Protein AF-A0A3M1HYW2-F1 (afdb_monomer)

Sequence (418 aa):
MKSMTKSKPRLSEIEGKAEDLLSQGKARQAVTYLLSYIAYFVDEPRFFGLFIRPLVQMGYQKESRLFLKLLENFDSPQAILDLAIYFSDQRLFFLSLPLLQRAYKLDPKREGVVYQLAIALSYEGFHDKALAVLEGFSKGEGSFWYHYERGWNRIFCGKIEKAIQDMFWLEEQVDPLDEESKEAFAYHRLKDTILRYQQAKRPGRNIKKWHFIQYGAALFENVFQNALPSLQEKQILSIGSMEKALVSACRWVEAYGNIQKILWVGDENAEILAFFFSLLLDLPVEPLTKVEDSHYALIVSSKAEYFPQALLKIHPGQVLFVPYLILQNPQGVCPDLTSFLVREPFIYPWVYQGMGKERVISLWEKEKEKLLKYKKEVVLPSFYERAKELWMAGGDKKYPMGRYSYSGELPFPMVKIL

Foldseek 3Di:
DPPPPDDLDDLVVLLVVLVVCVVVVNLVVSLVSLLVNCLSCVVPLVSLVSNQVSCVSVVNNVLSVLSVLCSVPVLDLVSLLVNLVVCVVVVVLVSSQSSLVSSCVSPLADQSSLLSNLVSCQLLQVLVVSLVSLVPHDPPPHDLSSLLSNLVSCVLVVVLVVSVVSLVVLPVVDDCQPLVDPSNVSSLQSVQLSVLSVLLDCCDLPVQSVCCSRFVAGEADECLPPFDPDPPRAGEDAPVLLLLLLLLVLLLCVVQFQAQAEEEFDDLVQVLSSLLSCLQVVHYYDYCPDPVVQARYEYTYQDQQRDDQVVLFPHARGFYEYAEDALQDQHHWDGNYYHYYHPDDHDYNCVVVVHDSVRSSVVCNVCSVVSNVSSVVDDDDPSSVSCSCLCRVDDRDSDDSTGDGNNSRDRNSVSVVD

Nearest PDB structures (foldseek):
  2pl2-assembly1_B  TM=5.779E-01  e=1.326E-03  Thermus thermophilus HB27
  4xpd-assembly1_A  TM=4.756E-01  e=1.619E-02  Saccharomyces cerevisiae
  8r08-assembly1_N  TM=4.820E-01  e=3.740E-01  Homo sapiens
  6ait-assembly1_D  TM=3.448E-01  e=3.573E-01  Escherichia coli K-12
  6ait-assembly1_B  TM=3.451E-01  e=3.914E-01  Escherichia coli K-12

Mean predicted aligned error: 5.96 Å

Secondary structure (DSSP, 8-state):
-----PPPPPHHHHHHHHHHHHHTT-HHHHHHHHHTTGGGSTT-HHHHHTTHHHHHHTT-HHHHHHHHHHHHTTT-HHHHHHHHHHHHHTT-HHHHHHHHHHHHHH-TT-HHHHHHHHHHHHHTT-HHHHHHHHHTSPTT---HHHHHHHHHHHHHTT-HHHHHHHHHHHHTTS-TT-TTSHHHHHHHHHHHHHHHHHHH-S-TT-HHHHHHHHHS-EE---GGGT----TTS-EE--HHHHHHHHHHHHHHHHHH---SEEEEESSHHHHHHHHHHHHHHT--EEE---GGGGTTEEEEESSGGGS-GGGGSPPTT-EEEEEEEETT---SBPPSEEEEEESSPEEPHHHHTT--HHHHHHHHHHHHHHHHHHHHHPPPPHHHHHHHHHHH---S-SSSS---B---PPPHHHHTT-

pLDDT: mean 88.56, std 14.17, range [33.25, 98.62]

Structure (mmCIF, N/CA/C/O backbone):
data_AF-A0A3M1HYW2-F1
#
_entry.id   AF-A0A3M1HYW2-F1
#
loop_
_atom_site.group_PDB
_atom_site.id
_atom_site.type_symbol
_atom_site.label_atom_id
_atom_site.label_alt_id
_atom_site.label_comp_id
_atom_site.label_asym_id
_atom_site.label_entity_id
_atom_site.label_seq_id
_atom_site.pdbx_PDB_ins_code
_atom_site.Cartn_x
_atom_site.Cartn_y
_atom_site.Cartn_z
_atom_site.occupancy
_atom_site.B_iso_or_equiv
_atom_site.auth_seq_id
_atom_site.auth_comp_id
_atom_site.auth_asym_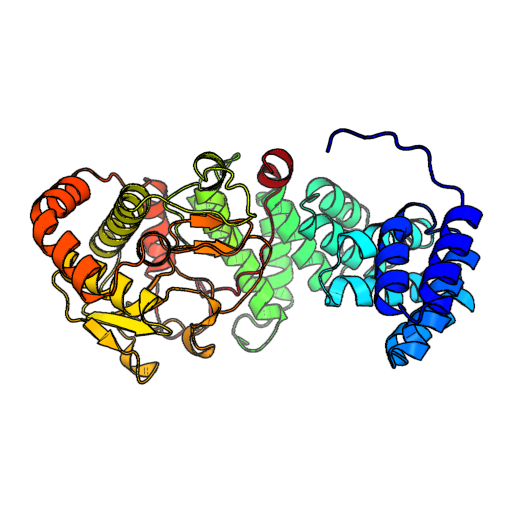id
_atom_site.auth_atom_id
_atom_site.pdbx_PDB_model_num
ATOM 1 N N . MET A 1 1 ? -10.818 1.057 -17.912 1.00 38.47 1 MET A N 1
ATOM 2 C CA . MET A 1 1 ? -10.179 1.817 -19.012 1.00 38.47 1 MET A CA 1
ATOM 3 C C . MET A 1 1 ? -10.987 1.673 -20.298 1.00 38.47 1 MET A C 1
ATOM 5 O O . MET A 1 1 ? -10.892 0.644 -20.958 1.00 38.47 1 MET A O 1
ATOM 9 N N . LYS A 1 2 ? -11.810 2.669 -20.658 1.00 33.25 2 LYS A N 1
ATOM 10 C CA . LYS A 1 2 ? -12.278 2.786 -22.047 1.00 33.25 2 LYS A CA 1
ATOM 11 C C . LYS A 1 2 ? -11.030 3.011 -22.896 1.00 33.25 2 LYS A C 1
ATOM 13 O O . LYS A 1 2 ? -10.295 3.958 -22.634 1.00 33.25 2 LYS A O 1
ATOM 18 N N . SER A 1 3 ? -10.777 2.112 -23.841 1.00 37.31 3 SER A N 1
ATOM 19 C CA . SER A 1 3 ? -9.768 2.288 -24.880 1.00 37.31 3 SER A CA 1
ATOM 20 C C . SER A 1 3 ? -10.119 3.560 -25.649 1.00 37.31 3 SER A C 1
ATOM 22 O O . SER A 1 3 ? -10.937 3.540 -26.565 1.00 37.31 3 SER A O 1
ATOM 24 N N . MET A 1 4 ? -9.577 4.704 -25.224 1.00 37.53 4 MET A N 1
ATOM 25 C CA . MET A 1 4 ? -9.403 5.810 -26.146 1.00 37.53 4 MET A CA 1
ATOM 26 C C . MET A 1 4 ? -8.364 5.302 -27.133 1.00 37.53 4 MET A C 1
ATOM 28 O O . MET A 1 4 ? -7.171 5.317 -26.839 1.00 37.53 4 MET A O 1
ATOM 32 N N . THR A 1 5 ? -8.825 4.801 -28.274 1.00 50.75 5 THR A N 1
ATOM 33 C CA . THR A 1 5 ? -7.999 4.500 -29.441 1.00 50.75 5 THR A CA 1
ATOM 34 C C . THR A 1 5 ? -7.461 5.815 -30.000 1.00 50.75 5 THR A C 1
ATOM 36 O O . THR A 1 5 ? -7.833 6.247 -31.088 1.00 50.75 5 THR A O 1
ATOM 39 N N . LYS A 1 6 ? -6.630 6.515 -29.223 1.00 73.75 6 LYS A N 1
ATOM 40 C CA . LYS A 1 6 ? -5.788 7.572 -29.761 1.00 73.75 6 LYS A CA 1
ATOM 41 C C . LYS A 1 6 ? -4.807 6.872 -30.690 1.00 73.75 6 LYS A C 1
ATOM 43 O O . LYS A 1 6 ? -4.163 5.901 -30.294 1.00 73.75 6 LYS A O 1
ATOM 48 N N . SER A 1 7 ? -4.756 7.322 -31.937 1.00 87.25 7 SER A N 1
ATOM 49 C CA . SER A 1 7 ? -3.752 6.872 -32.896 1.00 87.25 7 SER A CA 1
ATOM 50 C C . SER A 1 7 ? -2.364 6.979 -32.263 1.00 87.25 7 SER A C 1
ATOM 52 O O . SER A 1 7 ? -2.073 7.992 -31.620 1.00 87.25 7 SER A O 1
ATOM 54 N N . LYS A 1 8 ? -1.519 5.952 -32.442 1.00 92.19 8 LYS A N 1
ATOM 55 C CA . LYS A 1 8 ? -0.116 5.992 -32.005 1.00 92.19 8 LYS A CA 1
ATOM 56 C C . LYS A 1 8 ? 0.516 7.284 -32.557 1.00 92.19 8 LYS A C 1
ATOM 58 O O . LYS A 1 8 ? 0.450 7.490 -33.771 1.00 92.19 8 LYS A O 1
ATOM 63 N N . PRO A 1 9 ? 1.065 8.166 -31.704 1.00 94.19 9 PRO A N 1
ATOM 64 C CA . PRO A 1 9 ? 1.671 9.414 -32.158 1.00 94.19 9 PRO A CA 1
ATOM 65 C C . PRO A 1 9 ? 2.888 9.127 -33.040 1.00 94.19 9 PRO A C 1
ATOM 67 O O . PRO A 1 9 ? 3.485 8.049 -32.959 1.00 94.19 9 PRO A O 1
ATOM 70 N N . ARG A 1 10 ? 3.279 10.085 -33.885 1.00 97.00 10 ARG A N 1
ATOM 71 C CA . ARG A 1 10 ? 4.501 9.948 -34.688 1.00 97.00 10 ARG A CA 1
ATOM 72 C C . ARG A 1 10 ? 5.713 10.264 -33.821 1.00 97.00 10 ARG A C 1
ATOM 74 O O . ARG A 1 10 ? 5.721 11.281 -33.136 1.00 97.00 10 ARG A O 1
ATOM 81 N N . LEU A 1 11 ? 6.759 9.438 -33.890 1.00 96.94 11 LEU A N 1
ATOM 82 C CA . LEU A 1 11 ? 7.987 9.660 -33.115 1.00 96.94 11 LEU A CA 1
ATOM 83 C C . LEU A 1 11 ? 8.577 11.060 -33.365 1.00 96.94 11 LEU A C 1
ATOM 85 O O . LEU A 1 11 ? 8.961 11.731 -32.416 1.00 96.94 11 LEU A O 1
ATOM 89 N N . SER A 1 12 ? 8.539 11.546 -34.609 1.00 97.19 12 SER A N 1
ATOM 90 C CA . SER A 1 12 ? 9.019 12.885 -34.983 1.00 97.19 12 SER A CA 1
ATOM 91 C C . SER A 1 12 ? 8.294 14.035 -34.270 1.00 97.19 12 SER A C 1
ATOM 93 O O . SER A 1 12 ? 8.897 15.068 -34.002 1.00 97.19 12 SER A O 1
ATOM 95 N N . GLU A 1 13 ? 7.003 13.880 -33.955 1.00 96.75 13 GLU A N 1
ATOM 96 C CA . GLU A 1 13 ? 6.239 14.889 -33.203 1.00 96.75 13 GLU A CA 1
ATOM 97 C C . GLU A 1 13 ? 6.692 14.930 -31.740 1.00 96.75 13 GLU A C 1
ATOM 99 O O . GLU A 1 13 ? 6.832 16.004 -31.154 1.00 96.75 13 GLU A O 1
ATOM 104 N N . ILE A 1 14 ? 6.961 13.752 -31.168 1.00 98.06 14 ILE A N 1
ATOM 105 C CA . ILE A 1 14 ? 7.463 13.615 -29.801 1.00 98.06 14 ILE A CA 1
ATOM 106 C C . ILE A 1 14 ? 8.879 14.186 -29.691 1.00 98.06 14 ILE A C 1
ATOM 108 O O . ILE A 1 14 ? 9.156 14.952 -28.770 1.00 98.06 14 ILE A O 1
ATOM 112 N N . GLU A 1 15 ? 9.748 13.863 -30.653 1.00 97.81 15 GLU A N 1
ATOM 113 C CA . GLU A 1 15 ? 11.099 14.418 -30.777 1.00 97.81 15 GLU A CA 1
ATOM 114 C C . GLU A 1 15 ? 11.057 15.948 -30.848 1.00 97.81 15 GLU A C 1
ATOM 116 O O . GLU A 1 15 ? 11.651 16.616 -30.004 1.00 97.81 15 GLU A O 1
ATOM 121 N N . GLY A 1 16 ? 10.288 16.512 -31.788 1.00 97.88 16 GLY A N 1
ATOM 122 C CA . GLY A 1 16 ? 10.183 17.962 -31.966 1.00 97.88 16 GLY A CA 1
ATOM 123 C C . GLY A 1 16 ? 9.702 18.690 -30.708 1.00 97.88 16 GLY A C 1
ATOM 124 O O . GLY A 1 16 ? 10.268 19.714 -30.331 1.00 97.88 16 GLY A O 1
ATOM 125 N N . LYS A 1 17 ? 8.703 18.140 -30.004 1.00 97.88 17 LYS A N 1
ATOM 126 C CA . LYS A 1 17 ? 8.203 18.737 -28.758 1.00 97.88 17 LYS A CA 1
ATOM 127 C C . LYS A 1 17 ? 9.180 18.592 -27.585 1.00 97.88 17 LYS A C 1
ATOM 129 O O . LYS A 1 17 ? 9.278 19.507 -26.768 1.00 97.88 17 LYS A O 1
ATOM 134 N N . ALA A 1 18 ? 9.898 17.476 -27.474 1.00 97.88 18 ALA A N 1
ATOM 135 C CA . ALA A 1 18 ? 10.930 17.317 -26.449 1.00 97.88 18 ALA A CA 1
ATOM 136 C C . ALA A 1 18 ? 12.102 18.290 -26.677 1.00 97.88 18 ALA A C 1
ATOM 138 O O . ALA A 1 18 ? 12.582 18.902 -25.722 1.00 97.88 18 ALA A O 1
ATOM 139 N N . GLU A 1 19 ? 12.514 18.484 -27.933 1.00 98.12 19 GLU A N 1
ATOM 140 C CA . GLU A 1 19 ? 13.542 19.455 -28.321 1.00 98.12 19 GLU A CA 1
ATOM 141 C C . GLU A 1 19 ? 13.116 20.902 -28.037 1.00 98.12 19 GLU A C 1
ATOM 143 O O . GLU A 1 19 ? 13.900 21.661 -27.468 1.00 98.12 19 GLU A O 1
ATOM 148 N N . ASP A 1 20 ? 11.867 21.273 -28.339 1.00 98.12 20 ASP A N 1
ATOM 149 C CA . ASP A 1 20 ? 11.313 22.594 -28.007 1.00 98.12 20 ASP A CA 1
ATOM 150 C C . ASP A 1 20 ? 11.308 22.865 -26.490 1.00 98.12 20 ASP A C 1
ATOM 152 O O . ASP A 1 20 ? 11.747 23.917 -26.028 1.00 98.12 20 ASP A O 1
ATOM 156 N N . LEU A 1 21 ? 10.902 21.887 -25.672 1.00 98.12 21 LEU A N 1
ATOM 157 C CA . LEU A 1 21 ? 10.971 22.025 -24.212 1.00 98.12 21 LEU A CA 1
ATOM 158 C C . LEU A 1 21 ? 12.417 22.199 -23.724 1.00 98.12 21 LEU A C 1
ATOM 160 O O . LEU A 1 21 ? 12.671 22.966 -22.793 1.00 98.12 21 LEU A O 1
ATOM 164 N N . LEU A 1 22 ? 13.371 21.506 -24.344 1.00 97.62 22 LEU A N 1
ATOM 165 C CA . LEU A 1 22 ? 14.784 21.592 -23.980 1.00 97.62 22 LEU A CA 1
ATOM 166 C C . LEU A 1 22 ? 15.424 22.920 -24.387 1.00 97.62 22 LEU A C 1
ATOM 168 O O . LEU A 1 22 ? 16.195 23.467 -23.600 1.00 97.62 22 LEU A O 1
ATOM 172 N N . SER A 1 23 ? 15.087 23.464 -25.559 1.00 97.62 23 SER A N 1
ATOM 173 C CA . SER A 1 23 ? 15.577 24.779 -26.002 1.00 97.62 23 SER A CA 1
ATOM 174 C C . SER A 1 23 ? 15.099 25.910 -25.081 1.00 97.62 23 SER A C 1
ATOM 176 O O . SER A 1 23 ? 15.813 26.886 -24.868 1.00 97.62 23 SER A O 1
ATOM 178 N N . GLN A 1 24 ? 13.937 25.729 -24.445 1.00 97.88 24 GLN A N 1
ATOM 179 C CA . GLN A 1 24 ? 13.382 26.626 -23.428 1.00 97.88 24 GLN A CA 1
ATOM 180 C C . GLN A 1 24 ? 13.953 26.391 -22.014 1.00 97.88 24 GLN A C 1
ATOM 182 O O . GLN A 1 24 ? 13.460 26.976 -21.049 1.00 97.88 24 GLN A O 1
ATOM 187 N N . GLY A 1 25 ? 14.936 25.498 -21.848 1.00 96.81 25 GLY A N 1
ATOM 188 C CA . GLY A 1 25 ? 15.511 25.142 -20.544 1.00 96.81 25 GLY A CA 1
ATOM 189 C C . GLY A 1 25 ? 14.582 24.317 -19.640 1.00 96.81 25 GLY A C 1
ATOM 190 O O . GLY A 1 25 ? 14.843 24.167 -18.447 1.00 96.81 25 GLY A O 1
ATOM 191 N N . LYS A 1 26 ? 13.490 23.752 -20.171 1.00 97.75 26 LYS A N 1
ATOM 192 C CA . LYS A 1 26 ? 12.465 23.017 -19.406 1.00 97.75 26 LYS A CA 1
ATOM 193 C C . LYS A 1 26 ? 12.750 21.513 -19.361 1.00 97.75 26 LYS A C 1
ATOM 195 O O . LYS A 1 26 ? 11.877 20.693 -19.652 1.00 97.75 26 LYS A O 1
ATOM 200 N N . ALA A 1 27 ? 13.956 21.128 -18.939 1.00 97.81 27 ALA A N 1
ATOM 201 C CA . ALA A 1 27 ? 14.408 19.733 -18.969 1.00 97.81 27 ALA A CA 1
ATOM 202 C C . ALA A 1 27 ? 13.481 18.756 -18.219 1.00 97.81 27 ALA A C 1
ATOM 204 O O . ALA A 1 27 ? 13.115 17.711 -18.756 1.00 97.81 27 ALA A O 1
ATOM 205 N N . ARG A 1 28 ? 12.994 19.134 -17.029 1.00 97.19 28 ARG A N 1
ATOM 206 C CA . ARG A 1 28 ? 12.040 18.320 -16.250 1.00 97.19 28 ARG A CA 1
ATOM 207 C C . ARG A 1 28 ? 10.736 18.048 -17.002 1.00 97.19 28 ARG A C 1
ATOM 209 O O . ARG A 1 28 ? 10.192 16.944 -16.928 1.00 97.19 28 ARG A O 1
ATOM 216 N N . GLN A 1 29 ? 10.225 19.053 -17.714 1.00 96.56 29 GLN A N 1
ATOM 217 C CA . GLN A 1 29 ? 8.998 18.914 -18.498 1.00 96.56 29 GLN A CA 1
ATOM 218 C C . GLN A 1 29 ? 9.233 18.020 -19.714 1.00 96.56 29 GLN A C 1
ATOM 220 O O . GLN A 1 29 ? 8.368 17.208 -20.022 1.00 96.56 29 GLN A O 1
ATOM 225 N N . ALA A 1 30 ? 10.408 18.107 -20.348 1.00 97.69 30 ALA A N 1
ATOM 226 C CA . ALA A 1 30 ? 10.789 17.211 -21.436 1.00 97.69 30 ALA A CA 1
ATOM 227 C C . ALA A 1 30 ? 10.821 15.743 -20.979 1.00 97.69 30 ALA A C 1
ATOM 229 O O . ALA A 1 30 ? 10.187 14.907 -21.616 1.00 97.69 30 ALA A O 1
ATOM 230 N N . VAL A 1 31 ? 11.455 15.428 -19.837 1.00 97.00 31 VAL A N 1
ATOM 231 C CA . VAL A 1 31 ? 11.437 14.059 -19.274 1.00 97.00 31 VAL A CA 1
ATOM 232 C C . VAL A 1 31 ? 10.007 13.605 -18.994 1.00 97.00 31 VAL A C 1
ATOM 234 O O . VAL A 1 31 ? 9.604 12.543 -19.453 1.00 97.00 31 VAL A O 1
ATOM 237 N N . THR A 1 32 ? 9.220 14.421 -18.287 1.00 95.00 32 THR A N 1
ATOM 238 C CA . THR A 1 32 ? 7.823 14.088 -17.946 1.00 95.00 32 THR A CA 1
ATOM 239 C C . THR A 1 32 ? 6.991 13.819 -19.202 1.00 95.00 32 THR A C 1
ATOM 241 O O . THR A 1 32 ? 6.220 12.861 -19.254 1.00 95.00 32 THR A O 1
ATOM 244 N N . TYR A 1 33 ? 7.179 14.639 -20.239 1.00 96.12 33 TYR A N 1
ATOM 245 C CA . TYR A 1 33 ? 6.538 14.466 -21.534 1.00 96.12 33 TYR A CA 1
ATOM 246 C C . TYR A 1 33 ? 6.949 13.144 -22.189 1.00 96.12 33 TYR A C 1
ATOM 248 O O . TYR A 1 33 ? 6.072 12.371 -22.568 1.00 96.12 33 TYR A O 1
ATOM 256 N N . LEU A 1 34 ? 8.246 12.837 -22.258 1.00 97.38 34 LEU A N 1
ATOM 257 C CA . LEU A 1 34 ? 8.749 11.593 -22.841 1.00 97.38 34 LEU A CA 1
ATOM 258 C C . LEU A 1 34 ? 8.251 10.352 -22.080 1.00 97.38 34 LEU A C 1
ATOM 260 O O . LEU A 1 34 ? 7.803 9.399 -22.713 1.00 97.38 34 LEU A O 1
ATOM 264 N N . LEU A 1 35 ? 8.233 10.364 -20.741 1.00 95.50 35 LEU A N 1
ATOM 265 C CA . LEU A 1 35 ? 7.736 9.240 -19.928 1.00 95.50 35 LEU A CA 1
ATOM 266 C C . LEU A 1 35 ? 6.308 8.824 -20.315 1.00 95.50 35 LEU A C 1
ATOM 268 O O . LEU A 1 35 ? 6.004 7.633 -20.353 1.00 95.50 35 LEU A O 1
ATOM 272 N N . SER A 1 36 ? 5.451 9.779 -20.694 1.00 93.44 36 SER A N 1
ATOM 273 C CA . SER A 1 36 ? 4.072 9.491 -21.119 1.00 93.44 36 SER A CA 1
ATOM 274 C C . SER A 1 36 ? 3.955 8.675 -22.421 1.00 93.44 36 SER A C 1
ATOM 276 O O . SER A 1 36 ? 2.865 8.192 -22.734 1.00 93.44 36 SER A O 1
ATOM 278 N N . TYR A 1 37 ? 5.061 8.476 -23.155 1.00 96.31 37 TYR A N 1
ATOM 279 C CA . TYR A 1 37 ? 5.089 7.746 -24.425 1.00 96.31 37 TYR A CA 1
ATOM 280 C C . TYR A 1 37 ? 5.899 6.443 -24.420 1.00 96.31 37 TYR A C 1
ATOM 282 O O . TYR A 1 37 ? 5.912 5.768 -25.451 1.00 96.31 37 TYR A O 1
ATOM 290 N N . ILE A 1 38 ? 6.511 6.033 -23.296 1.00 95.94 38 ILE A N 1
ATOM 291 C CA . ILE A 1 38 ? 7.328 4.799 -23.231 1.00 95.94 38 ILE A CA 1
ATOM 292 C C . ILE A 1 38 ? 6.572 3.587 -23.789 1.00 95.94 38 ILE A C 1
ATOM 294 O O . ILE A 1 38 ? 7.103 2.861 -24.624 1.00 95.94 38 ILE A O 1
ATOM 298 N N . ALA A 1 39 ? 5.307 3.403 -23.405 1.00 94.69 39 ALA A N 1
ATOM 299 C CA . ALA A 1 39 ? 4.506 2.263 -23.848 1.00 94.69 39 ALA A CA 1
ATOM 300 C C . ALA A 1 39 ? 4.294 2.195 -25.377 1.00 94.69 39 ALA A C 1
ATOM 302 O O . ALA A 1 39 ? 4.102 1.108 -25.914 1.00 94.69 39 ALA A O 1
ATOM 303 N N . TYR A 1 40 ? 4.337 3.327 -26.093 1.00 95.62 40 TYR A N 1
ATOM 304 C CA . TYR A 1 40 ? 4.148 3.361 -27.551 1.00 95.62 40 TYR A CA 1
ATOM 305 C C . TYR A 1 40 ? 5.428 3.054 -28.333 1.00 95.62 40 TYR A C 1
ATOM 307 O O . TYR A 1 40 ? 5.349 2.601 -29.478 1.00 95.62 40 TYR A O 1
ATOM 315 N N . PHE A 1 41 ? 6.589 3.326 -27.736 1.00 97.38 41 PHE A N 1
ATOM 316 C CA . PHE A 1 41 ? 7.893 3.311 -28.403 1.00 97.38 41 PHE A CA 1
ATOM 317 C C . PHE A 1 41 ? 8.917 2.427 -27.677 1.00 97.38 41 PHE A C 1
ATOM 319 O O . PHE A 1 41 ? 10.118 2.624 -27.816 1.00 97.38 41 PHE A O 1
ATOM 326 N N . VAL A 1 42 ? 8.453 1.433 -26.912 1.00 97.19 42 VAL A N 1
ATOM 327 C CA . VAL A 1 42 ? 9.320 0.524 -26.139 1.00 97.19 42 VAL A CA 1
ATOM 328 C C . VAL A 1 42 ? 10.292 -0.288 -27.012 1.00 97.19 42 VAL A C 1
ATOM 330 O O . VAL A 1 42 ? 11.361 -0.690 -26.549 1.00 97.19 42 VAL A O 1
ATOM 333 N N . ASP A 1 43 ? 9.939 -0.478 -28.284 1.00 97.38 43 ASP A N 1
ATOM 334 C CA . ASP A 1 43 ? 10.733 -1.181 -29.296 1.00 97.38 43 ASP A CA 1
ATOM 335 C C . ASP A 1 43 ? 11.545 -0.221 -30.199 1.00 97.38 43 ASP A C 1
ATOM 337 O O . ASP A 1 43 ? 12.159 -0.668 -31.160 1.00 97.38 43 ASP A O 1
ATOM 341 N N . GLU A 1 44 ? 11.570 1.092 -29.918 1.00 97.69 44 GLU A N 1
ATOM 342 C CA . GLU A 1 44 ? 12.257 2.099 -30.747 1.00 97.69 44 GLU A CA 1
ATOM 343 C C . GLU A 1 44 ? 13.507 2.664 -30.044 1.00 97.69 44 GLU A C 1
ATOM 345 O O . GLU A 1 44 ? 13.377 3.536 -29.178 1.00 97.69 44 GLU A O 1
ATOM 350 N N . PRO A 1 45 ? 14.737 2.266 -30.423 1.00 97.50 45 PRO A N 1
ATOM 351 C CA . PRO A 1 45 ? 15.952 2.715 -29.737 1.00 97.50 45 PRO A CA 1
ATOM 352 C C . PRO A 1 45 ? 16.093 4.239 -29.736 1.00 97.50 45 PRO A C 1
ATOM 354 O O . PRO A 1 45 ? 16.404 4.848 -28.715 1.00 97.50 45 PRO A O 1
ATOM 357 N N . ARG A 1 46 ? 15.776 4.883 -30.867 1.00 97.56 46 ARG A N 1
ATOM 358 C CA . ARG A 1 46 ? 15.839 6.346 -31.016 1.00 97.56 46 ARG A CA 1
ATOM 359 C C . ARG A 1 46 ? 15.073 7.093 -29.929 1.00 97.56 46 ARG A C 1
ATOM 361 O O . ARG A 1 46 ? 15.550 8.114 -29.446 1.00 97.56 46 ARG A O 1
ATOM 368 N N . PHE A 1 47 ? 13.918 6.572 -29.525 1.00 98.19 47 PHE A N 1
ATOM 369 C CA . PHE A 1 47 ? 13.081 7.198 -28.511 1.00 98.19 47 PHE A CA 1
ATOM 370 C C . PHE A 1 47 ? 13.770 7.244 -27.137 1.00 98.19 47 PHE A C 1
ATOM 372 O O . PHE A 1 47 ? 13.720 8.268 -26.457 1.00 98.19 47 PHE A O 1
ATOM 379 N N . PHE A 1 48 ? 14.486 6.185 -26.747 1.00 98.12 48 PHE A N 1
ATOM 380 C CA . PHE A 1 48 ? 15.229 6.153 -25.481 1.00 98.12 48 PHE A CA 1
ATOM 381 C C . PHE A 1 48 ? 16.420 7.122 -25.469 1.00 98.12 48 PHE A C 1
ATOM 383 O O . PHE A 1 48 ? 16.753 7.670 -24.418 1.00 98.12 48 PHE A O 1
ATOM 390 N N . GLY A 1 49 ? 17.004 7.418 -26.636 1.00 97.88 49 GLY A N 1
ATOM 391 C CA . GLY A 1 49 ? 18.041 8.444 -26.787 1.00 97.88 49 GLY A CA 1
ATOM 392 C C . GLY A 1 49 ? 17.601 9.843 -26.350 1.00 97.88 49 GLY A C 1
ATOM 393 O O . GLY A 1 49 ? 18.410 10.610 -25.826 1.00 97.88 49 GLY A O 1
ATOM 394 N N . LEU A 1 50 ? 16.306 10.151 -26.470 1.00 98.12 50 LEU A N 1
ATOM 395 C CA . LEU A 1 50 ? 15.745 11.465 -26.135 1.00 98.12 50 LEU A CA 1
ATOM 396 C C . LEU A 1 50 ? 15.798 11.783 -24.634 1.00 98.12 50 LEU A C 1
ATOM 398 O O . LEU A 1 50 ? 15.731 12.950 -24.255 1.00 98.12 50 LEU A O 1
ATOM 402 N N . PHE A 1 51 ? 15.954 10.775 -23.770 1.00 98.25 51 PHE A N 1
ATOM 403 C CA . PHE A 1 51 ? 16.039 10.970 -22.320 1.00 98.25 51 PHE A CA 1
ATOM 404 C C . PHE A 1 51 ? 17.421 11.432 -21.847 1.00 98.25 51 PHE A C 1
ATOM 406 O O . PHE A 1 51 ? 17.531 12.046 -20.788 1.00 98.25 51 PHE A O 1
ATOM 413 N N . ILE A 1 52 ? 18.488 11.172 -22.606 1.00 98.44 52 ILE A N 1
ATOM 414 C CA . ILE A 1 52 ? 19.861 11.345 -22.108 1.00 98.44 52 ILE A CA 1
ATOM 415 C C . ILE A 1 52 ? 20.176 12.819 -21.840 1.00 98.44 52 ILE A C 1
ATOM 417 O O . ILE A 1 52 ? 20.569 13.177 -20.729 1.00 98.44 52 ILE A O 1
ATOM 421 N N . ARG A 1 53 ? 19.978 13.688 -22.839 1.00 98.19 53 ARG A N 1
ATOM 422 C CA . ARG A 1 53 ? 20.271 15.125 -22.729 1.00 98.19 53 ARG A CA 1
ATOM 423 C C . ARG A 1 53 ? 19.491 15.814 -21.596 1.00 98.19 53 ARG A C 1
ATOM 425 O O . ARG A 1 53 ? 20.143 16.471 -20.783 1.00 98.19 53 ARG A O 1
ATOM 432 N N . PRO A 1 54 ? 18.151 15.680 -21.485 1.00 98.06 54 PRO A N 1
ATOM 433 C CA . PRO A 1 54 ? 17.414 16.298 -20.385 1.00 98.06 54 PRO A CA 1
ATOM 434 C C . PRO A 1 54 ? 17.840 15.773 -19.009 1.00 98.06 54 PRO A C 1
ATOM 436 O O . PRO A 1 54 ? 17.988 16.572 -18.089 1.00 98.06 54 PRO A O 1
ATOM 439 N N . LEU A 1 55 ? 18.092 14.465 -18.856 1.00 97.88 55 LEU A N 1
ATOM 440 C CA . LEU A 1 55 ? 18.554 13.901 -17.581 1.00 97.88 55 LEU A CA 1
ATOM 441 C C . LEU A 1 55 ? 19.928 14.455 -17.178 1.00 97.88 55 LEU A C 1
ATOM 443 O O . LEU A 1 55 ? 20.125 14.827 -16.023 1.00 97.88 55 LEU A O 1
ATOM 447 N N . VAL A 1 56 ? 20.861 14.587 -18.126 1.00 98.12 56 VAL A N 1
ATOM 448 C CA . VAL A 1 56 ? 22.179 15.194 -17.871 1.00 98.12 56 VAL A CA 1
ATOM 449 C C . VAL A 1 56 ? 22.051 16.665 -17.467 1.00 98.12 56 VAL A C 1
ATOM 451 O O . VAL A 1 56 ? 22.687 17.070 -16.497 1.00 98.12 56 VAL A O 1
ATOM 454 N N . GLN A 1 57 ? 21.202 17.451 -18.141 1.00 97.69 57 GLN A N 1
ATOM 455 C CA . GLN A 1 57 ? 20.953 18.856 -17.777 1.00 97.69 57 GLN A CA 1
ATOM 456 C C . GLN A 1 57 ? 20.365 19.012 -16.365 1.00 97.69 57 GLN A C 1
ATOM 458 O O . GLN A 1 57 ? 20.622 20.014 -15.705 1.00 97.69 57 GLN A O 1
ATOM 463 N N . MET A 1 58 ? 19.602 18.024 -15.889 1.00 97.69 58 MET A N 1
ATOM 464 C CA . MET A 1 58 ? 19.053 17.989 -14.529 1.00 97.69 58 MET A CA 1
ATOM 465 C C . MET A 1 58 ? 20.040 17.462 -13.474 1.00 97.69 58 MET A C 1
ATOM 467 O O . MET A 1 58 ? 19.711 17.459 -12.291 1.00 97.69 58 MET A O 1
ATOM 471 N N . GLY A 1 59 ? 21.230 17.002 -13.880 1.00 97.50 59 GLY A N 1
ATOM 472 C CA . GLY A 1 59 ? 22.207 16.394 -12.976 1.00 97.50 59 GLY A CA 1
ATOM 473 C C . GLY A 1 59 ? 21.893 14.944 -12.585 1.00 97.50 59 GLY A C 1
ATOM 474 O O . GLY A 1 59 ? 22.391 14.472 -11.571 1.00 97.50 59 GLY A O 1
ATOM 475 N N . TYR A 1 60 ? 21.088 14.223 -13.370 1.00 97.06 60 TYR A N 1
ATOM 476 C CA . TYR A 1 60 ? 20.717 12.821 -13.135 1.00 97.06 60 TYR A CA 1
ATOM 477 C C . TYR A 1 60 ? 21.618 11.863 -13.929 1.00 97.06 60 TYR A C 1
ATOM 479 O O . TYR A 1 60 ? 21.192 11.203 -14.882 1.00 97.06 60 TYR A O 1
ATOM 487 N N . GLN A 1 61 ? 22.915 11.819 -13.585 1.00 97.38 61 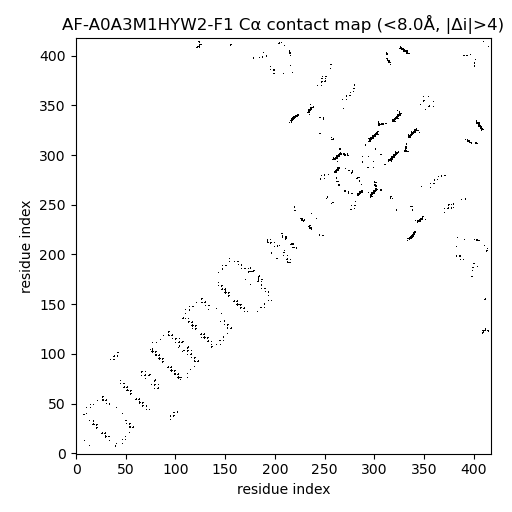GLN A N 1
ATOM 488 C CA . GLN A 1 61 ? 23.894 11.031 -14.353 1.00 97.38 61 GLN A CA 1
ATOM 489 C C . GLN A 1 61 ? 23.743 9.516 -14.165 1.00 97.38 61 GLN A C 1
ATOM 491 O O . GLN A 1 61 ? 24.160 8.750 -15.033 1.00 97.38 61 GLN A O 1
ATOM 496 N N . LYS A 1 62 ? 23.192 9.051 -13.037 1.00 96.44 62 LYS A N 1
ATOM 497 C CA . LYS A 1 62 ? 22.965 7.613 -12.811 1.00 96.44 62 LYS A CA 1
ATOM 498 C C . LYS A 1 62 ? 21.840 7.106 -13.708 1.00 96.44 62 LYS A C 1
ATOM 500 O O . LYS A 1 62 ? 21.987 6.075 -14.355 1.00 96.44 62 LYS A O 1
ATOM 505 N N . GLU A 1 63 ? 20.766 7.875 -13.794 1.00 96.56 63 GLU A N 1
ATOM 506 C CA . GLU A 1 63 ? 19.592 7.617 -14.612 1.00 96.56 63 GLU A CA 1
ATOM 507 C C . GLU A 1 63 ? 19.952 7.644 -16.093 1.00 96.56 63 GLU A C 1
ATOM 509 O O . GLU A 1 63 ? 19.648 6.697 -16.813 1.00 96.56 63 GLU A O 1
ATOM 514 N N . SER A 1 64 ? 20.675 8.671 -16.557 1.00 97.75 64 SER A N 1
ATOM 515 C CA . SER A 1 64 ? 21.077 8.756 -17.967 1.00 97.75 64 SER A CA 1
ATOM 516 C C . SER A 1 64 ? 21.954 7.576 -18.404 1.00 97.75 64 SER A C 1
ATOM 518 O O . SER A 1 64 ? 21.825 7.104 -19.535 1.00 97.75 64 SER A O 1
ATOM 520 N N . ARG A 1 65 ? 22.785 7.030 -17.502 1.00 98.00 65 ARG A N 1
ATOM 521 C CA . ARG A 1 65 ? 23.570 5.811 -17.755 1.00 98.00 65 ARG A CA 1
ATOM 522 C C . ARG A 1 65 ? 22.705 4.568 -17.958 1.00 98.00 65 ARG A C 1
ATOM 524 O O . ARG A 1 65 ? 23.116 3.703 -18.722 1.00 98.00 65 ARG A O 1
ATOM 531 N N . LEU A 1 66 ? 21.536 4.462 -17.322 1.00 97.69 66 LEU A N 1
ATOM 532 C CA . LEU A 1 66 ? 20.613 3.345 -17.569 1.00 97.69 66 LEU A CA 1
ATOM 533 C C . LEU A 1 66 ? 20.081 3.385 -19.006 1.00 97.69 66 LEU A C 1
ATOM 535 O O . LEU A 1 66 ? 20.093 2.367 -19.694 1.00 97.69 66 LEU A O 1
ATOM 539 N N . PHE A 1 67 ? 19.700 4.572 -19.491 1.00 98.12 67 PHE A N 1
ATOM 540 C CA . PHE A 1 67 ? 19.275 4.756 -20.883 1.00 98.12 67 PHE A CA 1
ATOM 541 C C . PHE A 1 67 ? 20.416 4.489 -21.871 1.00 98.12 67 PHE A C 1
ATOM 543 O O . PHE A 1 67 ? 20.198 3.817 -22.873 1.00 98.12 67 PHE A O 1
ATOM 550 N N . LEU A 1 68 ? 21.639 4.948 -21.579 1.00 98.06 68 LEU A N 1
ATOM 551 C CA . LEU A 1 68 ? 22.816 4.657 -22.408 1.00 98.06 68 LEU A CA 1
ATOM 552 C C . LEU A 1 68 ? 23.107 3.154 -22.498 1.00 98.06 68 LEU A C 1
ATOM 554 O O . LEU A 1 68 ? 23.226 2.635 -23.603 1.00 98.06 68 LEU A O 1
ATOM 558 N N . LYS A 1 69 ? 23.138 2.441 -21.364 1.00 97.62 69 LYS A N 1
ATOM 559 C CA . LYS A 1 69 ? 23.332 0.980 -21.332 1.00 97.62 69 LYS A CA 1
ATOM 560 C C . LYS A 1 69 ? 22.281 0.235 -22.152 1.00 97.62 69 LYS A C 1
ATOM 562 O O . LYS A 1 69 ? 22.610 -0.736 -22.832 1.00 97.62 69 LYS A O 1
ATOM 567 N N . LEU A 1 70 ? 21.026 0.688 -22.087 1.00 97.69 70 LEU A N 1
ATOM 568 C CA . LEU A 1 70 ? 19.960 0.150 -22.924 1.00 97.69 70 LEU A CA 1
ATOM 569 C C . LEU A 1 70 ? 20.242 0.400 -24.410 1.00 97.69 70 LEU A C 1
ATOM 571 O O . LEU A 1 70 ? 20.082 -0.517 -25.196 1.00 97.69 70 LEU A O 1
ATOM 575 N N . LEU A 1 71 ? 20.690 1.589 -24.817 1.00 97.88 71 LEU A N 1
ATOM 576 C CA . LEU A 1 71 ? 21.008 1.862 -26.228 1.00 97.88 71 LEU A CA 1
ATOM 577 C C . LEU A 1 71 ? 22.206 1.062 -26.744 1.00 97.88 71 LEU A C 1
ATOM 579 O O . LEU A 1 71 ? 22.182 0.616 -27.887 1.00 97.88 71 LEU A O 1
ATOM 583 N N . GLU A 1 72 ? 23.230 0.869 -25.913 1.00 98.00 72 GLU A N 1
ATOM 584 C CA . GLU A 1 72 ? 24.407 0.058 -26.247 1.00 98.00 72 GLU A CA 1
ATOM 585 C C . GLU A 1 72 ? 24.032 -1.406 -26.513 1.00 98.00 72 GLU A C 1
ATOM 587 O O . GLU A 1 72 ? 24.657 -2.061 -27.342 1.00 98.00 72 GLU A O 1
ATOM 592 N N . ASN A 1 73 ? 22.998 -1.915 -25.832 1.00 96.56 73 ASN A N 1
ATOM 593 C CA . ASN A 1 73 ? 22.561 -3.307 -25.910 1.00 96.56 73 ASN A CA 1
ATOM 594 C C . ASN A 1 73 ? 21.030 -3.408 -25.988 1.00 96.56 73 ASN A C 1
ATOM 596 O O . ASN A 1 73 ? 20.393 -4.005 -25.116 1.00 96.56 73 ASN A O 1
ATOM 600 N N . PHE A 1 74 ? 20.431 -2.822 -27.027 1.00 96.81 74 PHE A N 1
ATOM 601 C CA . PHE A 1 74 ? 18.979 -2.601 -27.078 1.00 96.81 74 PHE A CA 1
ATOM 602 C C . PHE A 1 74 ? 18.131 -3.871 -27.032 1.00 96.81 74 PHE A C 1
ATOM 604 O O . PHE A 1 74 ? 17.019 -3.825 -26.510 1.00 96.81 74 PHE A O 1
ATOM 611 N N . ASP A 1 75 ? 18.653 -4.994 -27.522 1.00 96.75 75 ASP A N 1
ATOM 612 C CA . ASP A 1 75 ? 17.974 -6.296 -27.494 1.00 96.75 75 ASP A CA 1
ATOM 613 C C . ASP A 1 75 ? 18.435 -7.197 -26.340 1.00 96.75 75 ASP A C 1
ATOM 615 O O . ASP A 1 75 ? 18.050 -8.361 -26.267 1.00 96.75 75 ASP A O 1
ATOM 619 N N . SER A 1 76 ? 19.243 -6.678 -25.408 1.00 97.50 76 SER A N 1
ATOM 620 C CA . SER A 1 76 ? 19.620 -7.410 -24.199 1.00 97.50 76 SER A CA 1
ATOM 621 C C . SER A 1 76 ? 18.467 -7.404 -23.190 1.00 97.50 76 SER A C 1
ATOM 623 O O . SER A 1 76 ? 18.121 -6.337 -22.667 1.00 97.50 76 SER A O 1
ATOM 625 N N . PRO A 1 77 ? 17.918 -8.578 -22.807 1.00 96.62 77 PRO A N 1
ATOM 626 C CA . PRO A 1 77 ? 16.898 -8.655 -21.763 1.00 96.62 77 PRO A CA 1
ATOM 627 C C . PRO A 1 77 ? 17.375 -8.054 -20.439 1.00 96.62 77 PRO A C 1
ATOM 629 O O . PRO A 1 77 ? 16.569 -7.497 -19.702 1.00 96.62 77 PRO A O 1
ATOM 632 N N . GLN A 1 78 ? 18.683 -8.126 -20.148 1.00 97.38 78 GLN A N 1
ATOM 633 C CA . GLN A 1 78 ? 19.246 -7.564 -18.921 1.00 97.38 78 GLN A CA 1
ATOM 634 C C . GLN A 1 78 ? 19.204 -6.036 -18.920 1.00 97.38 78 GLN A C 1
ATOM 636 O O . GLN A 1 78 ? 18.802 -5.446 -17.927 1.00 97.38 78 GLN A O 1
ATOM 641 N N . ALA A 1 79 ? 19.579 -5.389 -20.027 1.00 97.69 79 ALA A N 1
ATOM 642 C CA . ALA A 1 79 ? 19.594 -3.929 -20.093 1.00 97.69 79 ALA A CA 1
ATOM 643 C C . ALA A 1 79 ? 18.173 -3.344 -19.993 1.00 97.69 79 ALA A C 1
ATOM 645 O O . ALA A 1 79 ? 17.958 -2.322 -19.340 1.00 97.69 79 ALA A O 1
ATOM 646 N N . ILE A 1 80 ? 17.190 -4.029 -20.590 1.00 98.25 80 ILE A N 1
ATOM 647 C CA . ILE A 1 80 ? 15.768 -3.687 -20.456 1.00 98.25 80 ILE A CA 1
ATOM 648 C C . ILE A 1 80 ? 15.301 -3.897 -19.009 1.00 98.25 80 ILE A C 1
ATOM 650 O O . ILE A 1 80 ? 14.624 -3.028 -18.454 1.00 98.25 80 ILE A O 1
ATOM 654 N N . LEU A 1 81 ? 15.672 -5.027 -18.393 1.00 98.06 81 LEU A N 1
ATOM 655 C CA . LEU A 1 81 ? 15.324 -5.352 -17.010 1.00 98.06 81 LEU A CA 1
ATOM 656 C C . LEU A 1 81 ? 15.882 -4.319 -16.023 1.00 98.06 81 LEU A C 1
ATOM 658 O O . LEU A 1 81 ? 15.140 -3.874 -15.157 1.00 98.06 81 LEU A O 1
ATOM 662 N N . ASP A 1 82 ? 17.138 -3.894 -16.171 1.00 98.00 82 ASP A N 1
ATOM 663 C CA . ASP A 1 82 ? 17.773 -2.909 -15.286 1.00 98.00 82 ASP A CA 1
ATOM 664 C C . ASP A 1 82 ? 17.016 -1.566 -15.289 1.00 98.00 82 ASP A C 1
ATOM 666 O O . ASP A 1 82 ? 16.747 -0.992 -14.231 1.00 98.00 82 ASP A O 1
ATOM 670 N N . LEU A 1 83 ? 16.621 -1.072 -16.472 1.00 97.88 83 LEU A N 1
ATOM 671 C CA . LEU A 1 83 ? 15.819 0.152 -16.585 1.00 97.88 83 LEU A CA 1
ATOM 672 C C . LEU A 1 83 ? 14.408 -0.039 -16.008 1.00 97.88 83 LEU A C 1
ATOM 674 O O . LEU A 1 83 ? 13.862 0.866 -15.377 1.00 97.88 83 LEU A O 1
ATOM 678 N N . ALA A 1 84 ? 13.811 -1.211 -16.210 1.00 98.00 84 ALA A N 1
ATOM 679 C CA . ALA A 1 84 ? 12.496 -1.509 -15.667 1.00 98.00 84 ALA A CA 1
ATOM 680 C C . ALA A 1 84 ? 12.503 -1.603 -14.132 1.00 98.00 84 ALA A C 1
ATOM 682 O O . ALA A 1 84 ? 11.625 -1.033 -13.488 1.00 98.00 84 ALA A O 1
ATOM 683 N N . ILE A 1 85 ? 13.515 -2.248 -13.541 1.00 97.19 85 ILE A N 1
ATOM 684 C CA . ILE A 1 85 ? 13.714 -2.304 -12.086 1.00 97.19 85 ILE A CA 1
ATOM 685 C C . ILE A 1 85 ? 13.854 -0.893 -11.523 1.00 97.19 85 ILE A C 1
ATOM 687 O O . ILE A 1 85 ? 13.181 -0.580 -10.548 1.00 97.19 85 ILE A O 1
ATOM 691 N N . TYR A 1 86 ? 14.618 -0.010 -12.177 1.00 96.69 86 TYR A N 1
ATOM 692 C CA . TYR A 1 86 ? 14.696 1.392 -11.762 1.00 96.69 86 TYR A CA 1
ATOM 693 C C . TYR A 1 86 ? 13.305 2.040 -11.666 1.00 96.69 86 TYR A C 1
ATOM 695 O O . TYR A 1 86 ? 12.987 2.666 -10.656 1.00 96.69 86 TYR A O 1
ATOM 703 N N . PHE A 1 87 ? 12.440 1.857 -12.670 1.00 95.38 87 PHE A N 1
ATOM 704 C CA . PHE A 1 87 ? 11.070 2.371 -12.596 1.00 95.38 87 PHE A CA 1
ATOM 705 C C . PHE A 1 87 ? 10.239 1.692 -11.500 1.00 95.38 87 PHE A C 1
ATOM 707 O O . PHE A 1 87 ? 9.506 2.383 -10.792 1.00 95.38 87 PHE A O 1
ATOM 714 N N . SER A 1 88 ? 10.361 0.374 -11.323 1.00 93.88 88 SER A N 1
ATOM 715 C CA . SER A 1 88 ? 9.681 -0.368 -10.252 1.00 93.88 88 SER A CA 1
ATOM 716 C C . SER A 1 88 ? 10.092 0.115 -8.856 1.00 93.88 88 SER A C 1
ATOM 718 O O . SER A 1 88 ? 9.225 0.307 -8.007 1.00 93.88 88 SER A O 1
ATOM 720 N N . ASP A 1 89 ? 11.379 0.386 -8.627 1.00 91.12 89 ASP A N 1
ATOM 721 C CA . ASP A 1 89 ? 11.909 0.893 -7.354 1.00 91.12 89 ASP A CA 1
ATOM 722 C C . ASP A 1 89 ? 11.363 2.290 -7.025 1.00 91.12 89 ASP A C 1
ATOM 724 O O . ASP A 1 89 ? 11.120 2.620 -5.864 1.00 91.12 89 ASP A O 1
ATOM 728 N N . GLN A 1 90 ? 11.092 3.100 -8.055 1.00 88.38 90 GLN A N 1
ATOM 729 C CA . GLN A 1 90 ? 10.388 4.382 -7.928 1.00 88.38 90 GLN A CA 1
ATOM 730 C C . GLN A 1 90 ? 8.856 4.229 -7.856 1.00 88.38 90 GLN A C 1
ATOM 732 O O . GLN A 1 90 ? 8.135 5.226 -7.885 1.00 88.38 90 GLN A O 1
ATOM 737 N N . ARG A 1 91 ? 8.341 2.993 -7.779 1.00 87.19 91 ARG A N 1
ATOM 738 C CA . ARG A 1 91 ? 6.910 2.635 -7.812 1.00 87.19 91 ARG A CA 1
ATOM 739 C C . ARG A 1 91 ? 6.176 3.100 -9.075 1.00 87.19 91 ARG A C 1
ATOM 741 O O . ARG A 1 91 ? 4.956 3.243 -9.081 1.00 87.19 91 ARG A O 1
ATOM 748 N N . LEU A 1 92 ? 6.901 3.296 -10.173 1.00 88.88 92 LEU A N 1
ATOM 749 C CA . LEU A 1 92 ? 6.362 3.650 -11.486 1.00 88.88 92 LEU A CA 1
ATOM 750 C C . LEU A 1 92 ? 6.093 2.379 -12.306 1.00 88.88 92 LEU A C 1
ATOM 752 O O . LEU A 1 92 ? 6.601 2.210 -13.417 1.00 88.88 92 LEU A O 1
ATOM 756 N N . PHE A 1 93 ? 5.295 1.462 -11.751 1.00 90.81 93 PHE A N 1
ATOM 757 C CA . PHE A 1 93 ? 5.032 0.150 -12.354 1.00 90.81 93 PHE A CA 1
ATOM 758 C C . PHE A 1 93 ? 4.417 0.259 -13.754 1.00 90.81 93 PHE A C 1
ATOM 760 O O . PHE A 1 93 ? 4.823 -0.477 -14.651 1.00 90.81 93 PHE A O 1
ATOM 767 N N . PHE A 1 94 ? 3.547 1.244 -13.993 1.00 88.94 94 PHE A N 1
ATOM 768 C CA . PHE A 1 94 ? 3.007 1.534 -15.324 1.00 88.94 94 PHE A CA 1
ATOM 769 C C . PHE A 1 94 ? 4.077 1.830 -16.397 1.00 88.94 94 PHE A C 1
ATOM 771 O O . PHE A 1 94 ? 3.850 1.535 -17.571 1.00 88.94 94 PHE A O 1
ATOM 778 N N . LEU A 1 95 ? 5.241 2.386 -16.025 1.00 91.75 95 LEU A N 1
ATOM 779 C CA . LEU A 1 95 ? 6.379 2.596 -16.936 1.00 91.75 95 LEU A CA 1
ATOM 780 C C . LEU A 1 95 ? 7.255 1.349 -17.066 1.00 91.75 95 LEU A C 1
ATOM 782 O O . LEU A 1 95 ? 7.793 1.079 -18.139 1.00 91.75 95 LEU A O 1
ATOM 786 N N . SER A 1 96 ? 7.377 0.586 -15.982 1.00 96.81 96 SER A N 1
ATOM 787 C CA . SER A 1 96 ? 8.132 -0.667 -15.932 1.00 96.81 96 SER A CA 1
ATOM 788 C C . SER A 1 96 ? 7.475 -1.770 -16.773 1.00 96.81 96 SER A C 1
ATOM 790 O O . SER A 1 96 ? 8.147 -2.488 -17.511 1.00 96.81 96 SER A O 1
ATOM 792 N N . LEU A 1 97 ? 6.142 -1.862 -16.746 1.00 96.69 97 LEU A N 1
ATOM 793 C CA . LEU A 1 97 ? 5.359 -2.884 -17.443 1.00 96.69 97 LEU A CA 1
ATOM 794 C C . LEU A 1 97 ? 5.694 -3.074 -18.934 1.00 96.69 97 LEU A C 1
ATOM 796 O O . LEU A 1 97 ? 5.964 -4.215 -19.313 1.00 96.69 97 LEU A O 1
ATOM 800 N N . PRO A 1 98 ? 5.672 -2.044 -19.809 1.00 97.31 98 PRO A N 1
ATOM 801 C CA . PRO A 1 98 ? 5.982 -2.239 -21.226 1.00 97.31 98 PRO A CA 1
ATOM 802 C C . PRO A 1 98 ? 7.412 -2.762 -21.432 1.00 97.31 98 PRO A C 1
ATOM 804 O O . PRO A 1 98 ? 7.624 -3.627 -22.282 1.00 97.31 98 PRO A O 1
ATOM 807 N N . LEU A 1 99 ? 8.381 -2.299 -20.631 1.00 98.19 99 LEU A N 1
ATOM 808 C CA . LEU A 1 99 ? 9.767 -2.773 -20.679 1.00 98.19 99 LEU A CA 1
ATOM 809 C C . LEU A 1 99 ? 9.856 -4.244 -20.255 1.00 98.19 99 LEU A C 1
ATOM 811 O O . LEU A 1 99 ? 10.426 -5.058 -20.976 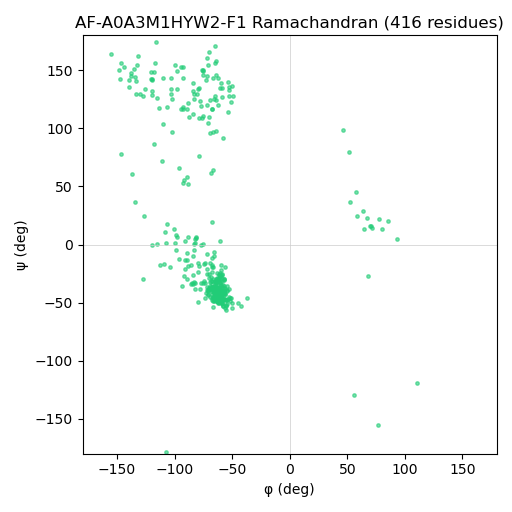1.00 98.19 99 LEU A O 1
ATOM 815 N N . LEU A 1 100 ? 9.224 -4.619 -19.140 1.00 98.50 100 LEU A N 1
ATOM 816 C CA . LEU A 1 100 ? 9.211 -5.999 -18.645 1.00 98.50 100 LEU A CA 1
ATOM 817 C C . LEU A 1 100 ? 8.502 -6.956 -19.602 1.00 98.50 100 LEU A C 1
ATOM 819 O O . LEU A 1 100 ? 8.956 -8.079 -19.799 1.00 98.50 100 LEU A O 1
ATOM 823 N N . GLN A 1 101 ? 7.424 -6.514 -20.252 1.00 98.25 101 GLN A N 1
ATOM 824 C CA . GLN A 1 101 ? 6.760 -7.290 -21.300 1.00 98.25 101 GLN A CA 1
ATOM 825 C C . GLN A 1 101 ? 7.681 -7.523 -22.499 1.00 98.25 101 GLN A C 1
ATOM 827 O O . GLN A 1 101 ? 7.683 -8.620 -23.058 1.00 98.25 101 GLN A O 1
ATOM 832 N N . ARG A 1 102 ? 8.473 -6.519 -22.894 1.00 97.62 102 ARG A N 1
ATOM 833 C CA . ARG A 1 102 ? 9.481 -6.673 -23.949 1.00 97.62 102 ARG A CA 1
ATOM 834 C C . ARG A 1 102 ? 10.592 -7.632 -23.519 1.00 97.62 102 ARG A C 1
ATOM 836 O O . ARG A 1 102 ? 10.876 -8.574 -24.252 1.00 97.62 102 ARG A O 1
ATOM 843 N N . ALA A 1 103 ? 11.152 -7.462 -22.322 1.00 98.25 103 ALA A N 1
ATOM 844 C CA . ALA A 1 103 ? 12.158 -8.373 -21.775 1.00 98.25 103 ALA A CA 1
ATOM 845 C C . ALA A 1 103 ? 11.644 -9.823 -21.706 1.00 98.25 103 ALA A C 1
ATOM 847 O O . ALA A 1 103 ? 12.358 -10.745 -22.088 1.00 98.25 103 ALA A O 1
ATOM 848 N N . TYR A 1 104 ? 10.385 -10.02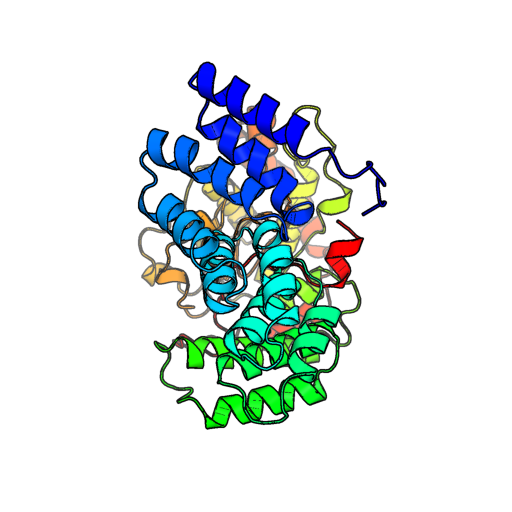6 -21.298 1.00 97.88 104 TYR A N 1
ATOM 849 C CA . TYR A 1 104 ? 9.757 -11.348 -21.216 1.00 97.88 104 TYR A CA 1
ATOM 850 C C . TYR A 1 104 ? 9.569 -12.002 -22.587 1.00 97.88 104 TYR A C 1
ATOM 852 O O . TYR A 1 104 ? 9.735 -13.211 -22.710 1.00 97.88 104 TYR A O 1
ATOM 860 N N . LYS A 1 105 ? 9.273 -11.227 -23.639 1.00 97.38 105 LYS A N 1
ATOM 861 C CA . LYS A 1 105 ? 9.232 -11.758 -25.014 1.00 97.38 105 LYS A CA 1
ATOM 862 C C . LYS A 1 105 ? 10.601 -12.248 -25.486 1.00 97.38 105 LYS A C 1
ATOM 864 O O . LYS A 1 105 ? 10.657 -13.221 -26.230 1.00 97.38 105 LYS A O 1
ATOM 869 N N . LEU A 1 106 ? 11.672 -11.563 -25.085 1.00 97.38 106 LEU A N 1
ATOM 870 C CA . LEU A 1 106 ? 13.038 -11.904 -25.484 1.00 97.38 106 LEU A CA 1
ATOM 871 C C . LEU A 1 106 ? 13.588 -13.103 -24.700 1.00 97.38 106 LEU A C 1
ATOM 873 O O . LEU A 1 106 ? 14.284 -13.934 -25.276 1.00 97.38 106 LEU A O 1
ATOM 877 N N . ASP A 1 107 ? 13.275 -13.209 -23.407 1.00 97.06 107 ASP A N 1
ATOM 878 C CA . ASP A 1 107 ? 13.772 -14.280 -22.537 1.00 97.06 107 ASP A CA 1
ATOM 879 C C . ASP A 1 107 ? 12.729 -14.682 -21.470 1.00 97.06 107 ASP A C 1
ATOM 881 O O . ASP A 1 107 ? 12.830 -14.291 -20.301 1.00 97.06 107 ASP A O 1
ATOM 885 N N . PRO A 1 108 ? 11.702 -15.476 -21.839 1.00 95.62 108 PRO A N 1
ATOM 886 C CA . PRO A 1 108 ? 10.617 -15.858 -20.930 1.00 95.62 108 PRO A CA 1
ATOM 887 C C . PRO A 1 108 ? 11.044 -16.866 -19.852 1.00 95.62 108 PRO A C 1
ATOM 889 O O . PRO A 1 108 ? 10.258 -17.179 -18.959 1.00 95.62 108 PRO A O 1
ATOM 892 N N . LYS A 1 109 ? 12.269 -17.402 -19.945 1.00 93.56 109 LYS A N 1
ATOM 893 C CA . LYS A 1 109 ? 12.841 -18.374 -19.004 1.00 93.56 109 LYS A CA 1
ATOM 894 C C . LYS A 1 109 ? 13.792 -17.733 -17.996 1.00 93.56 109 LYS A C 1
ATOM 896 O O . LYS A 1 109 ? 14.352 -18.437 -17.163 1.00 93.56 109 LYS A O 1
ATOM 901 N N . ARG A 1 110 ? 13.988 -16.414 -18.042 1.00 95.00 110 ARG A N 1
ATOM 902 C CA . ARG A 1 110 ? 14.773 -15.704 -17.034 1.00 95.00 110 ARG A CA 1
ATOM 903 C C . ARG A 1 110 ? 13.909 -15.373 -15.831 1.00 95.00 110 ARG A C 1
ATOM 905 O O . ARG A 1 110 ? 13.048 -14.499 -15.913 1.00 95.00 110 ARG A O 1
ATOM 912 N N . GLU A 1 111 ? 14.195 -16.007 -14.698 1.00 95.00 111 GLU A N 1
ATOM 913 C CA . GLU A 1 111 ? 13.431 -15.812 -13.460 1.00 95.00 111 GLU A CA 1
ATOM 914 C C . GLU A 1 111 ? 13.292 -14.332 -13.083 1.00 95.00 111 GLU A C 1
ATOM 916 O O . GLU A 1 111 ? 12.185 -13.871 -12.826 1.00 95.00 111 GLU A O 1
ATOM 921 N N . GLY A 1 112 ? 14.384 -13.559 -13.133 1.00 95.38 112 GLY A N 1
ATOM 922 C CA . GLY A 1 112 ? 14.353 -12.133 -12.797 1.00 95.38 112 GLY A CA 1
ATOM 923 C C . GLY A 1 112 ? 13.360 -11.324 -13.641 1.00 95.38 112 GLY A C 1
ATOM 924 O O . GLY A 1 112 ? 12.697 -10.435 -13.117 1.00 95.38 112 GLY A O 1
ATOM 925 N N . VAL A 1 113 ? 13.189 -11.665 -14.923 1.00 97.12 113 VAL A N 1
ATOM 926 C CA . VAL A 1 113 ? 12.206 -11.014 -15.807 1.00 97.12 113 VAL A CA 1
ATOM 927 C C . VAL A 1 113 ? 10.788 -11.449 -15.455 1.00 97.12 113 VAL A C 1
ATOM 929 O O . VAL A 1 113 ? 9.903 -10.604 -15.339 1.00 97.12 113 VAL A O 1
ATOM 932 N N . VAL A 1 114 ? 10.574 -12.751 -15.253 1.00 97.19 114 VAL A N 1
ATOM 933 C CA . VAL A 1 114 ? 9.274 -13.321 -14.863 1.00 97.19 114 VAL A CA 1
ATOM 934 C C . VAL A 1 114 ? 8.789 -12.719 -13.548 1.00 97.19 114 VAL A C 1
ATOM 936 O O . VAL A 1 114 ? 7.658 -12.242 -13.465 1.00 97.19 114 VAL A O 1
ATOM 939 N N . TYR A 1 115 ? 9.654 -12.712 -12.537 1.00 96.44 115 TYR A N 1
ATOM 940 C CA . TYR A 1 115 ? 9.365 -12.203 -11.205 1.00 96.44 115 TYR A CA 1
ATOM 941 C C . TYR A 1 115 ? 9.043 -10.705 -11.229 1.00 96.44 115 TYR A C 1
ATOM 943 O O . TYR A 1 115 ? 7.995 -10.295 -10.735 1.00 96.44 115 TYR A O 1
ATOM 951 N N . GLN A 1 116 ? 9.884 -9.887 -11.871 1.00 97.44 116 GLN A N 1
ATOM 952 C CA . GLN A 1 116 ? 9.652 -8.442 -11.951 1.00 97.44 116 GLN A CA 1
ATOM 953 C C . GLN A 1 116 ? 8.395 -8.102 -12.763 1.00 97.44 116 GLN A C 1
ATOM 955 O O . GLN A 1 116 ? 7.629 -7.223 -12.365 1.00 97.44 116 GLN A O 1
ATOM 960 N N . LEU A 1 117 ? 8.126 -8.821 -13.863 1.00 98.00 117 LEU A N 1
ATOM 961 C CA . LEU A 1 117 ? 6.882 -8.668 -14.624 1.00 98.00 117 LEU A CA 1
ATOM 962 C C . LEU A 1 117 ? 5.659 -9.010 -13.771 1.00 98.00 117 LEU A C 1
ATOM 964 O O . LEU A 1 117 ? 4.668 -8.282 -13.815 1.00 98.00 117 LEU A O 1
ATOM 968 N N . ALA A 1 118 ? 5.725 -10.086 -12.986 1.00 97.06 118 ALA A N 1
ATOM 969 C CA . ALA A 1 118 ? 4.645 -10.461 -12.089 1.00 97.06 118 ALA A CA 1
ATOM 970 C C . ALA A 1 118 ? 4.387 -9.386 -11.026 1.00 97.06 118 ALA A C 1
ATOM 972 O O . ALA A 1 118 ? 3.243 -8.968 -10.895 1.00 97.06 118 ALA A O 1
ATOM 973 N N . ILE A 1 119 ? 5.429 -8.859 -10.369 1.00 94.88 119 ILE A N 1
ATOM 974 C CA . ILE A 1 119 ? 5.304 -7.741 -9.417 1.00 94.88 119 ILE A CA 1
ATOM 975 C C . ILE A 1 119 ? 4.616 -6.545 -10.069 1.00 94.88 119 ILE A C 1
ATOM 977 O O . ILE A 1 119 ? 3.625 -6.035 -9.548 1.00 94.88 119 ILE A O 1
ATOM 981 N N . ALA A 1 120 ? 5.122 -6.090 -11.218 1.00 94.56 120 ALA A N 1
ATOM 982 C CA . ALA A 1 120 ? 4.570 -4.918 -11.885 1.00 94.56 120 ALA A CA 1
ATOM 983 C C . ALA A 1 120 ? 3.100 -5.138 -12.289 1.00 94.56 120 ALA A C 1
ATOM 985 O O . ALA A 1 120 ? 2.278 -4.233 -12.157 1.00 94.56 120 ALA A O 1
ATOM 986 N N . LEU A 1 121 ? 2.737 -6.353 -12.720 1.00 95.31 121 LEU A N 1
ATOM 987 C CA . LEU A 1 121 ? 1.347 -6.723 -12.990 1.00 95.31 121 LEU A CA 1
ATOM 988 C C . LEU A 1 121 ? 0.495 -6.733 -11.711 1.00 95.31 121 LEU A C 1
ATOM 990 O O . LEU A 1 121 ? -0.624 -6.227 -11.748 1.00 95.31 121 LEU A O 1
ATOM 994 N N . SER A 1 122 ? 1.003 -7.265 -10.596 1.00 93.25 122 SER A N 1
ATOM 995 C CA . SER A 1 122 ? 0.319 -7.303 -9.296 1.00 93.25 122 SER A CA 1
ATOM 996 C C . SER A 1 122 ? 0.025 -5.909 -8.749 1.00 93.25 122 SER A C 1
ATOM 998 O O . SER A 1 122 ? -1.091 -5.658 -8.305 1.00 93.25 122 SER A O 1
ATOM 1000 N N . TYR A 1 123 ? 0.990 -4.986 -8.807 1.00 87.88 123 TYR A N 1
ATOM 1001 C CA . TYR A 1 123 ? 0.813 -3.611 -8.319 1.00 87.88 123 TYR A CA 1
ATOM 1002 C C . TYR A 1 123 ? -0.189 -2.807 -9.152 1.00 87.88 123 TYR A C 1
ATOM 1004 O O . TYR A 1 123 ? -0.932 -1.990 -8.612 1.00 87.88 123 TYR A O 1
ATOM 1012 N N . GLU A 1 124 ? -0.277 -3.095 -10.449 1.00 86.75 124 GLU A N 1
ATOM 1013 C CA . GLU A 1 124 ? -1.315 -2.561 -11.340 1.00 86.75 124 GLU A CA 1
ATOM 1014 C C . GLU A 1 124 ? -2.641 -3.354 -11.228 1.00 86.75 124 GLU A C 1
ATOM 1016 O O . GLU A 1 124 ? -3.602 -3.121 -11.964 1.00 86.75 124 GLU A O 1
ATOM 1021 N N . GLY A 1 125 ? -2.696 -4.309 -10.290 1.00 87.38 125 GLY A N 1
ATOM 1022 C CA . GLY A 1 125 ? -3.835 -5.148 -9.929 1.00 87.38 125 GLY A CA 1
ATOM 1023 C C . GLY A 1 125 ? -4.282 -6.136 -11.009 1.00 87.38 125 GLY A C 1
ATOM 1024 O O . GLY A 1 125 ? -5.418 -6.610 -10.978 1.00 87.38 125 GLY A O 1
ATOM 1025 N N . PHE A 1 126 ? -3.395 -6.501 -11.939 1.00 92.50 126 PHE A N 1
ATOM 1026 C CA . PHE A 1 126 ? -3.561 -7.576 -12.925 1.00 92.50 126 PHE A CA 1
ATOM 1027 C C . PHE A 1 126 ? -3.088 -8.938 -12.383 1.00 92.50 126 PHE A C 1
ATOM 1029 O O . PHE A 1 126 ? -2.286 -9.631 -13.012 1.00 92.50 126 PHE A O 1
ATOM 1036 N N . HIS A 1 127 ? -3.586 -9.332 -11.209 1.00 93.69 127 HIS A N 1
ATOM 1037 C CA . HIS A 1 127 ? -3.153 -10.549 -10.506 1.00 93.69 127 HIS A CA 1
ATOM 1038 C C . HIS A 1 127 ? -3.344 -11.850 -11.305 1.00 93.69 127 HIS A C 1
ATOM 1040 O O . HIS A 1 127 ? -2.565 -12.790 -11.168 1.00 93.69 127 HIS A O 1
ATOM 1046 N N . ASP A 1 128 ? -4.362 -11.915 -12.165 1.00 95.81 128 ASP A N 1
ATOM 1047 C CA . ASP A 1 128 ? -4.601 -13.050 -13.060 1.00 95.81 128 ASP A CA 1
ATOM 1048 C C . ASP A 1 128 ? -3.479 -13.207 -14.095 1.00 95.81 128 ASP A C 1
ATOM 1050 O O . ASP A 1 128 ? -2.985 -14.314 -14.319 1.00 95.81 128 ASP A O 1
ATOM 1054 N N . LYS A 1 129 ? -3.033 -12.093 -14.685 1.00 96.69 129 LYS A N 1
ATOM 1055 C CA . LYS A 1 129 ? -1.904 -12.062 -15.621 1.00 96.69 129 LYS A CA 1
ATOM 1056 C C . LYS A 1 129 ? -0.577 -12.308 -14.914 1.00 96.69 129 LYS A C 1
ATOM 1058 O O . LYS A 1 129 ? 0.233 -13.065 -15.439 1.00 96.69 129 LYS A O 1
ATOM 1063 N N . ALA A 1 130 ? -0.368 -11.707 -13.740 1.00 96.88 130 ALA A N 1
ATOM 1064 C CA . ALA A 1 130 ? 0.817 -11.949 -12.917 1.00 96.88 130 ALA A CA 1
ATOM 1065 C C . ALA A 1 130 ? 0.957 -13.446 -12.616 1.00 96.88 130 ALA A C 1
ATOM 1067 O O . ALA A 1 130 ? 1.998 -14.051 -12.871 1.00 96.88 130 ALA A O 1
ATOM 1068 N N . LEU A 1 131 ? -0.139 -14.076 -12.183 1.00 97.00 131 LEU A N 1
ATOM 1069 C CA . LEU A 1 131 ? -0.165 -15.505 -11.915 1.00 97.00 131 LEU A CA 1
ATOM 1070 C C . LEU A 1 131 ? 0.079 -16.349 -13.170 1.00 97.00 131 LEU A C 1
ATOM 1072 O O . LEU A 1 131 ? 0.782 -17.350 -13.083 1.00 97.00 131 LEU A O 1
ATOM 1076 N N . ALA A 1 132 ? -0.469 -15.966 -14.326 1.00 96.69 132 ALA A N 1
ATOM 1077 C CA . ALA A 1 132 ? -0.226 -16.677 -15.580 1.00 96.69 132 ALA A CA 1
ATOM 1078 C C . ALA A 1 132 ? 1.255 -16.638 -15.995 1.00 96.69 132 ALA A C 1
ATOM 1080 O O . ALA A 1 132 ? 1.795 -17.661 -16.411 1.00 96.69 132 ALA A O 1
ATOM 1081 N N . VAL A 1 133 ? 1.919 -15.486 -15.835 1.00 96.69 133 VAL A N 1
ATOM 1082 C CA . VAL A 1 133 ? 3.363 -15.333 -16.080 1.00 96.69 133 VAL A CA 1
ATOM 1083 C C . VAL A 1 133 ? 4.165 -16.239 -15.143 1.00 96.69 133 VAL A C 1
ATOM 1085 O O . VAL A 1 133 ? 5.025 -16.986 -15.607 1.00 96.69 133 VAL A O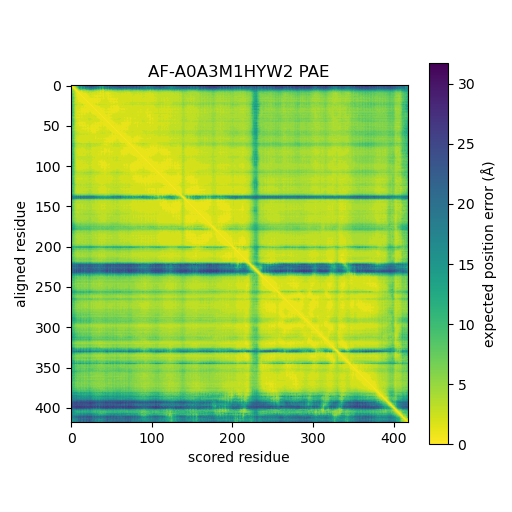 1
ATOM 1088 N N . LEU A 1 134 ? 3.838 -16.243 -13.847 1.00 96.38 134 LEU A N 1
ATOM 1089 C CA . LEU A 1 134 ? 4.510 -17.089 -12.858 1.00 96.38 134 LEU A CA 1
ATOM 1090 C C . LEU A 1 134 ? 4.286 -18.580 -13.134 1.00 96.38 134 LEU A C 1
ATOM 1092 O O . LEU A 1 134 ? 5.244 -19.343 -13.142 1.00 96.38 134 LEU A O 1
ATOM 1096 N N . GLU A 1 135 ? 3.051 -19.021 -13.386 1.00 94.69 135 GLU A N 1
ATOM 1097 C CA . GLU A 1 135 ? 2.730 -20.437 -13.643 1.00 94.69 135 GLU A CA 1
ATOM 1098 C C . GLU A 1 135 ? 3.280 -20.950 -14.990 1.00 94.69 135 GLU A C 1
ATOM 1100 O O . GLU A 1 135 ? 3.363 -22.164 -15.177 1.00 94.69 135 GLU A O 1
ATOM 1105 N N . GLY A 1 136 ? 3.668 -20.051 -15.904 1.00 92.69 136 GLY A N 1
ATOM 1106 C CA . GLY A 1 136 ? 4.365 -20.384 -17.150 1.00 92.69 136 GLY A CA 1
ATOM 1107 C C . GLY A 1 136 ? 5.870 -20.640 -16.990 1.00 92.69 136 GLY A C 1
ATOM 1108 O O . GLY A 1 136 ? 6.481 -21.218 -17.889 1.00 92.69 136 GLY A O 1
ATOM 1109 N N . PHE A 1 137 ? 6.465 -20.239 -15.864 1.00 92.38 137 PHE A N 1
ATOM 1110 C CA . PHE A 1 137 ? 7.849 -20.560 -15.510 1.00 92.38 137 PHE A CA 1
ATOM 1111 C C . PHE A 1 137 ? 7.968 -22.022 -15.046 1.00 92.38 137 PHE A C 1
ATOM 1113 O O . PHE A 1 137 ? 7.001 -22.590 -14.530 1.00 92.38 137 PHE A O 1
ATOM 1120 N N . SER A 1 138 ? 9.125 -22.659 -15.258 1.00 81.69 138 SER A N 1
ATOM 1121 C CA . SER A 1 138 ? 9.331 -24.087 -14.976 1.00 81.69 138 SER A CA 1
ATOM 1122 C C . SER A 1 138 ? 8.923 -24.457 -13.543 1.00 81.69 138 SER A C 1
ATOM 1124 O O . SER A 1 138 ? 9.192 -23.753 -12.567 1.00 81.69 138 SER A O 1
ATOM 1126 N N . LYS A 1 139 ? 8.201 -25.577 -13.406 1.00 70.56 139 LYS A N 1
ATOM 1127 C CA . LYS A 1 139 ? 7.660 -26.009 -12.113 1.00 70.56 139 LYS A CA 1
ATOM 1128 C C . LYS A 1 139 ? 8.798 -26.409 -11.170 1.00 70.56 139 LYS A C 1
ATOM 1130 O O . LYS A 1 139 ? 9.440 -27.422 -11.406 1.00 70.56 139 LYS A O 1
ATOM 1135 N N . GLY A 1 140 ? 8.946 -25.675 -10.068 1.00 66.31 140 GLY A N 1
ATOM 1136 C CA . GLY A 1 140 ? 9.821 -26.045 -8.949 1.00 66.31 140 GLY A CA 1
ATOM 1137 C C . GLY A 1 140 ? 11.241 -25.473 -9.000 1.00 66.31 140 GLY A C 1
ATOM 1138 O O . GLY A 1 140 ? 12.030 -25.801 -8.127 1.00 66.31 140 GLY A O 1
ATOM 1139 N N . GLU A 1 141 ? 11.558 -24.617 -9.975 1.00 77.38 141 GLU A N 1
ATOM 1140 C CA . GLU A 1 141 ? 12.901 -24.032 -10.165 1.00 77.38 141 GLU A CA 1
ATOM 1141 C C . GLU A 1 141 ? 12.985 -22.546 -9.762 1.00 77.38 141 GLU A C 1
ATOM 1143 O O . GLU A 1 141 ? 13.889 -21.840 -10.194 1.00 77.38 141 GLU A O 1
ATOM 1148 N N . GLY A 1 142 ? 12.032 -22.033 -8.978 1.00 87.31 142 GLY A N 1
ATOM 1149 C CA . GLY A 1 142 ? 12.011 -20.620 -8.592 1.00 87.31 142 GLY A CA 1
ATOM 1150 C C . GLY A 1 142 ? 12.689 -20.350 -7.251 1.00 87.31 142 GLY A C 1
ATOM 1151 O O . GLY A 1 142 ? 12.682 -21.194 -6.358 1.00 87.31 142 GLY A O 1
ATOM 1152 N N . SER A 1 143 ? 13.208 -19.137 -7.078 1.00 95.19 143 SER A N 1
ATOM 1153 C CA . SER A 1 143 ? 13.664 -18.640 -5.780 1.00 95.19 143 SER A CA 1
ATOM 1154 C C . SER A 1 143 ? 12.518 -18.495 -4.770 1.00 95.19 143 SER A C 1
ATOM 1156 O O . SER A 1 143 ? 11.329 -18.529 -5.113 1.00 95.19 143 SER A O 1
ATOM 1158 N N . PHE A 1 144 ? 12.889 -18.233 -3.513 1.00 95.75 144 PHE A N 1
ATOM 1159 C CA . PHE A 1 144 ? 11.967 -17.831 -2.449 1.00 95.75 144 PHE A CA 1
ATOM 1160 C C . PHE A 1 144 ? 10.972 -16.756 -2.910 1.00 95.75 144 PHE A C 1
ATOM 1162 O O . PHE A 1 144 ? 9.756 -16.910 -2.782 1.00 95.75 144 PHE A O 1
ATOM 1169 N N . TRP A 1 145 ? 11.484 -15.687 -3.518 1.00 95.81 145 TRP A N 1
ATOM 1170 C CA . TRP A 1 145 ? 10.689 -14.534 -3.925 1.00 95.81 145 TRP A CA 1
ATOM 1171 C C . TRP A 1 145 ? 9.691 -14.861 -5.039 1.00 95.81 145 TRP A C 1
ATOM 1173 O O . TRP A 1 145 ? 8.553 -14.391 -5.004 1.00 95.81 145 TRP A O 1
ATOM 1183 N N . TYR A 1 146 ? 10.066 -15.735 -5.976 1.00 96.06 146 TYR A N 1
ATOM 1184 C CA . TYR A 1 146 ? 9.147 -16.239 -6.994 1.00 96.06 146 TYR A CA 1
ATOM 1185 C C . TYR A 1 146 ? 7.979 -17.023 -6.366 1.00 96.06 146 TYR A C 1
ATOM 1187 O O . TYR A 1 146 ? 6.817 -16.795 -6.718 1.00 96.06 146 TYR A O 1
ATOM 1195 N N . HIS A 1 147 ? 8.260 -17.921 -5.415 1.00 96.75 147 HIS A N 1
ATOM 1196 C CA . HIS A 1 147 ? 7.224 -18.708 -4.737 1.00 96.75 147 HIS A CA 1
ATOM 1197 C C . HIS A 1 147 ? 6.313 -17.830 -3.867 1.00 96.75 147 HIS A C 1
ATOM 1199 O O . HIS A 1 147 ? 5.092 -18.009 -3.894 1.00 96.75 147 HIS A O 1
ATOM 1205 N N . TYR A 1 148 ? 6.878 -16.839 -3.172 1.00 96.94 148 TYR A N 1
ATOM 1206 C CA . TYR A 1 148 ? 6.117 -15.835 -2.427 1.00 96.94 148 TYR A CA 1
ATOM 1207 C C . TYR A 1 148 ? 5.153 -15.063 -3.335 1.00 96.94 148 TYR A C 1
ATOM 1209 O O . TYR A 1 148 ? 3.949 -15.045 -3.071 1.00 96.94 148 TYR A O 1
ATOM 1217 N N . GLU A 1 149 ? 5.639 -14.491 -4.440 1.00 96.69 149 GLU A N 1
ATOM 1218 C CA . GLU A 1 149 ? 4.804 -13.699 -5.352 1.00 96.69 149 GLU A CA 1
ATOM 1219 C C . GLU A 1 149 ? 3.715 -14.559 -6.017 1.00 96.69 149 GLU A C 1
ATOM 1221 O O . GLU A 1 149 ? 2.585 -14.111 -6.237 1.00 96.69 149 GLU A O 1
ATOM 1226 N N . ARG A 1 150 ? 4.005 -15.840 -6.279 1.00 97.25 150 ARG A N 1
ATOM 1227 C CA . ARG A 1 150 ? 3.013 -16.801 -6.783 1.00 97.25 150 ARG A CA 1
ATOM 1228 C C . ARG A 1 150 ? 1.933 -17.104 -5.752 1.00 97.25 150 ARG A C 1
ATOM 1230 O O . ARG A 1 150 ? 0.748 -17.065 -6.101 1.00 97.25 150 ARG A O 1
ATOM 1237 N N . GLY A 1 151 ? 2.321 -17.361 -4.505 1.00 96.94 151 GLY A N 1
ATOM 1238 C CA . GLY A 1 151 ? 1.396 -17.558 -3.392 1.00 96.94 151 GLY A CA 1
ATOM 1239 C C . GLY A 1 151 ? 0.509 -16.332 -3.182 1.00 96.94 151 GLY A C 1
ATOM 1240 O O . GLY A 1 151 ? -0.715 -16.461 -3.110 1.00 96.94 151 GLY A O 1
ATOM 1241 N N . TRP A 1 152 ? 1.109 -15.139 -3.197 1.00 96.31 152 TRP A N 1
ATOM 1242 C CA . TRP A 1 152 ? 0.412 -13.859 -3.084 1.00 96.31 152 TRP A CA 1
ATOM 1243 C C . TRP A 1 152 ? -0.672 -13.730 -4.158 1.00 96.31 152 TRP A C 1
ATOM 1245 O O . TRP A 1 152 ? -1.860 -13.640 -3.845 1.00 96.31 152 TRP A O 1
ATOM 1255 N N . ASN A 1 153 ? -0.313 -13.863 -5.438 1.00 96.62 153 ASN A N 1
ATOM 1256 C CA . ASN A 1 153 ? -1.273 -13.763 -6.541 1.00 96.62 153 ASN A CA 1
ATOM 1257 C C . ASN A 1 153 ? -2.339 -14.867 -6.545 1.00 96.62 153 ASN A C 1
ATOM 1259 O O . ASN A 1 153 ? -3.474 -14.633 -6.974 1.00 96.62 153 ASN A O 1
ATOM 1263 N N . ARG A 1 154 ? -2.028 -16.065 -6.036 1.00 97.25 154 ARG A N 1
ATOM 1264 C CA . ARG A 1 154 ? -3.017 -17.138 -5.856 1.00 97.25 154 ARG A CA 1
ATOM 1265 C C . ARG A 1 154 ? -4.111 -16.742 -4.872 1.00 97.25 154 ARG A C 1
ATOM 1267 O O . ARG A 1 154 ? -5.273 -17.032 -5.158 1.00 97.25 154 ARG A O 1
ATOM 1274 N N . ILE A 1 155 ? -3.789 -16.026 -3.792 1.00 95.94 155 ILE A N 1
ATOM 1275 C CA . ILE A 1 155 ? -4.793 -15.500 -2.851 1.00 95.94 155 ILE A CA 1
ATOM 1276 C C . ILE A 1 155 ? -5.751 -14.547 -3.571 1.00 95.94 155 ILE A C 1
ATOM 1278 O O . ILE A 1 155 ? -6.972 -14.716 -3.492 1.00 95.94 155 ILE A O 1
ATOM 1282 N N . PHE A 1 156 ? -5.217 -13.598 -4.343 1.00 93.06 156 PHE A N 1
ATOM 1283 C CA . PHE A 1 156 ? -6.016 -12.635 -5.112 1.00 93.06 156 PHE A CA 1
ATOM 1284 C C . PHE A 1 156 ? -6.877 -13.276 -6.197 1.00 93.06 156 PHE A C 1
ATOM 1286 O O . PHE A 1 156 ? -7.995 -12.826 -6.452 1.00 93.06 156 PHE A O 1
ATOM 1293 N N . CYS A 1 157 ? -6.392 -14.364 -6.790 1.00 93.75 157 CYS A N 1
ATOM 1294 C CA . CYS A 1 157 ? -7.144 -15.168 -7.747 1.00 93.75 157 CYS A CA 1
ATOM 1295 C C . CYS A 1 157 ? -8.100 -16.176 -7.081 1.00 93.75 157 CYS A C 1
ATOM 1297 O O . CYS A 1 157 ? -8.749 -16.948 -7.784 1.00 93.75 157 CYS A O 1
ATOM 1299 N N . GLY A 1 158 ? -8.179 -16.214 -5.744 1.00 93.81 158 GLY A N 1
ATOM 1300 C CA . GLY A 1 158 ? -9.022 -17.148 -4.994 1.00 93.81 158 GLY A CA 1
ATOM 1301 C C . GLY A 1 158 ? -8.571 -18.613 -5.044 1.00 93.81 158 GLY A C 1
ATOM 1302 O O . GLY A 1 158 ? -9.354 -19.492 -4.699 1.00 93.81 158 GLY A O 1
ATOM 1303 N N . LYS A 1 159 ? -7.330 -18.894 -5.459 1.00 96.06 159 LYS A N 1
ATOM 1304 C CA . LYS A 1 159 ? -6.722 -20.235 -5.506 1.00 96.06 159 LYS A CA 1
ATOM 1305 C C . LYS A 1 159 ? -6.026 -20.569 -4.172 1.00 96.06 159 LYS A C 1
ATOM 1307 O O . LYS A 1 159 ? -4.816 -20.799 -4.144 1.00 96.06 159 LYS A O 1
ATOM 1312 N N . ILE A 1 160 ? -6.766 -20.554 -3.063 1.00 96.38 160 ILE A N 1
ATOM 1313 C CA . ILE A 1 160 ? -6.198 -20.607 -1.700 1.00 96.38 160 ILE A CA 1
ATOM 1314 C C . ILE A 1 160 ? -5.463 -21.906 -1.402 1.00 96.38 160 ILE A C 1
ATOM 1316 O O . ILE A 1 160 ? -4.386 -21.874 -0.819 1.00 96.38 160 ILE A O 1
ATOM 1320 N N . GLU A 1 161 ? -5.983 -23.038 -1.858 1.00 96.94 161 GLU A N 1
ATOM 1321 C CA . GLU A 1 161 ? -5.369 -24.347 -1.637 1.00 96.94 161 GLU A CA 1
ATOM 1322 C C . GLU A 1 161 ? -3.966 -24.406 -2.256 1.00 96.94 161 GLU A C 1
ATOM 1324 O O . GLU A 1 161 ? -3.047 -24.979 -1.680 1.00 96.94 161 GLU A O 1
ATOM 1329 N N . LYS A 1 162 ? -3.771 -23.742 -3.403 1.00 97.00 162 LYS A N 1
ATOM 1330 C CA . LYS A 1 162 ? -2.456 -23.621 -4.045 1.00 97.00 162 LYS A CA 1
ATOM 1331 C C . LYS A 1 162 ? -1.555 -22.591 -3.363 1.00 97.00 162 LYS A C 1
ATOM 1333 O O . LYS A 1 162 ? -0.346 -22.779 -3.349 1.00 97.00 162 LYS A O 1
ATOM 1338 N N . ALA A 1 163 ? -2.118 -21.514 -2.813 1.00 97.19 163 ALA A N 1
ATOM 1339 C CA . ALA A 1 163 ? -1.343 -20.549 -2.030 1.00 97.19 163 ALA A CA 1
ATOM 1340 C C . ALA A 1 163 ? -0.777 -21.195 -0.753 1.00 97.19 163 ALA A C 1
ATOM 1342 O O . ALA A 1 163 ? 0.365 -20.939 -0.395 1.00 97.19 163 ALA A O 1
ATOM 1343 N N . ILE A 1 164 ? -1.545 -22.086 -0.115 1.00 97.75 164 ILE A N 1
ATOM 1344 C CA . ILE A 1 164 ? -1.099 -22.879 1.041 1.00 97.75 164 ILE A CA 1
ATOM 1345 C C . ILE A 1 164 ? 0.086 -23.782 0.672 1.00 97.75 164 ILE A C 1
ATOM 1347 O O . ILE A 1 164 ? 1.025 -23.899 1.450 1.00 97.75 164 ILE A O 1
ATOM 1351 N N . GLN A 1 165 ? 0.081 -24.381 -0.522 1.00 96.75 165 GLN A N 1
ATOM 1352 C CA . GLN A 1 165 ? 1.220 -25.175 -1.000 1.00 96.75 165 GLN A CA 1
ATOM 1353 C C . GLN A 1 165 ? 2.490 -24.327 -1.158 1.00 96.75 165 GLN A C 1
ATOM 1355 O O . GLN A 1 165 ? 3.560 -24.773 -0.759 1.00 96.75 165 GLN A O 1
ATOM 1360 N N . ASP A 1 166 ? 2.383 -23.109 -1.707 1.00 96.75 166 ASP A N 1
ATOM 1361 C CA . ASP A 1 166 ? 3.534 -22.196 -1.772 1.00 96.75 166 ASP A CA 1
ATOM 1362 C C . ASP A 1 166 ? 4.005 -21.800 -0.371 1.00 96.75 166 ASP A C 1
ATOM 1364 O O . ASP A 1 166 ? 5.201 -21.799 -0.115 1.00 96.75 166 ASP A O 1
ATOM 1368 N N . MET A 1 167 ? 3.077 -21.508 0.543 1.00 97.00 167 MET A N 1
ATOM 1369 C CA . MET A 1 167 ? 3.397 -21.152 1.926 1.00 97.00 167 MET A CA 1
ATOM 1370 C C . MET A 1 167 ? 4.168 -22.268 2.646 1.00 97.00 167 MET A C 1
ATOM 1372 O O . MET A 1 167 ? 5.171 -21.967 3.282 1.00 97.00 167 MET A O 1
ATOM 1376 N N . PHE A 1 168 ? 3.743 -23.532 2.529 1.00 96.50 168 PHE A N 1
ATOM 1377 C CA . PHE A 1 168 ? 4.478 -24.658 3.122 1.00 96.50 168 PHE A CA 1
ATOM 1378 C C . PHE A 1 168 ? 5.864 -24.833 2.508 1.00 96.50 168 PHE A C 1
ATOM 1380 O O . PHE A 1 168 ? 6.821 -25.071 3.230 1.00 96.50 168 PHE A O 1
ATOM 1387 N N . TRP A 1 169 ? 5.996 -24.652 1.192 1.00 95.75 169 TRP A N 1
ATOM 1388 C CA . TRP A 1 169 ? 7.313 -24.680 0.563 1.00 95.75 169 TRP A CA 1
ATOM 1389 C C . TRP A 1 169 ? 8.218 -23.566 1.111 1.00 95.75 169 TRP A C 1
ATOM 1391 O O . TRP A 1 169 ? 9.369 -23.827 1.429 1.00 95.75 169 TRP A O 1
ATOM 1401 N N . LEU A 1 170 ? 7.702 -22.339 1.274 1.00 95.75 170 LEU A N 1
ATOM 1402 C CA . LEU A 1 170 ? 8.467 -21.217 1.837 1.00 95.75 170 LEU A CA 1
ATOM 1403 C C . LEU A 1 170 ? 8.876 -21.460 3.294 1.00 95.75 170 LEU A C 1
ATOM 1405 O O . LEU A 1 170 ? 9.970 -21.057 3.671 1.00 95.75 170 LEU A O 1
ATOM 1409 N N . GLU A 1 171 ? 8.024 -22.114 4.089 1.00 95.69 171 GLU A N 1
ATOM 1410 C CA . GLU A 1 171 ? 8.317 -22.488 5.481 1.00 95.69 171 GLU A CA 1
ATOM 1411 C C . GLU A 1 171 ? 9.568 -23.367 5.591 1.00 95.69 171 GLU A C 1
ATOM 1413 O O .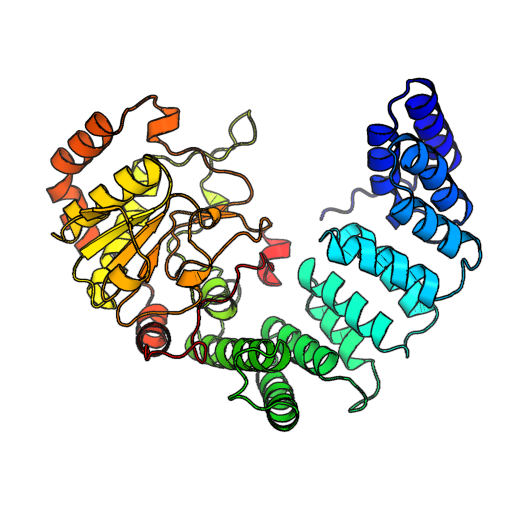 GLU A 1 171 ? 10.340 -23.215 6.529 1.00 95.69 171 GLU A O 1
ATOM 1418 N N . GLU A 1 172 ? 9.810 -24.242 4.612 1.00 95.50 172 GLU A N 1
ATOM 1419 C CA . GLU A 1 172 ? 11.008 -25.089 4.558 1.00 95.50 172 GLU A CA 1
ATOM 1420 C C . GLU A 1 172 ? 12.279 -24.315 4.157 1.00 95.50 172 GLU A C 1
ATOM 1422 O O . GLU A 1 172 ? 13.386 -24.819 4.343 1.00 95.50 172 GLU A O 1
ATOM 1427 N N . GLN A 1 173 ? 12.142 -23.111 3.587 1.00 94.75 173 GLN A N 1
ATOM 1428 C CA . GLN A 1 173 ? 13.258 -22.307 3.069 1.00 94.75 173 GLN A CA 1
ATOM 1429 C C . GLN A 1 173 ? 13.730 -21.206 4.025 1.00 94.75 173 GLN A C 1
ATOM 1431 O O . GLN A 1 173 ? 14.689 -20.501 3.711 1.00 94.75 173 GLN A O 1
ATOM 1436 N N . VAL A 1 174 ? 13.051 -21.005 5.154 1.00 94.38 174 VAL A N 1
ATOM 1437 C CA . VAL A 1 174 ? 13.306 -19.874 6.049 1.00 94.38 174 VAL A CA 1
ATOM 1438 C C . VAL A 1 174 ? 13.285 -20.315 7.504 1.00 94.38 174 VAL A C 1
ATOM 1440 O O . VAL A 1 174 ? 12.519 -21.199 7.870 1.00 94.38 174 VAL A O 1
ATOM 1443 N N . ASP A 1 175 ? 14.096 -19.678 8.349 1.00 92.25 175 ASP A N 1
ATOM 1444 C CA . ASP A 1 175 ? 13.897 -19.760 9.794 1.00 92.25 175 ASP A CA 1
ATOM 1445 C C . ASP A 1 175 ? 12.758 -18.801 10.187 1.00 92.25 175 ASP A C 1
ATOM 1447 O O . ASP A 1 175 ? 12.940 -17.581 10.135 1.00 92.25 175 ASP A O 1
ATOM 1451 N N . PRO A 1 176 ? 11.569 -19.299 10.575 1.00 84.94 176 PRO A N 1
ATOM 1452 C CA . PRO A 1 176 ? 10.450 -18.435 10.930 1.00 84.94 176 PRO A CA 1
ATOM 1453 C C . PRO A 1 176 ? 10.697 -17.630 12.215 1.00 84.94 176 PRO A C 1
ATOM 1455 O O . PRO A 1 176 ? 9.899 -16.737 12.510 1.00 84.94 176 PRO A O 1
ATOM 1458 N N . LEU A 1 177 ? 11.745 -17.943 12.987 1.00 86.19 177 LEU A N 1
ATOM 1459 C CA . LEU A 1 177 ? 12.132 -17.216 14.197 1.00 86.19 177 LEU A CA 1
ATOM 1460 C C . LEU A 1 177 ? 13.097 -16.055 13.919 1.00 86.19 177 LEU A C 1
ATOM 1462 O O . LEU A 1 177 ? 13.269 -15.203 14.791 1.00 86.19 177 LEU A O 1
ATOM 1466 N N . ASP A 1 178 ? 13.692 -15.979 12.724 1.00 88.38 178 ASP A N 1
ATOM 1467 C CA . ASP A 1 178 ? 14.520 -14.842 12.317 1.00 88.38 178 ASP A CA 1
ATOM 1468 C C . ASP A 1 178 ? 13.640 -13.660 11.886 1.00 88.38 178 ASP A C 1
ATOM 1470 O O . ASP A 1 178 ? 13.470 -13.364 10.700 1.00 88.38 178 ASP A O 1
ATOM 1474 N N . GLU A 1 179 ? 13.061 -12.969 12.871 1.00 79.12 179 GLU A N 1
ATOM 1475 C CA . GLU A 1 179 ? 12.151 -11.844 12.644 1.00 79.12 179 GLU A CA 1
ATOM 1476 C C . GLU A 1 179 ? 12.828 -10.614 11.989 1.00 79.12 179 GLU A C 1
ATOM 1478 O O . GLU A 1 179 ? 12.142 -9.638 11.659 1.00 79.12 179 GLU A O 1
ATOM 1483 N N . GLU A 1 180 ? 14.155 -10.611 11.816 1.00 83.62 180 GLU A N 1
ATOM 1484 C CA . GLU A 1 180 ? 14.900 -9.554 11.120 1.00 83.62 180 GLU A CA 1
ATOM 1485 C C . GLU A 1 180 ? 15.063 -9.827 9.616 1.00 83.62 180 GLU A C 1
ATOM 1487 O O . GLU A 1 180 ? 15.257 -8.883 8.841 1.00 83.62 180 GLU A O 1
ATOM 1492 N N . SER A 1 181 ? 14.932 -11.082 9.171 1.00 90.38 181 SER A N 1
ATOM 1493 C CA . SER A 1 181 ? 15.032 -11.417 7.747 1.00 90.38 181 SER A CA 1
ATOM 1494 C C . SER A 1 181 ? 13.817 -10.945 6.939 1.00 90.38 181 SER A C 1
ATOM 1496 O O . SER A 1 181 ? 12.659 -10.969 7.377 1.00 90.38 181 SER A O 1
ATOM 1498 N N . LYS A 1 182 ? 14.070 -10.532 5.690 1.00 90.12 182 LYS A N 1
ATOM 1499 C CA . LYS A 1 182 ? 13.007 -10.133 4.752 1.00 90.12 182 LYS A CA 1
ATOM 1500 C C . LYS A 1 182 ? 12.168 -11.337 4.326 1.00 90.12 182 LYS A C 1
ATOM 1502 O O . LYS A 1 182 ? 10.972 -11.198 4.073 1.00 90.12 182 LYS A O 1
ATOM 1507 N N . GLU A 1 183 ? 12.796 -12.499 4.248 1.00 92.88 183 GLU A N 1
ATOM 1508 C CA . GLU A 1 183 ? 12.197 -13.777 3.909 1.00 92.88 183 GLU A CA 1
ATOM 1509 C C . GLU A 1 183 ? 11.219 -14.222 5.001 1.00 92.88 183 GLU A C 1
ATOM 1511 O O . GLU A 1 183 ? 10.065 -14.515 4.683 1.00 92.88 183 GLU A O 1
ATOM 1516 N N . ALA A 1 184 ? 11.599 -14.181 6.287 1.00 91.06 184 ALA A N 1
ATOM 1517 C CA . ALA A 1 184 ? 10.680 -14.552 7.366 1.00 91.06 184 ALA A CA 1
ATOM 1518 C C . ALA A 1 184 ? 9.494 -13.586 7.422 1.00 91.06 184 ALA A C 1
ATOM 1520 O O . ALA A 1 184 ? 8.347 -14.019 7.545 1.00 91.06 184 ALA A O 1
ATOM 1521 N N . PHE A 1 185 ? 9.747 -12.284 7.237 1.00 87.75 185 PHE A N 1
ATOM 1522 C CA . PHE A 1 185 ? 8.687 -11.286 7.101 1.00 87.75 185 PHE A CA 1
ATOM 1523 C C . PHE A 1 185 ? 7.698 -11.638 5.981 1.00 87.75 185 PHE A C 1
ATOM 1525 O O . PHE A 1 185 ? 6.484 -11.639 6.196 1.00 87.75 185 PHE A O 1
ATOM 1532 N N . ALA A 1 186 ? 8.200 -11.938 4.782 1.00 91.88 186 ALA A N 1
ATOM 1533 C CA . ALA A 1 186 ? 7.375 -12.277 3.628 1.00 91.88 186 ALA A CA 1
ATOM 1534 C C . ALA A 1 186 ? 6.584 -13.577 3.852 1.00 91.88 186 ALA A C 1
ATOM 1536 O O . ALA A 1 186 ? 5.384 -13.624 3.570 1.00 91.88 186 ALA A O 1
ATOM 1537 N N . TYR A 1 187 ? 7.214 -14.605 4.423 1.00 93.75 187 TYR A N 1
ATOM 1538 C CA . TYR A 1 187 ? 6.550 -15.851 4.800 1.00 93.75 187 TYR A CA 1
ATOM 1539 C C . TYR A 1 187 ? 5.395 -15.603 5.785 1.00 93.75 187 TYR A C 1
ATOM 1541 O O . TYR A 1 187 ? 4.254 -15.976 5.491 1.00 93.75 187 TYR A O 1
ATOM 1549 N N . HIS A 1 188 ? 5.646 -14.908 6.901 1.00 90.25 188 HIS A N 1
ATOM 1550 C CA . HIS A 1 188 ? 4.611 -14.591 7.894 1.00 90.25 188 HIS A CA 1
ATOM 1551 C C . HIS A 1 188 ? 3.503 -13.725 7.297 1.00 90.25 188 HIS A C 1
ATOM 1553 O O . HIS A 1 188 ? 2.324 -13.990 7.521 1.00 90.25 188 HIS A O 1
ATOM 1559 N N . ARG A 1 189 ? 3.850 -12.740 6.457 1.00 90.94 189 ARG A N 1
ATOM 1560 C CA . ARG A 1 189 ? 2.864 -11.933 5.725 1.00 90.94 189 ARG A CA 1
ATOM 1561 C C . ARG A 1 189 ? 1.945 -12.803 4.874 1.00 90.94 189 ARG A C 1
ATOM 1563 O O . ARG A 1 189 ? 0.726 -12.612 4.913 1.00 90.94 189 ARG A O 1
ATOM 1570 N N . LEU A 1 190 ? 2.495 -13.749 4.113 1.00 94.56 190 LEU A N 1
ATOM 1571 C CA . LEU A 1 190 ? 1.702 -14.656 3.285 1.00 94.56 190 LEU A CA 1
ATOM 1572 C C . LEU A 1 190 ? 0.814 -15.563 4.148 1.00 94.56 190 LEU A C 1
ATOM 1574 O O . LEU A 1 190 ? -0.390 -15.655 3.894 1.00 94.56 190 LEU A O 1
ATOM 1578 N N . LYS A 1 191 ? 1.386 -16.177 5.189 1.00 93.81 191 LYS A N 1
ATOM 1579 C CA . LYS A 1 191 ? 0.686 -17.050 6.141 1.00 93.81 191 LYS A CA 1
ATOM 1580 C C . LYS A 1 191 ? -0.501 -16.347 6.790 1.00 93.81 191 LYS A C 1
ATOM 1582 O O . LYS A 1 191 ? -1.632 -16.827 6.703 1.00 93.81 191 LYS A O 1
ATOM 1587 N N . ASP A 1 192 ? -0.279 -15.163 7.345 1.00 90.25 192 ASP A N 1
ATOM 1588 C CA . ASP A 1 192 ? -1.325 -14.405 8.025 1.00 90.25 192 ASP A CA 1
ATOM 1589 C C . ASP A 1 192 ? -2.394 -13.934 7.033 1.00 90.25 192 ASP A C 1
ATOM 1591 O O . ASP A 1 192 ? -3.578 -13.886 7.366 1.00 90.25 192 ASP A O 1
ATOM 1595 N N . THR A 1 193 ? -2.014 -13.616 5.792 1.00 92.12 193 THR A N 1
ATOM 1596 C CA . THR A 1 193 ? -2.971 -13.266 4.725 1.00 92.12 193 THR A CA 1
ATOM 1597 C C . THR A 1 193 ? -3.870 -14.459 4.375 1.00 92.12 193 THR A C 1
ATOM 1599 O O . THR A 1 193 ? -5.082 -14.292 4.215 1.00 92.12 193 THR A O 1
ATOM 1602 N N . ILE A 1 194 ? -3.317 -15.676 4.308 1.00 94.56 194 ILE A N 1
ATOM 1603 C CA . ILE A 1 194 ? -4.083 -16.914 4.086 1.00 94.56 194 ILE A CA 1
ATOM 1604 C C . ILE A 1 194 ? -5.071 -17.151 5.234 1.00 94.56 194 ILE A C 1
ATOM 1606 O O . ILE A 1 194 ? -6.259 -17.374 4.977 1.00 94.56 194 ILE A O 1
ATOM 1610 N N . LEU A 1 195 ? -4.615 -17.045 6.486 1.00 91.50 195 LEU A N 1
ATOM 1611 C CA . LEU A 1 195 ? -5.466 -17.210 7.670 1.00 91.50 195 LEU A CA 1
ATOM 1612 C C . LEU A 1 195 ? -6.634 -16.213 7.654 1.00 91.50 195 LEU A C 1
ATOM 1614 O O . LEU A 1 195 ? -7.803 -16.592 7.788 1.00 91.50 195 LEU A O 1
ATOM 1618 N N . ARG A 1 196 ? -6.342 -14.936 7.390 1.00 90.62 196 ARG A N 1
ATOM 1619 C CA . ARG A 1 196 ? -7.361 -13.882 7.295 1.00 90.62 196 ARG A CA 1
ATOM 1620 C C . ARG A 1 196 ? -8.328 -14.118 6.136 1.00 90.62 196 ARG A C 1
ATOM 1622 O O . ARG A 1 196 ? -9.534 -13.907 6.294 1.00 90.62 196 ARG A O 1
ATOM 1629 N N . TYR A 1 197 ? -7.853 -14.612 4.990 1.00 93.06 197 TYR A N 1
ATOM 1630 C CA . TYR A 1 197 ? -8.720 -14.985 3.868 1.00 93.06 197 TYR A CA 1
ATOM 1631 C C . TYR A 1 197 ? -9.730 -16.066 4.270 1.00 93.06 197 TYR A C 1
ATOM 1633 O O . TYR A 1 197 ? -10.929 -15.935 3.992 1.00 93.06 197 TYR A O 1
ATOM 1641 N N . GLN A 1 198 ? -9.266 -17.119 4.947 1.00 91.31 198 GLN A N 1
ATOM 1642 C CA . GLN A 1 198 ? -10.118 -18.215 5.409 1.00 91.31 198 GLN A CA 1
ATOM 1643 C C . GLN A 1 198 ? -11.195 -17.712 6.386 1.00 91.31 198 GLN A C 1
ATOM 1645 O O . GLN A 1 198 ? -12.375 -18.046 6.231 1.00 91.31 198 GLN A O 1
ATOM 1650 N N . GLN A 1 199 ? -10.838 -16.824 7.320 1.00 88.69 199 GLN A N 1
ATOM 1651 C CA . GLN A 1 199 ? -11.787 -16.222 8.268 1.00 88.69 199 GLN A CA 1
ATOM 1652 C C . GLN A 1 199 ? -12.799 -15.273 7.614 1.00 88.69 199 GLN A C 1
ATOM 1654 O O . GLN A 1 199 ? -13.983 -15.235 7.985 1.00 88.69 199 GLN A O 1
ATOM 1659 N N . ALA A 1 200 ? -12.369 -14.517 6.604 1.00 89.12 200 ALA A N 1
ATOM 1660 C CA . ALA A 1 200 ? -13.233 -13.593 5.882 1.00 89.12 200 ALA A CA 1
ATOM 1661 C C . ALA A 1 200 ? -14.326 -14.313 5.067 1.00 89.12 200 ALA A C 1
ATOM 1663 O O . ALA A 1 200 ? -15.344 -13.685 4.751 1.00 89.12 200 ALA A O 1
ATOM 1664 N N . LYS A 1 201 ? -14.150 -15.615 4.771 1.00 85.62 201 LYS A N 1
ATOM 1665 C CA . LYS A 1 201 ? -15.045 -16.504 4.002 1.00 85.62 201 LYS A CA 1
ATOM 1666 C C . LYS A 1 201 ? -15.547 -15.867 2.700 1.00 85.62 201 LYS A C 1
ATOM 1668 O O . LYS A 1 201 ? -16.533 -15.125 2.711 1.00 85.62 201 LYS A O 1
ATOM 1673 N N . ARG A 1 202 ? -14.905 -16.200 1.571 1.00 84.62 202 ARG A N 1
ATOM 1674 C CA . ARG A 1 202 ? -15.242 -15.713 0.214 1.00 84.62 202 ARG A CA 1
ATOM 1675 C C . ARG A 1 202 ? -15.348 -14.175 0.170 1.00 84.62 202 ARG A C 1
ATOM 1677 O O . ARG A 1 202 ? -16.454 -13.627 0.207 1.00 84.62 202 ARG A O 1
ATOM 1684 N N . PRO A 1 203 ? -14.221 -13.445 0.110 1.00 89.81 203 PRO A N 1
ATOM 1685 C CA . PRO A 1 203 ? -14.238 -11.984 0.184 1.00 89.81 203 PRO A CA 1
ATOM 1686 C C . PRO A 1 203 ? -14.975 -11.301 -0.978 1.00 89.81 203 PRO A C 1
ATOM 1688 O O . PRO A 1 203 ? -15.491 -10.195 -0.808 1.00 89.81 203 PRO A O 1
ATOM 1691 N N . GLY A 1 204 ? -15.092 -11.958 -2.138 1.00 89.00 204 GLY A N 1
ATOM 1692 C CA . GLY A 1 204 ? -15.783 -11.404 -3.303 1.00 89.00 204 GLY A CA 1
ATOM 1693 C C . GLY A 1 204 ? -15.186 -10.053 -3.704 1.00 89.00 204 GLY A C 1
ATOM 1694 O O . GLY A 1 204 ? -13.970 -9.923 -3.813 1.00 89.00 204 GLY A O 1
ATOM 1695 N N . ARG A 1 205 ? -16.032 -9.033 -3.888 1.00 86.69 205 ARG A N 1
ATOM 1696 C CA . ARG A 1 205 ? -15.606 -7.641 -4.147 1.00 86.69 205 ARG A CA 1
ATOM 1697 C C . ARG A 1 205 ? -15.677 -6.739 -2.908 1.00 86.69 205 ARG A C 1
ATOM 1699 O O . ARG A 1 205 ? -15.647 -5.521 -3.039 1.00 86.69 205 ARG A O 1
ATOM 1706 N N . ASN A 1 206 ? -15.833 -7.308 -1.712 1.00 89.00 206 ASN A N 1
ATOM 1707 C CA . ASN A 1 206 ? -15.989 -6.517 -0.496 1.00 89.00 206 ASN A CA 1
ATOM 1708 C C . ASN A 1 206 ? -14.633 -5.939 -0.066 1.00 89.00 206 ASN A C 1
ATOM 1710 O O . ASN A 1 206 ? -13.766 -6.671 0.409 1.00 89.00 206 ASN A O 1
ATOM 1714 N N . ILE A 1 207 ? -14.470 -4.625 -0.216 1.00 86.50 207 ILE A N 1
ATOM 1715 C CA . ILE A 1 207 ? -13.219 -3.939 0.112 1.00 86.50 207 ILE A CA 1
ATOM 1716 C C . ILE A 1 207 ? -12.856 -4.038 1.595 1.00 86.50 207 ILE A C 1
ATOM 1718 O O . ILE A 1 207 ? -11.698 -4.267 1.914 1.00 86.50 207 ILE A O 1
ATOM 1722 N N . LYS A 1 208 ? -13.825 -3.991 2.512 1.00 89.94 208 LYS A N 1
ATOM 1723 C CA . LYS A 1 208 ? -13.544 -4.117 3.951 1.00 89.94 208 LYS A CA 1
ATOM 1724 C C . LYS A 1 208 ? -12.904 -5.466 4.275 1.00 89.94 208 LYS A C 1
ATOM 1726 O O . LYS A 1 208 ? -11.935 -5.531 5.023 1.00 89.94 208 LYS A O 1
ATOM 1731 N N . LYS A 1 209 ? -13.395 -6.540 3.643 1.00 91.31 209 LYS A N 1
ATOM 1732 C CA . LYS A 1 209 ? -12.790 -7.873 3.768 1.00 91.31 209 LYS A CA 1
ATOM 1733 C C . LYS A 1 209 ? -11.391 -7.921 3.163 1.00 91.31 209 LYS A C 1
ATOM 1735 O O . LYS A 1 209 ? -10.505 -8.483 3.786 1.00 91.31 209 LYS A O 1
ATOM 1740 N N . TRP A 1 210 ? -11.180 -7.358 1.974 1.00 90.94 210 TRP A N 1
ATOM 1741 C CA . TRP A 1 210 ? -9.854 -7.369 1.347 1.00 90.94 210 TRP A CA 1
ATOM 1742 C C . TRP A 1 210 ? -8.825 -6.523 2.099 1.00 90.94 210 TRP A C 1
ATOM 1744 O O . TRP A 1 210 ? -7.682 -6.952 2.220 1.00 90.94 210 TRP A O 1
ATOM 1754 N N . HIS A 1 211 ? -9.232 -5.380 2.653 1.00 89.06 211 HIS A N 1
ATOM 1755 C CA . HIS A 1 211 ? -8.372 -4.555 3.496 1.00 89.06 211 HIS A CA 1
ATOM 1756 C C . HIS A 1 211 ? -7.925 -5.327 4.743 1.00 89.06 211 HIS A C 1
ATOM 1758 O O . HIS A 1 211 ? -6.730 -5.406 5.024 1.00 89.06 211 HIS A O 1
ATOM 1764 N N . PHE A 1 212 ? -8.861 -6.015 5.404 1.00 90.50 212 PHE A N 1
ATOM 1765 C CA . PHE A 1 212 ? -8.541 -6.928 6.497 1.00 90.50 212 PHE A CA 1
ATOM 1766 C C . PHE A 1 212 ? -7.605 -8.062 6.049 1.00 90.50 212 PHE A C 1
ATOM 1768 O O . PHE A 1 212 ? -6.570 -8.280 6.671 1.00 90.50 212 PHE A O 1
ATOM 1775 N N . ILE A 1 213 ? -7.913 -8.749 4.944 1.00 91.06 213 ILE A N 1
ATOM 1776 C CA . ILE A 1 213 ? -7.099 -9.862 4.426 1.00 91.06 213 ILE A CA 1
ATOM 1777 C C . ILE A 1 213 ? -5.655 -9.445 4.171 1.00 91.06 213 ILE A C 1
ATOM 1779 O O . ILE A 1 213 ? -4.755 -10.194 4.517 1.00 91.06 213 ILE A O 1
ATOM 1783 N N . GLN A 1 214 ? -5.430 -8.270 3.586 1.00 88.62 214 GLN A N 1
ATOM 1784 C CA . GLN A 1 214 ? -4.090 -7.805 3.226 1.00 88.62 214 GLN A CA 1
ATOM 1785 C C . GLN A 1 214 ? -3.337 -7.230 4.414 1.00 88.62 214 GLN A C 1
ATOM 1787 O O . GLN A 1 214 ? -2.207 -7.627 4.690 1.00 88.62 214 GLN A O 1
ATOM 1792 N N . TYR A 1 215 ? -3.978 -6.335 5.159 1.00 86.94 215 TYR A N 1
ATOM 1793 C CA . TYR A 1 215 ? -3.290 -5.492 6.135 1.00 86.94 215 TYR A CA 1
ATOM 1794 C C . TYR A 1 215 ? -3.584 -5.850 7.585 1.00 86.94 215 TYR A C 1
ATOM 1796 O O . TYR A 1 215 ? -2.841 -5.456 8.469 1.00 86.94 215 TYR A O 1
ATOM 1804 N N . GLY A 1 216 ? -4.650 -6.609 7.828 1.00 86.94 216 GLY A N 1
ATOM 1805 C CA . GLY A 1 216 ? -5.074 -6.964 9.176 1.00 86.94 216 GLY A CA 1
ATOM 1806 C C . GLY A 1 216 ? -5.838 -5.812 9.807 1.00 86.94 216 GLY A C 1
ATOM 1807 O O . GLY A 1 216 ? -6.098 -5.842 10.995 1.00 86.94 216 GLY A O 1
ATOM 1808 N N . ALA A 1 217 ? -6.234 -4.819 9.011 1.00 88.56 217 ALA A N 1
ATOM 1809 C CA . ALA A 1 217 ? -6.868 -3.603 9.476 1.00 88.56 217 ALA A CA 1
ATOM 1810 C C . ALA A 1 217 ? -8.382 -3.618 9.224 1.00 88.56 217 ALA A C 1
ATOM 1812 O O . ALA A 1 217 ? -8.863 -4.110 8.194 1.00 88.56 217 ALA A O 1
ATOM 1813 N N . ALA A 1 218 ? -9.147 -3.061 10.160 1.00 91.19 218 ALA A N 1
ATOM 1814 C CA . ALA A 1 218 ? -10.575 -2.830 9.992 1.00 91.19 218 ALA A CA 1
ATOM 1815 C C . ALA A 1 218 ? -10.818 -1.566 9.154 1.00 91.19 218 ALA A C 1
ATOM 1817 O O . ALA A 1 218 ? -10.237 -0.518 9.421 1.00 91.19 218 ALA A O 1
ATOM 1818 N N . LEU A 1 219 ? -11.722 -1.659 8.172 1.00 91.50 219 LEU A N 1
ATOM 1819 C CA . LEU A 1 219 ? -12.211 -0.526 7.379 1.00 91.50 219 LEU A CA 1
ATOM 1820 C C . LEU A 1 219 ? -13.694 -0.273 7.668 1.00 91.50 219 LEU A C 1
ATOM 1822 O O . LEU A 1 219 ? -14.541 -1.127 7.381 1.00 91.50 219 LEU A O 1
ATOM 1826 N N . PHE A 1 220 ? -14.044 0.895 8.202 1.00 89.31 220 PHE A N 1
ATOM 1827 C CA . PHE A 1 220 ? -15.437 1.171 8.580 1.00 89.31 220 PHE A CA 1
ATOM 1828 C C . PHE A 1 220 ? -16.301 1.708 7.442 1.00 89.31 220 PHE A C 1
ATOM 1830 O O . PHE A 1 220 ? -17.463 1.318 7.349 1.00 89.31 220 PHE A O 1
ATOM 1837 N N . GLU A 1 221 ? -15.758 2.503 6.525 1.00 83.81 221 GLU A N 1
ATOM 1838 C CA . GLU A 1 221 ? -16.522 3.166 5.466 1.00 83.81 221 GLU A CA 1
ATOM 1839 C C . GLU A 1 221 ? -15.841 3.067 4.092 1.00 83.81 221 GLU A C 1
ATOM 1841 O O . GLU A 1 221 ? -14.620 2.991 3.962 1.00 83.81 221 GLU A O 1
ATOM 1846 N N . ASN A 1 222 ? -16.650 3.073 3.029 1.00 68.31 222 ASN A N 1
ATOM 1847 C CA . ASN A 1 222 ? -16.165 3.036 1.646 1.00 68.31 222 ASN A CA 1
ATOM 1848 C C . ASN A 1 222 ? -16.248 4.456 1.052 1.00 68.31 222 ASN A C 1
ATOM 1850 O O . ASN A 1 222 ? -17.310 4.858 0.585 1.00 68.31 222 ASN A O 1
ATOM 1854 N N . VAL A 1 223 ? -15.163 5.239 1.039 1.00 59.22 223 VAL A N 1
ATOM 1855 C CA . VAL A 1 223 ? -15.249 6.662 0.612 1.00 59.22 223 VAL A CA 1
ATOM 1856 C C . VAL A 1 223 ? -15.423 6.861 -0.885 1.00 59.22 223 VAL A C 1
ATOM 1858 O O . VAL A 1 223 ? -15.878 7.922 -1.304 1.00 59.22 223 VAL A O 1
ATOM 1861 N N . PHE A 1 224 ? -15.173 5.841 -1.706 1.00 58.12 224 PHE A N 1
ATOM 1862 C CA . PHE A 1 224 ? -15.245 5.981 -3.164 1.00 58.12 224 PHE A CA 1
ATOM 1863 C C . PHE A 1 224 ? -16.580 6.496 -3.712 1.00 58.12 224 PHE A C 1
ATOM 1865 O O . PHE A 1 224 ? -16.606 6.957 -4.846 1.00 58.12 224 PHE A O 1
ATOM 1872 N N . GLN A 1 225 ? -17.675 6.413 -2.953 1.00 50.81 225 GLN A N 1
ATOM 1873 C CA . GLN A 1 225 ? -19.005 6.775 -3.447 1.00 50.81 225 GLN A CA 1
ATOM 1874 C C . GLN A 1 225 ? -19.524 8.132 -2.951 1.00 50.81 225 GLN A C 1
ATOM 1876 O O . GLN A 1 225 ? -20.413 8.683 -3.590 1.00 50.81 225 GLN A O 1
ATOM 1881 N N . ASN A 1 226 ? -18.976 8.691 -1.863 1.00 42.94 226 ASN A N 1
ATOM 1882 C CA . ASN A 1 226 ? -19.606 9.818 -1.152 1.00 42.94 226 ASN A CA 1
ATOM 1883 C C . ASN A 1 226 ? -18.764 11.103 -1.093 1.00 42.94 226 ASN A C 1
ATOM 1885 O O . ASN A 1 226 ? -19.215 12.091 -0.514 1.00 42.94 226 ASN A O 1
ATOM 1889 N N . ALA A 1 227 ? -17.555 11.121 -1.660 1.00 50.34 227 ALA A N 1
ATOM 1890 C CA . ALA A 1 227 ? -16.805 12.367 -1.782 1.00 50.34 227 ALA A CA 1
ATOM 1891 C C . ALA A 1 227 ? -17.463 13.245 -2.855 1.00 50.34 227 ALA A C 1
ATOM 1893 O O . ALA A 1 227 ? -17.558 12.844 -4.016 1.00 50.34 227 ALA A O 1
ATOM 1894 N N . LEU A 1 228 ? -17.914 14.444 -2.474 1.00 46.06 228 LEU A N 1
ATOM 1895 C CA . LEU A 1 228 ? -18.308 15.454 -3.452 1.00 46.06 228 LEU A CA 1
ATOM 1896 C C . LEU A 1 228 ? -17.085 15.734 -4.341 1.00 46.06 228 LEU A C 1
ATOM 1898 O O . LEU A 1 228 ? -16.019 16.035 -3.792 1.00 46.06 228 LEU A O 1
ATOM 1902 N N . PRO A 1 229 ? -17.194 15.647 -5.678 1.00 48.44 229 PRO A N 1
ATOM 1903 C CA . PRO A 1 229 ? -16.156 16.160 -6.553 1.00 48.44 229 PRO A CA 1
ATOM 1904 C C . PRO A 1 229 ? -16.104 17.675 -6.334 1.00 48.44 229 PRO A C 1
ATOM 1906 O O . PRO A 1 229 ? -16.946 18.414 -6.844 1.00 48.44 229 PRO A O 1
ATOM 1909 N N . SER A 1 230 ? -15.179 18.145 -5.500 1.00 46.12 230 SER A N 1
ATOM 1910 C CA . SER A 1 230 ? -14.929 19.575 -5.382 1.00 46.12 230 SER A CA 1
ATOM 1911 C C . SER A 1 230 ? -14.146 20.025 -6.617 1.00 46.12 230 SER A C 1
ATOM 1913 O O . SER A 1 230 ? -13.327 19.283 -7.159 1.00 46.12 230 SER A O 1
ATOM 1915 N N . LEU A 1 231 ? -14.396 21.253 -7.070 1.00 44.00 231 LEU A N 1
ATOM 1916 C CA . LEU A 1 231 ? -13.739 21.895 -8.219 1.00 44.00 231 LEU A CA 1
ATOM 1917 C C . LEU A 1 231 ? -12.204 22.052 -8.065 1.00 44.00 231 LEU A C 1
ATOM 1919 O O . LEU A 1 231 ? -11.575 22.644 -8.935 1.00 44.00 231 LEU A O 1
ATOM 1923 N N . GLN A 1 232 ? -11.602 21.559 -6.972 1.00 44.69 232 GLN A N 1
ATOM 1924 C CA . GLN A 1 232 ? -10.191 21.745 -6.607 1.00 44.69 232 GLN A CA 1
ATOM 1925 C C . GLN A 1 232 ? -9.493 20.451 -6.140 1.00 44.69 232 GLN A C 1
ATOM 1927 O O . GLN A 1 232 ? -8.659 20.495 -5.237 1.00 44.69 232 GLN A O 1
ATOM 1932 N N . GLU A 1 233 ? -9.822 19.304 -6.743 1.00 59.31 233 GLU A N 1
ATOM 1933 C CA . GLU A 1 233 ? -9.109 18.008 -6.613 1.00 59.31 233 GLU A CA 1
ATOM 1934 C C . GLU A 1 233 ? -9.199 17.328 -5.223 1.00 59.31 233 GLU A C 1
ATOM 1936 O O . GLU A 1 233 ? -9.258 16.107 -5.131 1.00 59.31 233 GLU A O 1
ATOM 1941 N N . LYS A 1 234 ? -9.377 18.067 -4.122 1.00 64.94 234 LYS A N 1
ATOM 1942 C CA . LYS A 1 234 ? -9.409 17.493 -2.766 1.00 64.94 234 LYS A CA 1
ATOM 1943 C C . LYS A 1 234 ? -10.781 16.953 -2.360 1.00 64.94 234 LYS A C 1
ATOM 1945 O O . LYS A 1 234 ? -11.819 17.591 -2.566 1.00 64.94 234 LYS A O 1
ATOM 1950 N N . GLN A 1 235 ? -10.769 15.797 -1.693 1.00 72.06 235 GLN A N 1
ATOM 1951 C CA . GLN A 1 235 ? -11.958 15.185 -1.097 1.00 72.06 235 GLN A CA 1
ATOM 1952 C C . GLN A 1 235 ? -12.281 15.834 0.257 1.00 72.06 235 GLN A C 1
ATOM 1954 O O . GLN A 1 235 ? -11.417 15.931 1.131 1.00 72.06 235 GLN A O 1
ATOM 1959 N N . ILE A 1 236 ? -13.540 16.248 0.434 1.00 75.44 236 ILE A N 1
ATOM 1960 C CA . ILE A 1 236 ? -14.067 16.813 1.684 1.00 75.44 236 ILE A CA 1
ATOM 1961 C C . ILE A 1 236 ? -15.211 15.918 2.163 1.00 75.44 236 ILE A C 1
ATOM 1963 O O . ILE A 1 236 ? -16.140 15.621 1.411 1.00 75.44 236 ILE A O 1
ATOM 1967 N N . LEU A 1 237 ? -15.148 15.495 3.423 1.00 80.12 237 LEU A N 1
ATOM 1968 C CA . LEU A 1 237 ? -16.217 14.756 4.093 1.00 80.12 237 LEU A CA 1
ATOM 1969 C C . LEU A 1 237 ? -17.046 15.728 4.922 1.00 80.12 237 LEU A C 1
ATOM 1971 O O . LEU A 1 237 ? -16.522 16.704 5.451 1.00 80.12 237 LEU A O 1
ATOM 1975 N N . SER A 1 238 ? -18.335 15.443 5.080 1.00 87.56 238 SER A N 1
ATOM 1976 C CA . SER A 1 238 ? -19.148 16.167 6.059 1.00 87.56 238 SER A CA 1
ATOM 1977 C C . SER A 1 238 ? -18.758 15.768 7.487 1.00 87.56 238 SER A C 1
ATOM 1979 O O . SER A 1 238 ? -18.314 14.639 7.717 1.00 87.56 238 SER A O 1
ATOM 1981 N N . ILE A 1 239 ? -18.989 16.663 8.455 1.00 90.56 239 ILE A N 1
ATOM 1982 C CA . ILE A 1 239 ? -18.820 16.365 9.889 1.00 90.56 239 ILE A CA 1
ATOM 1983 C C . ILE A 1 239 ? -19.589 15.095 10.262 1.00 90.56 239 ILE A C 1
ATOM 1985 O O . ILE A 1 239 ? -19.001 14.170 10.807 1.00 90.56 239 ILE A O 1
ATOM 1989 N N . GLY A 1 240 ? -20.857 14.988 9.854 1.00 91.62 240 GLY A N 1
ATOM 1990 C CA . GLY A 1 240 ? -21.677 13.813 10.154 1.00 91.62 240 GLY A CA 1
ATOM 1991 C C . GLY A 1 240 ? -21.141 12.506 9.556 1.00 91.62 240 GLY A C 1
ATOM 1992 O O . GLY A 1 240 ? -21.323 11.445 10.141 1.00 91.62 240 GLY A O 1
ATOM 1993 N N . SER A 1 241 ? -20.459 12.546 8.405 1.00 89.25 241 SER A N 1
ATOM 1994 C CA . SER A 1 241 ? -19.800 11.347 7.858 1.00 89.25 241 SER A CA 1
ATOM 1995 C C . SER A 1 241 ? -18.572 10.951 8.679 1.00 89.25 241 SER A C 1
ATOM 1997 O O . SER A 1 241 ? -18.374 9.765 8.932 1.00 89.25 241 SER A O 1
ATOM 1999 N N . MET A 1 242 ? -17.783 11.932 9.131 1.00 92.25 242 MET A N 1
ATOM 2000 C CA . MET A 1 242 ? -16.655 11.694 10.035 1.00 92.25 242 MET A CA 1
ATOM 2001 C C . MET A 1 242 ? -17.138 11.113 11.370 1.00 92.25 242 MET A C 1
ATOM 2003 O O . MET A 1 242 ? -16.650 10.069 11.788 1.00 92.25 242 MET A O 1
ATOM 2007 N N . GLU A 1 243 ? -18.155 11.716 11.988 1.00 94.38 243 GLU A N 1
ATOM 2008 C CA . GLU A 1 243 ? -18.759 11.239 13.239 1.00 94.38 243 GLU A CA 1
ATOM 2009 C C . GLU A 1 243 ? -19.229 9.792 13.125 1.00 94.38 243 GLU A C 1
ATOM 2011 O O . GLU A 1 243 ? -18.887 8.969 13.969 1.00 94.38 243 GLU A O 1
ATOM 2016 N N . LYS A 1 244 ? -19.957 9.444 12.057 1.00 92.38 244 LYS A N 1
ATOM 2017 C CA . LYS A 1 244 ? -20.436 8.069 11.861 1.00 92.38 244 LYS A CA 1
ATOM 2018 C C . LYS A 1 244 ? -19.300 7.052 11.842 1.00 92.38 244 LYS A C 1
ATOM 2020 O O . LYS A 1 244 ? -19.415 5.974 12.434 1.00 92.38 244 LYS A O 1
ATOM 2025 N N . ALA A 1 245 ? -18.209 7.401 11.172 1.00 92.44 245 ALA A N 1
ATOM 2026 C CA . ALA A 1 245 ? -17.063 6.523 11.062 1.00 92.44 245 ALA A CA 1
ATOM 2027 C C . ALA A 1 245 ? -16.286 6.428 12.386 1.00 92.44 245 ALA A C 1
ATOM 2029 O O . ALA A 1 245 ? -15.938 5.327 12.808 1.00 92.44 245 ALA A O 1
ATOM 2030 N N . LEU A 1 246 ? -16.097 7.547 13.094 1.00 95.81 246 LEU A N 1
ATOM 2031 C CA . LEU A 1 246 ? -15.461 7.563 14.416 1.00 95.81 246 LEU A CA 1
ATOM 2032 C C . LEU A 1 246 ? -16.280 6.800 15.464 1.00 95.81 246 LEU A C 1
ATOM 2034 O O . LEU A 1 246 ? -15.712 6.055 16.259 1.00 95.81 246 LEU A O 1
ATOM 2038 N N . VAL A 1 247 ? -17.611 6.909 15.440 1.00 96.81 247 VAL A N 1
ATOM 2039 C CA . VAL A 1 247 ? -18.489 6.114 16.311 1.00 96.81 247 VAL A CA 1
ATOM 2040 C C . VAL A 1 247 ? -18.350 4.619 16.015 1.00 96.81 247 VAL A C 1
ATOM 2042 O O . VAL A 1 247 ? -18.316 3.811 16.943 1.00 96.81 247 VAL A O 1
ATOM 2045 N N . SER A 1 248 ? -18.213 4.239 14.742 1.00 94.25 248 SER A N 1
ATOM 2046 C CA . SER A 1 248 ? -17.977 2.841 14.362 1.00 94.25 248 SER A CA 1
ATOM 2047 C C . SER A 1 248 ? -16.637 2.319 14.884 1.00 94.25 248 SER A C 1
ATOM 2049 O O . SER A 1 248 ? -16.576 1.201 15.398 1.00 94.25 248 SER A O 1
ATOM 2051 N N . ALA A 1 249 ? -15.591 3.147 14.834 1.00 95.00 249 ALA A N 1
ATOM 2052 C CA . ALA A 1 249 ? -14.298 2.835 15.435 1.00 95.00 249 ALA A CA 1
ATOM 2053 C C . ALA A 1 249 ? -14.386 2.717 16.965 1.00 95.00 249 ALA A C 1
ATOM 2055 O O . ALA A 1 249 ? -13.886 1.743 17.521 1.00 95.00 249 ALA A O 1
ATOM 2056 N N . CYS A 1 250 ? -15.089 3.632 17.646 1.00 96.25 250 CYS A N 1
ATOM 2057 C CA . CYS A 1 250 ? -15.335 3.536 19.091 1.00 96.25 250 CYS A CA 1
ATOM 2058 C C . CYS A 1 250 ? -16.022 2.214 19.441 1.00 96.25 250 CYS A C 1
ATOM 2060 O O . CYS A 1 250 ? -15.591 1.507 20.346 1.00 96.25 250 CYS A O 1
ATOM 2062 N N . ARG A 1 251 ? -17.069 1.849 18.689 1.00 95.25 251 ARG A N 1
ATOM 2063 C CA . ARG A 1 251 ? -17.814 0.611 18.924 1.00 95.25 251 ARG A CA 1
ATOM 2064 C C . ARG A 1 251 ? -16.934 -0.627 18.766 1.00 95.25 251 ARG A C 1
ATOM 2066 O O . ARG A 1 251 ? -17.077 -1.580 19.527 1.00 95.25 251 ARG A O 1
ATOM 2073 N N . TRP A 1 252 ? -16.029 -0.608 17.791 1.00 93.12 252 TRP A N 1
ATOM 2074 C CA . TRP A 1 252 ? -15.037 -1.663 17.610 1.00 93.12 252 TRP A CA 1
ATOM 2075 C C . TRP A 1 252 ? -14.088 -1.755 18.807 1.00 93.12 252 TRP A C 1
ATOM 2077 O O . TRP A 1 252 ? -13.874 -2.847 19.330 1.00 93.12 252 TRP A O 1
ATOM 2087 N N . VAL A 1 253 ? -13.572 -0.613 19.275 1.00 93.12 253 VAL A N 1
ATOM 2088 C CA . VAL A 1 253 ? -12.647 -0.554 20.415 1.00 93.12 253 VAL A CA 1
ATOM 2089 C C . VAL A 1 253 ? -13.307 -1.097 21.681 1.00 93.12 253 VAL A C 1
ATOM 2091 O O . VAL A 1 253 ? -12.689 -1.893 22.372 1.00 93.12 253 VAL A O 1
ATOM 2094 N N . GLU A 1 254 ? -14.573 -0.772 21.942 1.00 92.75 254 GLU A N 1
ATOM 2095 C CA . GLU A 1 254 ? -15.318 -1.339 23.078 1.00 92.75 254 GLU A CA 1
ATOM 2096 C C . GLU A 1 254 ? -15.539 -2.851 22.972 1.00 92.75 254 GLU A C 1
ATOM 2098 O O . GLU A 1 254 ? -15.518 -3.559 23.975 1.00 92.75 254 GLU A O 1
ATOM 2103 N N . ALA A 1 255 ? -15.825 -3.352 21.768 1.00 89.94 255 ALA A N 1
ATOM 2104 C CA . ALA A 1 255 ? -16.170 -4.757 21.571 1.00 89.94 255 ALA A CA 1
ATOM 2105 C C . ALA A 1 255 ? -14.943 -5.679 21.646 1.00 89.94 255 ALA A C 1
ATOM 2107 O O . ALA A 1 255 ? -15.043 -6.844 22.062 1.00 89.94 255 ALA A O 1
ATOM 2108 N N . TYR A 1 256 ? -13.791 -5.180 21.195 1.00 86.44 256 TYR A N 1
ATOM 2109 C CA . TYR A 1 256 ? -12.620 -6.015 20.945 1.00 86.44 256 TYR A CA 1
ATOM 2110 C C . TYR A 1 256 ? -11.353 -5.528 21.631 1.00 86.44 256 TYR A C 1
ATOM 2112 O O . TYR A 1 256 ? -10.529 -6.370 21.976 1.00 86.44 256 TYR A O 1
ATOM 2120 N N . GLY A 1 257 ? -11.205 -4.223 21.848 1.00 82.50 257 GLY A N 1
ATOM 2121 C CA . GLY A 1 257 ? -10.040 -3.645 22.499 1.00 82.50 257 GLY A CA 1
ATOM 2122 C C . GLY A 1 257 ? -10.052 -3.859 24.011 1.00 82.50 257 GLY A C 1
ATOM 2123 O O . GLY A 1 257 ? -11.099 -3.920 24.649 1.00 82.50 257 GLY A O 1
ATOM 2124 N N . ASN A 1 258 ? -8.858 -3.942 24.590 1.00 89.06 258 ASN A N 1
ATOM 2125 C CA . ASN A 1 258 ? -8.646 -3.813 26.029 1.00 89.06 258 ASN A CA 1
ATOM 2126 C C . ASN A 1 258 ? -7.895 -2.499 26.268 1.00 89.06 258 ASN A C 1
ATOM 2128 O O . ASN A 1 258 ? -6.686 -2.501 26.477 1.00 89.06 258 ASN A O 1
ATOM 2132 N N . ILE A 1 259 ? -8.596 -1.376 26.092 1.00 94.00 259 ILE A N 1
ATOM 2133 C CA . ILE A 1 259 ? -8.000 -0.037 26.108 1.00 94.00 259 ILE A CA 1
ATOM 2134 C C . ILE A 1 259 ? -8.296 0.652 27.437 1.00 94.00 259 ILE A C 1
ATOM 2136 O O . ILE A 1 259 ? -9.435 0.666 27.892 1.00 94.00 259 ILE A O 1
ATOM 2140 N N . GLN A 1 260 ? -7.270 1.257 28.028 1.00 96.50 260 GLN A N 1
ATOM 2141 C CA . GLN A 1 260 ? -7.329 1.988 29.294 1.00 96.50 260 GLN A CA 1
ATOM 2142 C C . GLN A 1 260 ? -7.088 3.490 29.122 1.00 96.50 260 GLN A C 1
ATOM 2144 O O . GLN A 1 260 ? -7.419 4.271 30.010 1.00 96.50 260 GLN A O 1
ATOM 2149 N N . LYS A 1 261 ? -6.508 3.908 27.993 1.00 98.00 261 LYS A N 1
ATOM 2150 C CA . LYS A 1 261 ? -6.221 5.314 27.696 1.00 98.00 261 LYS A CA 1
ATOM 2151 C C . LYS A 1 261 ? -6.134 5.584 26.202 1.00 98.00 261 LYS A C 1
ATOM 2153 O O . LYS A 1 261 ? -5.978 4.666 25.394 1.00 98.00 261 LYS A O 1
ATOM 2158 N N . ILE A 1 262 ? -6.216 6.856 25.839 1.00 98.62 262 ILE A N 1
ATOM 2159 C CA . ILE A 1 262 ? -6.102 7.322 24.462 1.00 98.62 262 ILE A CA 1
ATOM 2160 C C . ILE A 1 262 ? -4.850 8.179 24.352 1.00 98.62 262 ILE A C 1
ATOM 2162 O O . ILE A 1 262 ? -4.664 9.138 25.095 1.00 98.62 262 ILE A O 1
ATOM 2166 N N . LEU A 1 263 ? -3.997 7.828 23.400 1.00 98.56 263 LEU A N 1
ATOM 2167 C CA . LEU A 1 263 ? -2.787 8.568 23.086 1.00 98.56 263 LEU A CA 1
ATOM 2168 C C . LEU 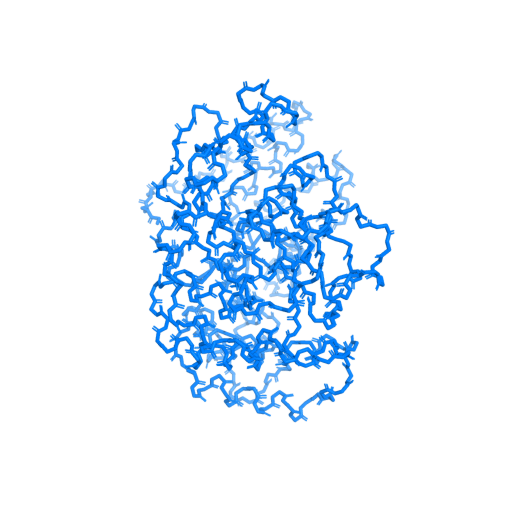A 1 263 ? -2.964 9.235 21.731 1.00 98.56 263 LEU A C 1
ATOM 2170 O O . LEU A 1 263 ? -3.548 8.637 20.832 1.00 98.56 263 LEU A O 1
ATOM 2174 N N . TRP A 1 264 ? -2.444 10.442 21.546 1.00 98.44 264 TRP A N 1
ATOM 2175 C CA . TRP A 1 264 ? -2.417 11.070 20.224 1.00 98.44 264 TRP A CA 1
ATOM 2176 C C . TRP A 1 264 ? -1.001 11.392 19.768 1.00 98.44 264 TRP A C 1
ATOM 2178 O O . TRP A 1 264 ? -0.119 11.676 20.576 1.00 98.44 264 TRP A O 1
ATOM 2188 N N . VAL A 1 265 ? -0.781 11.328 18.455 1.00 97.56 265 VAL A N 1
ATOM 2189 C CA . VAL A 1 265 ? 0.512 11.622 17.830 1.00 97.56 265 VAL A CA 1
ATOM 2190 C C . VAL A 1 265 ? 0.331 12.407 16.535 1.00 97.56 265 VAL A C 1
ATOM 2192 O O . VAL A 1 265 ? -0.515 12.074 15.698 1.00 97.56 265 VAL A O 1
ATOM 2195 N N . GLY A 1 266 ? 1.158 13.437 16.357 1.00 95.88 266 GLY A N 1
ATOM 2196 C CA . GLY A 1 266 ? 1.164 14.287 15.171 1.00 95.88 266 GLY A CA 1
ATOM 2197 C C . GLY A 1 266 ? 0.665 15.698 15.461 1.00 95.88 266 GLY A C 1
ATOM 2198 O O . GLY A 1 266 ? 1.290 16.432 16.221 1.00 95.88 266 GLY A O 1
ATOM 2199 N N . ASP A 1 267 ? -0.418 16.092 14.796 1.00 96.38 267 ASP A N 1
ATOM 2200 C CA . ASP A 1 267 ? -0.915 17.469 14.738 1.00 96.38 267 ASP A CA 1
ATOM 2201 C C . ASP A 1 267 ? -2.198 17.697 15.566 1.00 96.38 267 ASP A C 1
ATOM 2203 O O . ASP A 1 267 ? -2.745 16.783 16.183 1.00 96.38 267 ASP A O 1
ATOM 2207 N N . GLU A 1 268 ? -2.717 18.929 15.536 1.00 97.56 268 GLU A N 1
ATOM 2208 C CA . GLU A 1 268 ? -3.966 19.311 16.218 1.00 97.56 268 GLU A CA 1
ATOM 2209 C C . GLU A 1 268 ? -5.171 18.457 15.776 1.00 97.56 268 GLU A C 1
ATOM 2211 O O . GLU A 1 268 ? -6.077 18.197 16.566 1.00 97.56 268 GLU A O 1
ATOM 2216 N N . ASN A 1 269 ? -5.187 17.956 14.535 1.00 97.56 269 ASN A N 1
ATOM 2217 C CA . ASN A 1 269 ? -6.262 17.075 14.076 1.00 97.56 269 ASN A CA 1
ATOM 2218 C C . ASN A 1 269 ? -6.235 15.729 14.810 1.00 97.56 269 ASN A C 1
ATOM 2220 O O . ASN A 1 269 ? -7.296 15.193 15.118 1.00 97.56 269 ASN A O 1
ATOM 2224 N N . ALA A 1 270 ? -5.049 15.185 15.102 1.00 98.00 270 ALA A N 1
ATOM 2225 C CA . ALA A 1 270 ? -4.915 13.966 15.896 1.00 98.00 270 ALA A CA 1
ATOM 2226 C C . ALA A 1 270 ? -5.441 14.171 17.323 1.00 98.00 270 ALA A C 1
ATOM 2228 O O . ALA A 1 270 ? -6.165 13.322 17.837 1.00 98.00 270 ALA A O 1
ATOM 2229 N N . GLU A 1 271 ? -5.134 15.322 17.924 1.00 98.31 271 GLU A N 1
ATOM 2230 C CA . GLU A 1 271 ? -5.635 15.708 19.244 1.00 98.31 271 GLU A CA 1
ATOM 2231 C C . GLU A 1 271 ? -7.172 15.827 19.247 1.00 98.31 271 GLU A C 1
ATOM 2233 O O . GLU A 1 271 ? -7.832 15.201 20.075 1.00 98.31 271 GLU A O 1
ATOM 2238 N N . ILE A 1 272 ? -7.762 16.543 18.278 1.00 98.38 272 ILE A N 1
ATOM 2239 C CA . ILE A 1 272 ? -9.225 16.655 18.107 1.00 98.38 272 ILE A CA 1
ATOM 2240 C C . ILE A 1 272 ? -9.872 15.265 18.014 1.00 98.38 272 ILE A C 1
ATOM 2242 O O . ILE A 1 272 ? -10.855 14.981 18.701 1.00 98.38 272 ILE A O 1
ATOM 2246 N N . LEU A 1 273 ? -9.316 14.379 17.182 1.00 98.19 273 LEU A N 1
ATOM 2247 C CA . LEU A 1 273 ? -9.811 13.011 17.028 1.00 98.19 273 LEU A CA 1
ATOM 2248 C C . LEU A 1 273 ? -9.711 12.222 18.341 1.00 98.19 273 LEU A C 1
ATOM 2250 O O . LEU A 1 273 ? -10.646 11.511 18.695 1.00 98.19 273 LEU A O 1
ATOM 2254 N N . ALA A 1 274 ? -8.613 12.353 19.083 1.00 98.56 274 ALA A N 1
ATOM 2255 C CA . ALA A 1 274 ? -8.430 11.670 20.359 1.00 98.56 274 ALA A CA 1
ATOM 2256 C C . ALA A 1 274 ? -9.428 12.142 21.426 1.00 98.56 274 ALA A C 1
ATOM 2258 O O . ALA A 1 274 ? -9.977 11.312 22.153 1.00 98.56 274 ALA A O 1
ATOM 2259 N N . PHE A 1 275 ? -9.749 13.439 21.458 1.00 98.50 275 PHE A N 1
ATOM 2260 C CA . PHE A 1 275 ? -10.825 13.969 22.299 1.00 98.50 275 PHE A CA 1
ATOM 2261 C C . PHE A 1 275 ? -12.191 13.373 21.948 1.00 98.50 275 PHE A C 1
ATOM 2263 O O . PHE A 1 275 ? -12.960 13.055 22.854 1.00 98.50 275 PHE A O 1
ATOM 2270 N N . PHE A 1 276 ? -12.487 13.151 20.662 1.00 98.44 276 PHE A N 1
ATOM 2271 C CA . PHE A 1 276 ? -13.715 12.456 20.263 1.00 98.44 276 PHE A CA 1
ATOM 2272 C C . PHE A 1 276 ? -13.806 11.054 20.880 1.00 98.44 276 PHE A C 1
ATOM 2274 O O . PHE A 1 276 ? -14.835 10.686 21.450 1.00 98.44 276 PHE A O 1
ATOM 2281 N N . PHE A 1 277 ? -12.725 10.271 20.791 1.00 98.56 277 PHE A N 1
ATOM 2282 C CA . PHE A 1 277 ? -12.674 8.940 21.401 1.00 98.56 277 PHE A CA 1
ATOM 2283 C C . PHE A 1 277 ? -12.799 9.020 22.925 1.00 98.56 277 PHE A C 1
ATOM 2285 O O . PHE A 1 277 ? -13.550 8.240 23.504 1.00 98.56 277 PHE A O 1
ATOM 2292 N N . SER A 1 278 ? -12.131 9.982 23.568 1.00 98.50 278 SER A N 1
ATOM 2293 C CA . SER A 1 278 ? -12.180 10.180 25.024 1.00 98.50 278 SER A CA 1
ATOM 2294 C C . SER A 1 278 ? -13.599 10.458 25.501 1.00 98.50 278 SER A C 1
ATOM 2296 O O . SER A 1 278 ? -14.079 9.805 26.425 1.00 98.50 278 SER A O 1
ATOM 2298 N N . LEU A 1 279 ? -14.321 11.325 24.789 1.00 98.19 279 LEU A N 1
ATOM 2299 C CA . LEU A 1 279 ? -15.710 11.658 25.076 1.00 98.19 279 LEU A CA 1
ATOM 2300 C C . LEU A 1 279 ? -16.644 10.438 25.032 1.00 98.19 279 LEU A C 1
ATOM 2302 O O . LEU A 1 279 ? -17.566 10.343 25.846 1.00 98.19 279 LEU A O 1
ATOM 2306 N N . LEU A 1 280 ? -16.448 9.531 24.068 1.00 98.12 280 LEU A N 1
ATOM 2307 C CA . LEU A 1 280 ? -17.347 8.394 23.849 1.00 98.12 280 LEU A CA 1
ATOM 2308 C C . LEU A 1 280 ? -16.949 7.122 24.593 1.00 98.12 280 LEU A C 1
ATOM 2310 O O . LEU A 1 280 ? -17.834 6.301 24.843 1.00 98.12 280 LEU A O 1
ATOM 2314 N N . LEU A 1 281 ? -15.664 6.936 24.889 1.00 97.62 281 LEU A N 1
ATOM 2315 C CA . LEU A 1 281 ? -15.134 5.775 25.611 1.00 97.62 281 LEU A CA 1
ATOM 2316 C C . LEU A 1 281 ? -14.955 6.044 27.110 1.00 97.62 281 LEU A C 1
ATOM 2318 O O . LEU A 1 281 ? -14.760 5.092 27.853 1.00 97.62 281 LEU A O 1
ATOM 2322 N N . ASP A 1 282 ? -15.045 7.307 27.538 1.00 97.69 282 ASP A N 1
ATOM 2323 C CA . ASP A 1 282 ? -14.815 7.740 28.922 1.00 97.69 282 ASP A CA 1
ATOM 2324 C C . ASP A 1 282 ? -13.410 7.360 29.429 1.00 97.69 282 ASP A C 1
ATOM 2326 O O . ASP A 1 282 ? -13.224 6.830 30.521 1.00 97.69 282 ASP A O 1
ATOM 2330 N N . LEU A 1 283 ? -12.401 7.600 28.583 1.00 98.19 283 LEU A N 1
ATOM 2331 C CA . LEU A 1 283 ? -10.995 7.276 28.844 1.00 98.19 283 LEU A CA 1
ATOM 2332 C C . LEU A 1 283 ? -10.129 8.543 28.855 1.00 98.19 283 LEU A C 1
ATOM 2334 O O . LEU A 1 283 ? -10.411 9.473 28.091 1.00 98.19 283 LEU A O 1
ATOM 2338 N N . PRO A 1 284 ? -9.050 8.585 29.659 1.00 98.19 284 PRO A N 1
ATOM 2339 C CA . PRO A 1 284 ? -8.124 9.712 29.672 1.00 98.19 284 PRO A CA 1
ATOM 2340 C C . PRO A 1 284 ? -7.406 9.855 28.326 1.00 98.19 284 PRO A C 1
ATOM 2342 O O . PRO A 1 284 ? -7.098 8.858 27.666 1.00 98.19 284 PRO A O 1
ATOM 2345 N N . VAL A 1 285 ? -7.125 11.102 27.943 1.00 98.38 285 VAL A N 1
ATOM 2346 C CA . VAL A 1 285 ? -6.398 11.452 26.719 1.00 98.38 285 VAL A CA 1
ATOM 2347 C C . VAL A 1 285 ? -5.114 12.210 27.046 1.00 98.38 285 VAL A C 1
ATOM 2349 O O . VAL A 1 285 ? -5.129 13.166 27.818 1.00 98.38 285 VAL A O 1
ATOM 2352 N N . GLU A 1 286 ? -4.002 11.793 26.446 1.00 98.25 286 GLU A N 1
ATOM 2353 C CA . GLU A 1 286 ? -2.688 12.420 26.619 1.00 98.25 286 GLU A CA 1
ATOM 2354 C C . GLU A 1 286 ? -1.860 12.327 25.317 1.00 98.25 286 GLU A C 1
ATOM 2356 O O . GLU A 1 286 ? -2.135 11.475 24.467 1.00 98.25 286 GLU A O 1
ATOM 2361 N N . PRO A 1 287 ? -0.870 13.208 25.088 1.00 98.19 287 PRO A N 1
ATOM 2362 C CA . PRO A 1 287 ? 0.047 13.049 23.962 1.00 98.19 287 PRO A CA 1
ATOM 2363 C C . PRO A 1 287 ? 0.927 11.803 24.131 1.00 98.19 287 PRO A C 1
ATOM 2365 O O . PRO A 1 287 ? 1.410 11.511 25.225 1.00 98.19 287 PRO A O 1
ATOM 2368 N N . LEU A 1 288 ? 1.217 11.104 23.032 1.00 97.69 288 LEU A N 1
ATOM 2369 C CA . LEU A 1 288 ? 2.225 10.044 23.014 1.00 97.69 288 LEU A CA 1
ATOM 2370 C C . LEU A 1 288 ? 3.623 10.668 23.143 1.00 97.69 288 LEU A C 1
ATOM 2372 O O . LEU A 1 288 ? 4.148 11.222 22.178 1.00 97.69 288 LEU A O 1
ATOM 2376 N N . THR A 1 289 ? 4.237 10.560 24.323 1.00 96.12 289 THR A N 1
ATOM 2377 C CA . THR A 1 289 ? 5.606 11.060 24.552 1.00 96.12 289 THR A CA 1
ATOM 2378 C C . THR A 1 289 ? 6.671 9.985 24.338 1.00 96.12 289 THR A C 1
ATOM 2380 O O . THR A 1 289 ? 7.744 10.286 23.814 1.00 96.12 289 THR A O 1
ATOM 2383 N N . LYS A 1 290 ? 6.371 8.730 24.697 1.00 95.25 290 LYS A N 1
ATOM 2384 C CA . LYS A 1 290 ? 7.239 7.559 24.514 1.00 95.25 290 LYS A CA 1
ATOM 2385 C C . LYS A 1 290 ? 6.428 6.365 24.026 1.00 95.25 290 LYS A C 1
ATOM 2387 O O . LYS A 1 290 ? 5.274 6.193 24.408 1.00 95.25 290 LYS A O 1
ATOM 2392 N N . VAL A 1 291 ? 7.021 5.528 23.177 1.00 91.62 291 VAL A N 1
ATOM 2393 C CA . VAL A 1 291 ? 6.315 4.378 22.581 1.00 91.62 291 VAL A CA 1
ATOM 2394 C C . VAL A 1 291 ? 6.028 3.304 23.627 1.00 91.62 291 VAL A C 1
ATOM 2396 O O . VAL A 1 291 ? 5.001 2.638 23.557 1.00 91.62 291 VAL A O 1
ATOM 2399 N N . GLU A 1 292 ? 6.860 3.192 24.652 1.00 92.00 292 GLU A N 1
ATOM 2400 C CA . GLU A 1 292 ? 6.693 2.258 25.764 1.00 92.00 292 GLU A CA 1
ATOM 2401 C C . GLU A 1 292 ? 5.401 2.522 26.560 1.00 92.00 292 GLU A C 1
ATOM 2403 O O . GLU A 1 292 ? 4.818 1.593 27.122 1.00 92.00 292 GLU A O 1
ATOM 2408 N N . ASP A 1 293 ? 4.885 3.754 26.532 1.00 93.00 293 ASP A N 1
ATOM 2409 C CA . ASP A 1 293 ? 3.655 4.145 27.232 1.00 93.00 293 ASP A CA 1
ATOM 2410 C C . ASP A 1 293 ? 2.377 3.682 26.515 1.00 93.00 293 ASP A C 1
ATOM 2412 O O . ASP A 1 293 ? 1.272 3.951 26.984 1.00 93.00 293 ASP A O 1
ATOM 2416 N N . SER A 1 294 ? 2.504 3.003 25.372 1.00 92.94 294 SER A N 1
ATOM 2417 C CA . SER A 1 294 ? 1.383 2.638 24.500 1.00 92.94 294 SER A CA 1
ATOM 2418 C C . SER A 1 294 ? 0.704 1.299 24.809 1.00 92.94 294 SER A C 1
ATOM 2420 O O . SER A 1 294 ? -0.178 0.864 24.065 1.00 92.94 294 SER A O 1
ATOM 2422 N N . HIS A 1 295 ? 1.083 0.649 25.907 1.00 91.94 295 HIS A N 1
ATOM 2423 C CA . HIS A 1 295 ? 0.395 -0.540 26.403 1.00 91.94 295 HIS A CA 1
ATOM 2424 C C . HIS A 1 295 ? -1.063 -0.209 26.740 1.00 91.94 295 HIS A C 1
ATOM 2426 O O . HIS A 1 295 ? -1.340 0.802 27.386 1.00 91.94 295 HIS A O 1
ATOM 2432 N N . TYR A 1 296 ? -1.986 -1.073 26.309 1.00 93.06 296 TYR A N 1
ATOM 2433 C CA . TYR A 1 296 ? -3.427 -0.918 26.527 1.00 93.06 296 TYR A CA 1
ATOM 2434 C C . TYR A 1 296 ? -3.955 0.460 26.088 1.00 93.06 296 TYR A C 1
ATOM 2436 O O . TYR A 1 296 ? -4.820 1.044 26.743 1.00 93.06 296 TYR A O 1
ATOM 2444 N N . ALA A 1 297 ? -3.416 1.007 24.995 1.00 96.19 297 ALA A N 1
ATOM 2445 C CA . ALA A 1 297 ? -3.754 2.338 24.507 1.00 96.19 297 ALA A CA 1
ATOM 2446 C C . ALA A 1 297 ? -4.341 2.321 23.092 1.00 96.19 297 ALA A C 1
ATOM 2448 O O . ALA A 1 297 ? -3.873 1.596 22.212 1.00 96.19 297 ALA A O 1
ATOM 2449 N N . LEU A 1 298 ? -5.324 3.192 22.855 1.00 97.31 298 LEU A N 1
ATOM 2450 C CA . LEU A 1 298 ? -5.730 3.590 21.510 1.00 97.31 298 LEU A CA 1
ATOM 2451 C C . LEU A 1 298 ? -4.853 4.768 21.083 1.00 97.31 298 LEU A C 1
ATOM 2453 O O . LEU A 1 298 ? -5.007 5.867 21.609 1.00 97.31 298 LEU A O 1
ATOM 2457 N N . ILE A 1 299 ? -3.947 4.551 20.133 1.00 97.69 299 ILE A N 1
ATOM 2458 C CA . ILE A 1 299 ? -3.106 5.603 19.565 1.00 97.69 299 ILE A CA 1
ATOM 2459 C C . ILE A 1 299 ? -3.789 6.174 18.327 1.00 97.69 299 ILE A C 1
ATOM 2461 O O . ILE A 1 299 ? -3.975 5.496 17.316 1.00 97.69 299 ILE A O 1
ATOM 2465 N N . VAL A 1 300 ? -4.139 7.446 18.404 1.00 98.38 300 VAL A N 1
ATOM 2466 C CA . VAL A 1 300 ? -4.853 8.186 17.376 1.00 98.38 300 VAL A CA 1
ATOM 2467 C C . VAL A 1 300 ? -3.874 9.073 16.626 1.00 98.38 300 VAL A C 1
ATOM 2469 O O . VAL A 1 300 ? -3.129 9.853 17.220 1.00 98.38 300 VAL A O 1
ATOM 2472 N N . SER A 1 301 ? -3.905 8.994 15.300 1.00 97.12 301 SER A N 1
ATOM 2473 C CA . SER A 1 301 ? -3.240 9.976 14.457 1.00 97.12 301 SER A CA 1
ATOM 2474 C C . SER A 1 301 ? -4.141 10.466 13.336 1.00 97.12 301 SER A C 1
ATOM 2476 O O . SER A 1 301 ? -5.053 9.776 12.884 1.00 97.12 301 SER A O 1
ATOM 2478 N N . SER A 1 302 ? -3.875 11.677 12.860 1.00 95.25 302 SER A N 1
ATOM 2479 C CA . SER A 1 302 ? -4.548 12.245 11.698 1.00 95.25 302 SER A CA 1
ATOM 2480 C C . SER A 1 302 ? -4.002 11.704 10.373 1.00 95.25 302 SER A C 1
ATOM 2482 O O . SER A 1 302 ? -4.681 11.822 9.350 1.00 95.25 302 SER A O 1
ATOM 2484 N N . LYS A 1 303 ? -2.796 11.116 10.376 1.00 93.25 303 LYS A N 1
ATOM 2485 C CA . LYS A 1 303 ? -2.133 10.504 9.216 1.00 93.25 303 LYS A CA 1
ATOM 2486 C C . LYS A 1 303 ? -1.280 9.320 9.660 1.00 93.25 303 LYS A C 1
ATOM 2488 O O . LYS A 1 303 ? -0.583 9.409 10.663 1.00 93.25 303 LYS A O 1
ATOM 2493 N N . ALA A 1 304 ? -1.246 8.256 8.860 1.00 91.69 304 ALA A N 1
ATOM 2494 C CA . ALA A 1 304 ? -0.394 7.092 9.136 1.00 91.69 304 ALA A CA 1
ATOM 2495 C C . ALA A 1 304 ? 1.112 7.437 9.175 1.00 91.69 304 ALA A C 1
ATOM 2497 O O . ALA A 1 304 ? 1.885 6.799 9.883 1.00 91.69 304 ALA A O 1
ATOM 2498 N N . GLU A 1 305 ? 1.511 8.492 8.461 1.00 91.19 305 GLU A N 1
ATOM 2499 C CA . GLU A 1 305 ? 2.872 9.049 8.407 1.00 91.19 305 GLU A CA 1
ATOM 2500 C C . GLU A 1 305 ? 3.413 9.514 9.759 1.00 91.19 305 GLU A C 1
ATOM 2502 O O . GLU A 1 305 ? 4.624 9.535 9.964 1.00 91.19 305 GLU A O 1
ATOM 2507 N N . TYR A 1 306 ? 2.527 9.905 10.675 1.00 94.06 306 TYR A N 1
ATOM 2508 C CA . TYR A 1 306 ? 2.926 10.404 11.986 1.00 94.06 306 TYR A CA 1
ATOM 2509 C C . TYR A 1 306 ? 3.189 9.285 12.992 1.00 94.06 306 TYR A C 1
ATOM 2511 O O . TYR A 1 306 ? 3.729 9.559 14.062 1.00 94.06 306 TYR A O 1
ATOM 2519 N N . PHE A 1 307 ? 2.854 8.030 12.676 1.00 93.06 307 PHE A N 1
ATOM 2520 C CA . PHE A 1 307 ? 3.213 6.922 13.550 1.00 93.06 307 PHE A CA 1
ATOM 2521 C C . PHE A 1 307 ? 4.729 6.684 13.538 1.00 93.06 307 PHE A C 1
ATOM 2523 O O . PHE A 1 307 ? 5.301 6.439 12.470 1.00 93.06 307 PHE A O 1
ATOM 2530 N N . PRO A 1 308 ? 5.401 6.691 14.705 1.00 91.88 308 PRO A N 1
ATOM 2531 C CA . PRO A 1 308 ? 6.801 6.297 14.777 1.00 91.88 308 PRO A CA 1
ATOM 2532 C C . PRO A 1 308 ? 6.982 4.833 14.360 1.00 91.88 308 PRO A C 1
ATOM 2534 O O . PRO A 1 308 ? 6.172 3.974 14.702 1.00 91.88 308 PRO A O 1
ATOM 2537 N N . GLN A 1 309 ? 8.088 4.530 13.673 1.00 88.00 309 GLN A N 1
ATOM 2538 C CA . GLN A 1 309 ? 8.396 3.176 13.179 1.00 88.00 309 GLN A CA 1
ATOM 2539 C C . GLN A 1 309 ? 8.476 2.124 14.293 1.00 88.00 309 GLN A C 1
ATOM 2541 O O . GLN A 1 309 ? 8.210 0.952 14.051 1.00 88.00 309 GLN A O 1
ATOM 2546 N N . ALA A 1 310 ? 8.779 2.533 15.529 1.00 88.12 310 ALA A N 1
ATOM 2547 C CA . ALA A 1 310 ? 8.751 1.642 16.685 1.00 88.12 310 ALA A CA 1
ATOM 2548 C C . ALA A 1 310 ? 7.358 1.021 16.936 1.00 88.12 310 ALA A C 1
ATOM 2550 O O . ALA A 1 310 ? 7.282 -0.066 17.497 1.00 88.12 310 ALA A O 1
ATOM 2551 N N . LEU A 1 311 ? 6.271 1.636 16.445 1.00 88.56 311 LEU A N 1
ATOM 2552 C CA . LEU A 1 311 ? 4.911 1.076 16.496 1.00 88.56 311 LEU A CA 1
ATOM 2553 C C . LEU A 1 311 ? 4.658 -0.051 15.481 1.00 88.56 311 LEU A C 1
ATOM 2555 O O . LEU A 1 311 ? 3.551 -0.589 15.439 1.00 88.56 311 LEU A O 1
ATOM 2559 N N . LEU A 1 312 ? 5.652 -0.435 14.669 1.00 83.00 312 LEU A N 1
ATOM 2560 C CA . LEU A 1 312 ? 5.618 -1.719 13.959 1.00 83.00 312 LEU A CA 1
ATOM 2561 C C . LEU A 1 312 ? 5.628 -2.892 14.946 1.00 83.00 312 LEU A C 1
ATOM 2563 O O . LEU A 1 312 ? 5.038 -3.932 14.661 1.00 83.00 312 LEU A O 1
ATOM 2567 N N . LYS A 1 313 ? 6.255 -2.715 16.118 1.00 82.44 313 LYS A N 1
ATOM 2568 C CA . LYS A 1 313 ? 6.136 -3.660 17.225 1.00 82.44 313 LYS A CA 1
ATOM 2569 C C . LYS A 1 313 ? 4.798 -3.434 17.927 1.00 82.44 313 LYS A C 1
ATOM 2571 O O . LYS A 1 313 ? 4.504 -2.327 18.378 1.00 82.44 313 LYS A O 1
ATOM 2576 N N . ILE A 1 314 ? 3.991 -4.487 18.007 1.00 82.12 314 ILE A N 1
ATOM 2577 C CA . ILE A 1 314 ? 2.699 -4.444 18.690 1.00 82.12 314 ILE A CA 1
ATOM 2578 C C . ILE A 1 314 ? 2.926 -4.661 20.185 1.00 82.12 314 ILE A C 1
ATOM 2580 O O . ILE A 1 314 ? 3.520 -5.660 20.586 1.00 82.12 314 ILE A O 1
ATOM 2584 N N . HIS A 1 315 ? 2.430 -3.735 21.004 1.00 85.31 315 HIS A N 1
ATOM 2585 C CA . HIS A 1 315 ? 2.369 -3.904 22.455 1.00 85.31 315 HIS A CA 1
ATOM 2586 C C . HIS A 1 315 ? 1.015 -4.496 22.889 1.00 85.31 315 HIS A C 1
ATOM 2588 O O . HIS A 1 315 ? 0.003 -4.281 22.213 1.00 85.31 315 HIS A O 1
ATOM 2594 N N . PRO A 1 316 ? 0.948 -5.219 24.022 1.00 84.81 316 PRO A N 1
ATOM 2595 C CA . PRO A 1 316 ? -0.306 -5.727 24.571 1.00 84.81 316 PRO A CA 1
ATOM 2596 C C . PRO A 1 316 ? -1.402 -4.657 24.657 1.00 84.81 316 PRO A C 1
ATOM 2598 O O . PRO A 1 316 ? -1.192 -3.576 25.206 1.00 84.81 316 PRO A O 1
ATOM 2601 N N . GLY A 1 317 ? -2.579 -4.961 24.100 1.00 86.62 317 GLY A N 1
ATOM 2602 C CA . GLY A 1 317 ? -3.739 -4.064 24.106 1.00 86.62 317 GLY A CA 1
ATOM 2603 C C . GLY A 1 317 ? -3.551 -2.757 23.326 1.00 86.62 317 GLY A C 1
ATOM 2604 O O . GLY A 1 317 ? -4.343 -1.842 23.501 1.00 86.62 317 GLY A O 1
ATOM 2605 N N . GLN A 1 318 ? -2.520 -2.631 22.496 1.00 91.25 318 GLN A N 1
ATOM 2606 C CA . GLN A 1 318 ? -2.277 -1.434 21.698 1.00 91.25 318 GLN A CA 1
ATOM 2607 C C . GLN A 1 318 ? -3.088 -1.469 20.397 1.00 91.25 318 GLN A C 1
ATOM 2609 O O . GLN A 1 318 ? -3.035 -2.450 19.659 1.00 91.25 318 GLN A O 1
ATOM 2614 N N . VAL A 1 319 ? -3.775 -0.373 20.074 1.00 92.81 319 VAL A N 1
ATOM 2615 C CA . VAL A 1 319 ? -4.553 -0.221 18.835 1.00 92.81 319 VAL A CA 1
ATOM 2616 C C . VAL A 1 319 ? -4.187 1.097 18.160 1.00 92.81 319 VAL A C 1
ATOM 2618 O O . VAL A 1 319 ? -4.222 2.141 18.802 1.00 92.81 319 VAL A O 1
ATOM 2621 N N . LEU A 1 320 ? -3.865 1.081 16.868 1.00 94.56 320 LEU A N 1
ATOM 2622 C CA . LEU A 1 320 ? -3.638 2.285 16.066 1.00 94.56 320 LEU A CA 1
ATOM 2623 C C . LEU A 1 320 ? -4.879 2.647 15.266 1.00 94.56 320 LEU A C 1
ATOM 2625 O O . LEU A 1 320 ? -5.444 1.811 14.558 1.00 94.56 320 LEU A O 1
ATOM 2629 N N . PHE A 1 321 ? -5.239 3.923 15.299 1.00 96.31 321 PHE A N 1
ATOM 2630 C CA . PHE A 1 321 ? -6.320 4.473 14.500 1.00 96.31 321 PHE A CA 1
ATOM 2631 C C . PHE A 1 321 ? -5.848 5.660 13.664 1.00 96.31 321 PHE A C 1
ATOM 2633 O O . PHE A 1 321 ? -5.234 6.598 14.178 1.00 96.31 321 PHE A O 1
ATOM 2640 N N . VAL A 1 322 ? -6.227 5.652 12.385 1.00 95.06 322 VAL A N 1
ATOM 2641 C CA . VAL A 1 322 ? -6.199 6.841 11.520 1.00 95.06 322 VAL A CA 1
ATOM 2642 C C . VAL A 1 322 ? -7.510 6.945 10.757 1.00 95.06 322 VAL A C 1
ATOM 2644 O O . VAL A 1 322 ? -8.025 5.940 10.261 1.00 95.06 322 VAL A O 1
ATOM 2647 N N . PRO A 1 323 ? -8.068 8.147 10.581 1.00 94.06 323 PRO A N 1
ATOM 2648 C CA . PRO A 1 323 ? -9.356 8.287 9.923 1.00 94.06 323 PRO A CA 1
ATOM 2649 C C . PRO A 1 323 ? -9.293 7.898 8.446 1.00 94.06 323 PRO A C 1
ATOM 2651 O O . PRO A 1 323 ? -10.285 7.407 7.922 1.00 94.06 323 PRO A O 1
ATOM 2654 N N . TYR A 1 324 ? -8.160 8.060 7.763 1.00 91.81 324 TYR A N 1
ATOM 2655 C CA . TYR A 1 324 ? -8.057 7.689 6.355 1.00 91.81 324 TYR A CA 1
ATOM 2656 C C . TYR A 1 324 ? -6.688 7.120 5.977 1.00 91.81 324 TYR A C 1
ATOM 2658 O O . TYR A 1 324 ? -5.666 7.483 6.556 1.00 91.81 324 TYR A O 1
ATOM 2666 N N . LEU A 1 325 ? -6.681 6.275 4.945 1.00 89.06 325 LEU A N 1
ATOM 2667 C CA . LEU A 1 325 ? -5.492 5.823 4.225 1.00 89.06 325 LEU A CA 1
ATOM 2668 C C . LEU A 1 325 ? -5.578 6.228 2.757 1.00 89.06 325 LEU A C 1
ATOM 2670 O O . LEU A 1 325 ? -6.642 6.158 2.139 1.00 89.06 325 LEU A O 1
ATOM 2674 N N . ILE A 1 326 ? -4.444 6.630 2.189 1.00 85.19 326 ILE A N 1
ATOM 2675 C CA . ILE A 1 326 ? -4.340 7.001 0.778 1.00 85.19 326 ILE A CA 1
ATOM 2676 C C . ILE A 1 326 ? -3.911 5.766 -0.015 1.00 85.19 326 ILE A C 1
ATOM 2678 O O . ILE A 1 326 ? -2.821 5.248 0.191 1.00 85.19 326 ILE A O 1
ATOM 2682 N N . LEU A 1 327 ? -4.742 5.298 -0.947 1.00 77.50 327 LEU A N 1
ATOM 2683 C CA . LEU A 1 327 ? -4.567 4.009 -1.635 1.00 77.50 327 LEU A CA 1
ATOM 2684 C C . LEU A 1 327 ? -3.219 3.814 -2.307 1.00 77.50 327 LEU A C 1
ATOM 2686 O O . LEU A 1 327 ? -2.691 2.721 -2.250 1.00 77.50 327 LEU A O 1
ATOM 2690 N N . GLN A 1 328 ? -2.684 4.845 -2.947 1.00 70.75 328 GLN A N 1
ATOM 2691 C CA . GLN A 1 328 ? -1.457 4.752 -3.739 1.00 70.75 328 GLN A CA 1
ATOM 2692 C C . GLN A 1 328 ? -0.278 5.442 -3.056 1.00 70.75 328 GLN A C 1
ATOM 2694 O O . GLN A 1 328 ? 0.763 5.639 -3.677 1.00 70.75 328 GLN A O 1
ATOM 2699 N N . ASN A 1 329 ? -0.441 5.821 -1.785 1.00 73.69 329 ASN A N 1
ATOM 2700 C CA . ASN A 1 329 ? 0.608 6.465 -1.018 1.00 73.69 329 ASN A CA 1
ATOM 2701 C C . ASN A 1 329 ? 0.988 5.592 0.192 1.00 73.69 329 ASN A C 1
ATOM 2703 O O . ASN A 1 329 ? 0.421 5.736 1.277 1.00 73.69 329 ASN A O 1
ATOM 2707 N N . PRO A 1 330 ? 1.907 4.642 -0.012 1.00 67.50 330 PRO A N 1
ATOM 2708 C CA . PRO A 1 330 ? 2.396 3.734 1.011 1.00 67.50 330 PRO A CA 1
ATOM 2709 C C . PRO A 1 330 ? 3.230 4.518 2.021 1.00 67.50 330 PRO A C 1
ATOM 2711 O O . PRO A 1 330 ? 4.410 4.765 1.775 1.00 67.50 330 PRO A O 1
ATOM 2714 N N . GLN A 1 331 ? 2.636 4.944 3.135 1.00 65.81 331 GLN A N 1
ATOM 2715 C CA . GLN A 1 331 ? 3.387 5.676 4.149 1.00 65.81 331 GLN A CA 1
ATOM 2716 C C . GLN A 1 331 ? 3.125 5.163 5.562 1.00 65.81 331 GLN A C 1
ATOM 2718 O O . GLN A 1 331 ? 1.983 5.055 6.007 1.00 65.81 331 GLN A O 1
ATOM 2723 N N . GLY A 1 332 ? 4.224 4.894 6.266 1.00 78.19 332 GLY A N 1
ATOM 2724 C CA . GLY A 1 332 ? 4.232 4.627 7.698 1.00 78.19 332 GLY A CA 1
ATOM 2725 C C . GLY A 1 332 ? 3.749 3.235 8.105 1.00 78.19 332 GLY A C 1
ATOM 2726 O O . GLY A 1 332 ? 3.847 2.250 7.367 1.00 78.19 332 GLY A O 1
ATOM 2727 N N . VAL A 1 333 ? 3.273 3.177 9.344 1.00 85.50 333 VAL A N 1
ATOM 2728 C CA . VAL A 1 333 ? 2.731 1.980 9.990 1.00 85.50 333 VAL A CA 1
ATOM 2729 C C . VAL A 1 333 ? 1.272 1.825 9.565 1.00 85.50 333 VAL A C 1
ATOM 2731 O O . VAL A 1 333 ? 0.507 2.787 9.659 1.00 85.50 333 VAL A O 1
ATOM 2734 N N . CYS A 1 334 ? 0.862 0.641 9.090 1.00 87.94 334 CYS A N 1
ATOM 2735 C CA . CYS A 1 334 ? -0.558 0.418 8.819 1.00 87.94 334 CYS A CA 1
ATOM 2736 C C . CYS A 1 334 ? -1.334 0.481 10.143 1.00 87.94 334 CYS A C 1
ATOM 2738 O O . CYS A 1 334 ? -0.959 -0.218 11.085 1.00 87.94 334 CYS A O 1
ATOM 2740 N N . PRO A 1 335 ? -2.396 1.296 10.236 1.00 91.81 335 PRO A N 1
ATOM 2741 C CA . PRO A 1 335 ? -3.250 1.324 11.413 1.00 91.81 335 PRO A CA 1
ATOM 2742 C C . PRO A 1 335 ? -3.969 -0.020 11.583 1.00 91.81 335 PRO A C 1
ATOM 2744 O O . PRO A 1 335 ? -4.232 -0.711 10.598 1.00 91.81 335 PRO A O 1
ATOM 2747 N N . ASP A 1 336 ? -4.381 -0.341 12.806 1.00 91.38 336 ASP A N 1
ATOM 2748 C CA . ASP A 1 336 ? -5.291 -1.465 13.048 1.00 91.38 336 ASP A CA 1
ATOM 2749 C C . ASP A 1 336 ? -6.716 -1.093 12.615 1.00 91.38 336 ASP A C 1
ATOM 2751 O O . ASP A 1 336 ? -7.487 -1.932 12.151 1.00 91.38 336 ASP A O 1
ATOM 2755 N N . LEU A 1 337 ? -7.056 0.194 12.726 1.00 93.44 337 LEU A N 1
ATOM 2756 C CA . LEU A 1 337 ? -8.363 0.748 12.421 1.00 93.44 337 LEU A CA 1
ATOM 2757 C C . LEU A 1 337 ? -8.249 1.924 11.453 1.00 93.44 337 LEU A C 1
ATOM 2759 O O . LEU A 1 337 ? -7.560 2.911 11.721 1.00 93.44 337 LEU A O 1
ATOM 2763 N N . THR A 1 338 ? -9.011 1.873 10.365 1.00 93.69 338 THR A N 1
ATOM 2764 C CA . THR A 1 338 ? -9.220 3.038 9.516 1.00 93.69 338 THR A CA 1
ATOM 2765 C C . THR A 1 338 ? -10.675 3.230 9.135 1.00 93.69 338 THR A C 1
ATOM 2767 O O . THR A 1 338 ? -11.442 2.287 8.931 1.00 93.69 338 THR A O 1
ATOM 2770 N N . SER A 1 339 ? -11.084 4.487 9.044 1.00 92.31 339 SER A N 1
ATOM 2771 C CA . SER A 1 339 ? -12.440 4.808 8.623 1.00 92.31 339 SER A CA 1
ATOM 2772 C C . SER A 1 339 ? -12.564 4.786 7.107 1.00 92.31 339 SER A C 1
ATOM 2774 O O . SER A 1 339 ? -13.562 4.293 6.593 1.00 92.31 339 SER A O 1
ATOM 2776 N N . PHE A 1 340 ? -11.555 5.264 6.382 1.00 89.81 340 PHE A N 1
ATOM 2777 C CA . PHE A 1 340 ? -11.705 5.659 4.989 1.00 89.81 340 PHE A CA 1
ATOM 2778 C C . PHE A 1 340 ? -10.517 5.239 4.116 1.00 89.81 340 PHE A C 1
ATOM 2780 O O . PHE A 1 340 ? -9.364 5.386 4.504 1.00 89.81 340 PHE A O 1
ATOM 2787 N N . LEU A 1 341 ? -10.793 4.808 2.882 1.00 86.94 341 LEU A N 1
ATOM 2788 C CA . LEU A 1 341 ? -9.782 4.706 1.823 1.00 86.94 341 LEU A CA 1
ATOM 2789 C C . LEU A 1 341 ? -10.000 5.828 0.808 1.00 86.94 341 LEU A C 1
ATOM 2791 O O . LEU A 1 341 ? -11.053 5.884 0.170 1.00 86.94 341 LEU A O 1
ATOM 2795 N N . VAL A 1 342 ? -9.013 6.706 0.655 1.00 84.75 342 VAL A N 1
ATOM 2796 C CA . VAL A 1 342 ? -9.068 7.881 -0.225 1.00 84.75 342 VAL A CA 1
ATOM 2797 C C . VAL A 1 342 ? -8.012 7.786 -1.326 1.00 84.75 342 VAL A C 1
ATOM 2799 O O . VAL A 1 342 ? -7.012 7.080 -1.197 1.00 84.75 342 VAL A O 1
ATOM 2802 N N . ARG A 1 343 ? -8.237 8.476 -2.447 1.00 78.31 343 ARG A N 1
ATOM 2803 C CA . ARG A 1 343 ? -7.249 8.552 -3.542 1.00 78.31 343 ARG A CA 1
ATOM 2804 C C . ARG A 1 343 ? -6.223 9.653 -3.325 1.00 78.31 343 ARG A C 1
ATOM 2806 O O . ARG A 1 343 ? -5.073 9.504 -3.712 1.00 78.31 343 ARG A O 1
ATOM 2813 N N . GLU A 1 344 ? -6.662 10.737 -2.707 1.00 78.81 344 GLU A N 1
ATOM 2814 C CA . GLU A 1 344 ? -5.903 11.970 -2.564 1.00 78.81 344 GLU A CA 1
ATOM 2815 C C . GLU A 1 344 ? -5.940 12.449 -1.113 1.00 78.81 344 GLU A C 1
ATOM 2817 O O . GLU A 1 344 ? -6.805 12.011 -0.344 1.00 78.81 344 GLU A O 1
ATOM 2822 N N . PRO A 1 345 ? -5.018 13.347 -0.722 1.00 79.88 345 PRO A N 1
ATOM 2823 C CA . PRO A 1 345 ? -5.045 13.962 0.591 1.00 79.88 345 PRO A CA 1
ATOM 2824 C C . PRO A 1 345 ? -6.405 14.590 0.910 1.00 79.88 345 PRO A C 1
ATOM 2826 O O . PRO A 1 345 ? -6.994 15.334 0.123 1.00 79.88 345 PRO A O 1
ATOM 2829 N N . PHE A 1 346 ? -6.877 14.287 2.109 1.00 79.00 346 PHE A N 1
ATOM 2830 C CA . PHE A 1 346 ? -8.166 14.693 2.640 1.00 79.00 346 PHE A CA 1
ATOM 2831 C C . PHE A 1 346 ? -8.047 16.004 3.435 1.00 79.00 346 PHE A C 1
ATOM 2833 O O . PHE A 1 346 ? -7.057 16.216 4.139 1.00 79.00 346 PHE A O 1
ATOM 2840 N N . ILE A 1 347 ? -9.056 16.880 3.345 1.00 88.00 347 ILE A N 1
ATOM 2841 C CA . ILE A 1 347 ? -9.194 18.036 4.247 1.00 88.00 347 ILE A CA 1
ATOM 2842 C C . ILE A 1 347 ? -10.261 17.718 5.292 1.00 88.00 347 ILE A C 1
ATOM 2844 O O . ILE A 1 347 ? -11.410 17.432 4.951 1.00 88.00 347 ILE A O 1
ATOM 2848 N N . TYR A 1 348 ? -9.894 17.838 6.568 1.00 92.25 348 TYR A N 1
ATOM 2849 C CA . TYR A 1 348 ? -10.829 17.678 7.676 1.00 92.25 348 TYR A CA 1
ATOM 2850 C C . TYR A 1 348 ? -11.982 18.693 7.604 1.00 92.25 348 TYR A C 1
ATOM 2852 O O . TYR A 1 348 ? -11.740 19.872 7.330 1.00 92.25 348 TYR A O 1
ATOM 2860 N N . PRO A 1 349 ? -13.233 18.281 7.891 1.00 92.12 349 PRO A N 1
ATOM 2861 C CA . PRO A 1 349 ? -14.394 19.158 7.764 1.00 92.12 349 PRO A CA 1
ATOM 2862 C C . PRO A 1 349 ? -14.282 20.437 8.594 1.00 92.12 349 PRO A C 1
ATOM 2864 O O . PRO A 1 349 ? -14.696 21.498 8.138 1.00 92.12 349 PRO A O 1
ATOM 2867 N N . TRP A 1 350 ? -13.708 20.358 9.795 1.00 95.12 350 TRP A N 1
ATOM 2868 C CA . TRP A 1 350 ? -13.517 21.527 10.651 1.00 95.12 350 TRP A CA 1
ATOM 2869 C C . TRP A 1 350 ? -12.458 22.488 10.112 1.00 95.12 350 TRP A C 1
ATOM 2871 O O . TRP A 1 350 ? -12.678 23.693 10.158 1.00 95.12 350 TRP A O 1
ATOM 2881 N N . VAL A 1 351 ? -11.373 21.978 9.518 1.00 94.06 351 VAL A N 1
ATOM 2882 C CA . VAL A 1 351 ? -10.370 22.812 8.836 1.00 94.06 351 VAL A CA 1
ATOM 2883 C C . VAL A 1 351 ? -11.016 23.550 7.666 1.00 94.06 351 VAL A C 1
ATOM 2885 O O . VAL A 1 351 ? -10.851 24.758 7.531 1.00 94.06 351 VAL A O 1
ATOM 2888 N N . TYR A 1 352 ? -11.809 22.845 6.855 1.00 90.88 352 TYR A N 1
ATOM 2889 C CA . TYR A 1 352 ? -12.529 23.452 5.735 1.00 90.88 352 TYR A CA 1
ATOM 2890 C C . TYR A 1 352 ? -13.518 24.540 6.186 1.00 90.88 352 TYR A C 1
ATOM 2892 O O . TYR A 1 352 ? -13.655 25.568 5.531 1.00 90.88 352 TYR A O 1
ATOM 2900 N N . GLN A 1 353 ? -14.185 24.335 7.323 1.00 91.31 353 GLN A N 1
ATOM 2901 C CA . GLN A 1 353 ? -15.130 25.294 7.900 1.00 91.31 353 GLN A CA 1
ATOM 2902 C C . GLN A 1 353 ? -14.465 26.403 8.735 1.00 91.31 353 GLN A C 1
ATOM 2904 O O . GLN A 1 353 ? -15.175 27.240 9.294 1.00 91.31 353 GLN A O 1
ATOM 2909 N N . GLY A 1 354 ? -13.133 26.414 8.859 1.00 95.12 354 GLY A N 1
ATOM 2910 C CA . GLY A 1 354 ? -12.413 27.380 9.693 1.00 95.12 354 GLY A CA 1
ATOM 2911 C C . GLY A 1 354 ? -12.747 27.270 11.186 1.00 95.12 354 GLY A C 1
ATOM 2912 O O . GLY A 1 354 ? -12.721 28.268 11.904 1.00 95.12 354 GLY A O 1
ATOM 2913 N N . MET A 1 355 ? -13.119 26.079 11.661 1.00 96.56 355 MET A N 1
ATOM 2914 C CA . MET A 1 355 ? -13.383 25.829 13.076 1.00 96.56 355 MET A CA 1
ATOM 2915 C C . MET A 1 355 ? -12.092 25.431 13.791 1.00 96.56 355 MET A C 1
ATOM 2917 O O . MET A 1 355 ? -11.476 24.428 13.437 1.00 96.56 355 MET A O 1
ATOM 2921 N N . GLY A 1 356 ? -11.716 26.190 14.822 1.00 95.94 356 GLY A N 1
ATOM 2922 C CA . GLY A 1 356 ? -10.631 25.806 15.728 1.00 95.94 356 GLY A CA 1
ATOM 2923 C C . GLY A 1 356 ? -11.024 24.649 16.652 1.00 95.94 356 GLY A C 1
ATOM 2924 O O . GLY A 1 356 ? -12.214 24.409 16.883 1.00 95.94 356 GLY A O 1
ATOM 2925 N N . LYS A 1 357 ? -10.017 23.967 17.213 1.00 97.12 357 LYS A N 1
ATOM 2926 C CA . LYS A 1 357 ? -10.153 22.815 18.124 1.00 97.12 357 LYS A CA 1
ATOM 2927 C C . LYS A 1 357 ? -11.254 22.976 19.179 1.00 97.12 357 LYS A C 1
ATOM 2929 O O . LYS A 1 357 ? -12.142 22.133 19.267 1.00 97.12 357 LYS A O 1
ATOM 2934 N N . GLU A 1 358 ? -11.240 24.074 19.931 1.00 97.94 358 GLU A N 1
ATOM 2935 C CA . GLU A 1 358 ? -12.190 24.338 21.027 1.00 97.94 358 GLU A CA 1
ATOM 2936 C C . GLU A 1 358 ? -13.650 24.312 20.559 1.00 97.94 358 GLU A C 1
ATOM 2938 O O . GLU A 1 358 ? -14.526 23.752 21.219 1.00 97.94 358 GLU A O 1
ATOM 2943 N N . ARG A 1 359 ? -13.918 24.869 19.372 1.00 97.75 359 ARG A N 1
ATOM 2944 C CA . ARG A 1 359 ? -15.261 24.892 18.786 1.00 97.75 359 ARG A CA 1
ATOM 2945 C C . ARG A 1 359 ? -15.720 23.497 18.370 1.00 97.75 359 ARG A C 1
ATOM 2947 O O . ARG A 1 359 ? -16.898 23.186 18.530 1.00 97.75 359 ARG A O 1
ATOM 2954 N N . VAL A 1 360 ? -14.812 22.676 17.839 1.00 97.31 360 VAL A N 1
ATOM 2955 C CA . VAL A 1 360 ? -15.108 21.289 17.445 1.00 97.31 360 VAL A CA 1
ATOM 2956 C C . VAL A 1 360 ? -15.410 20.439 18.676 1.00 97.31 360 VAL A C 1
ATOM 2958 O O . VAL A 1 360 ? -16.432 19.758 18.706 1.00 97.31 360 VAL A O 1
ATOM 2961 N N . ILE A 1 361 ? -14.575 20.534 19.713 1.00 97.38 361 ILE A N 1
ATOM 2962 C CA . ILE A 1 361 ? -14.774 19.806 20.973 1.00 97.38 361 ILE A CA 1
ATOM 2963 C C . ILE A 1 361 ? -16.105 20.213 21.615 1.00 97.38 361 ILE A C 1
ATOM 2965 O O . ILE A 1 361 ? -16.931 19.348 21.894 1.00 97.38 361 ILE A O 1
ATOM 2969 N N . SER A 1 362 ? -16.377 21.518 21.738 1.00 97.94 362 SER A N 1
ATOM 2970 C CA . SER A 1 362 ? -17.639 22.012 22.308 1.00 97.94 362 SER A CA 1
ATOM 2971 C C . SER A 1 362 ? -18.872 21.544 21.525 1.00 97.94 362 SER A C 1
ATOM 2973 O O . SER A 1 362 ? -19.929 21.299 22.110 1.00 97.94 362 SER A O 1
ATOM 2975 N N . LEU A 1 363 ? -18.765 21.414 20.197 1.00 97.56 363 LEU A N 1
ATOM 2976 C CA . LEU A 1 363 ? -19.839 20.860 19.375 1.00 97.56 363 LEU A CA 1
ATOM 2977 C C . LEU A 1 363 ? -20.112 19.396 19.744 1.00 97.56 363 LEU A C 1
ATOM 2979 O O . LEU A 1 363 ? -21.262 19.038 19.988 1.00 97.56 363 LEU A O 1
ATOM 2983 N N . TRP A 1 364 ? -19.076 18.563 19.830 1.00 97.50 364 TRP A N 1
ATOM 2984 C CA . TRP A 1 364 ? -19.239 17.149 20.166 1.00 97.50 364 TRP A CA 1
ATOM 2985 C C . TRP A 1 364 ? -19.675 16.909 21.605 1.00 97.50 364 TRP A C 1
ATOM 2987 O O . TRP A 1 364 ? -20.498 16.028 21.831 1.00 97.50 364 TRP A O 1
ATOM 2997 N N . GLU A 1 365 ? -19.220 17.715 22.564 1.00 97.75 365 GLU A N 1
ATOM 2998 C CA . GLU A 1 365 ? -19.727 17.674 23.940 1.00 97.75 365 GLU A CA 1
ATOM 2999 C C . GLU A 1 365 ? -21.241 17.912 23.984 1.00 97.75 365 GLU A C 1
ATOM 3001 O O . GLU A 1 365 ? -21.969 17.162 24.636 1.00 97.75 365 GLU A O 1
ATOM 3006 N N . LYS A 1 366 ? -21.740 18.899 23.225 1.00 98.12 366 LYS A N 1
ATOM 3007 C CA . LYS A 1 366 ? -23.184 19.160 23.096 1.00 98.12 366 LYS A CA 1
ATOM 3008 C C . LYS A 1 366 ? -23.927 18.015 22.408 1.00 98.12 366 LYS A C 1
ATOM 3010 O O . LYS A 1 366 ? -25.086 17.763 22.727 1.00 98.12 366 LYS A O 1
ATOM 3015 N N . GLU A 1 367 ? -23.278 17.319 21.477 1.00 97.56 367 GLU A 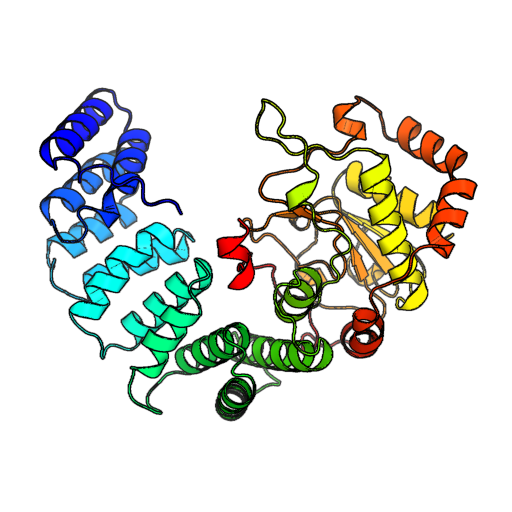N 1
ATOM 3016 C CA . GLU A 1 367 ? -23.854 16.179 20.759 1.00 97.56 367 GLU A CA 1
ATOM 3017 C C . GLU A 1 367 ? -23.597 14.814 21.430 1.00 97.56 367 GLU A C 1
ATOM 3019 O O . GLU A 1 367 ? -24.033 13.789 20.897 1.00 97.56 367 GLU A O 1
ATOM 3024 N N . LYS A 1 368 ? -22.950 14.764 22.606 1.00 97.75 368 LYS A N 1
ATOM 3025 C CA . LYS A 1 368 ? -22.500 13.516 23.255 1.00 97.75 368 LYS A CA 1
ATOM 3026 C C . LYS A 1 368 ? -23.606 12.467 23.356 1.00 97.75 368 LYS A C 1
ATOM 3028 O O . LYS A 1 368 ? -23.418 11.332 22.925 1.00 97.75 368 LYS A O 1
ATOM 3033 N N . GLU A 1 369 ? -24.778 12.842 23.866 1.00 98.00 369 GLU A N 1
ATOM 3034 C CA . GLU A 1 369 ? -25.903 11.914 24.053 1.00 98.00 369 GLU A CA 1
ATOM 3035 C C . GLU A 1 369 ? -26.422 11.336 22.729 1.00 98.00 369 GLU A C 1
ATOM 3037 O O . GLU A 1 369 ? -26.717 10.142 22.622 1.00 98.00 369 GLU A O 1
ATOM 3042 N N . LYS A 1 370 ? -26.473 12.162 21.678 1.00 97.75 370 LYS A N 1
ATOM 3043 C CA . LYS A 1 370 ? -26.846 11.729 20.324 1.00 97.75 370 LYS A CA 1
ATOM 3044 C C . LYS A 1 370 ? -25.820 10.733 19.778 1.00 97.75 370 LYS A C 1
ATOM 3046 O O . LYS A 1 370 ? -26.208 9.699 19.234 1.00 97.75 370 LYS A O 1
ATOM 3051 N N . LEU A 1 371 ? -24.528 11.014 19.948 1.00 97.50 371 LEU A N 1
ATOM 3052 C CA . LEU A 1 371 ? -23.441 10.138 19.506 1.00 97.50 371 LEU A CA 1
ATOM 3053 C C . LEU A 1 371 ? -23.423 8.811 20.281 1.00 97.50 371 LEU A C 1
ATOM 3055 O O . LEU A 1 371 ? -23.271 7.754 19.671 1.00 97.50 371 LEU A O 1
ATOM 3059 N N . LEU A 1 372 ? -23.651 8.833 21.599 1.00 97.56 372 LEU A N 1
ATOM 3060 C CA . LEU A 1 372 ? -23.761 7.630 22.432 1.00 97.56 372 LEU A CA 1
ATOM 3061 C C . LEU A 1 372 ? -24.964 6.767 22.047 1.00 97.56 372 LEU A C 1
ATOM 3063 O O . LEU A 1 372 ? -24.847 5.539 22.014 1.00 97.56 372 LEU A O 1
ATOM 3067 N N . LYS A 1 373 ? -26.107 7.384 21.725 1.00 97.31 373 LYS A N 1
ATOM 3068 C CA . LYS A 1 373 ? -27.264 6.664 21.182 1.00 97.31 373 LYS A CA 1
ATOM 3069 C C . LYS A 1 373 ? -26.907 5.994 19.857 1.00 97.31 373 LYS A C 1
ATOM 3071 O O . LYS A 1 373 ? -27.098 4.788 19.724 1.00 97.31 373 LYS A O 1
ATOM 3076 N N . TYR A 1 374 ? -26.318 6.744 18.927 1.00 96.00 374 TYR A N 1
ATOM 3077 C CA . TYR A 1 374 ? -25.899 6.205 17.636 1.00 96.00 374 TYR A CA 1
ATOM 3078 C C . TYR A 1 374 ? -24.878 5.063 17.786 1.00 96.00 374 TYR A C 1
ATOM 3080 O O . TYR A 1 374 ? -25.001 4.040 17.119 1.00 96.00 374 TYR A O 1
ATOM 3088 N N . LYS A 1 375 ? -23.931 5.159 18.731 1.00 96.25 375 LYS A N 1
ATOM 3089 C CA . LYS A 1 375 ? -22.950 4.097 19.032 1.00 96.25 375 LYS A CA 1
ATOM 3090 C C . LYS A 1 375 ? -23.603 2.758 19.372 1.00 96.25 375 LYS A C 1
ATOM 3092 O O . LYS A 1 375 ? -23.105 1.719 18.947 1.00 96.25 375 LYS A O 1
ATOM 3097 N N . LYS A 1 376 ? -24.724 2.771 20.102 1.00 95.19 376 LYS A N 1
ATOM 3098 C CA . LYS A 1 376 ? -25.483 1.556 20.453 1.00 95.19 376 LYS A CA 1
ATOM 3099 C C . LYS A 1 376 ? -26.194 0.933 19.248 1.00 95.19 376 LYS A C 1
ATOM 3101 O O . LYS A 1 376 ? -26.447 -0.266 19.256 1.00 95.19 376 LYS A O 1
ATOM 3106 N N . GLU A 1 377 ? -26.508 1.736 18.235 1.00 95.44 377 GLU A N 1
ATOM 3107 C CA . GLU A 1 377 ? -27.174 1.306 17.000 1.00 95.44 377 GLU A CA 1
ATOM 3108 C C . GLU A 1 377 ? -26.180 0.777 15.952 1.00 95.44 377 GLU A C 1
ATOM 3110 O O . GLU A 1 377 ? -26.577 0.068 15.026 1.00 95.44 377 GLU A O 1
ATOM 3115 N N . VAL A 1 378 ? -24.883 1.086 16.086 1.00 92.81 378 VAL A N 1
ATOM 3116 C CA . VAL A 1 378 ? -23.857 0.592 15.163 1.00 92.81 378 VAL A CA 1
ATOM 3117 C C . VAL A 1 378 ? -23.684 -0.920 15.303 1.00 92.81 378 VAL A C 1
ATOM 3119 O O . VAL A 1 378 ? -23.217 -1.438 16.320 1.00 92.81 378 VAL A O 1
ATOM 3122 N N . VAL A 1 379 ? -23.988 -1.622 14.213 1.00 91.50 379 VAL A N 1
ATOM 3123 C CA . VAL A 1 379 ? -23.723 -3.051 14.053 1.00 91.50 379 VAL A CA 1
ATOM 3124 C C . VAL A 1 379 ? -22.386 -3.228 13.346 1.00 91.50 379 VAL A C 1
ATOM 3126 O O . VAL A 1 379 ? -22.217 -2.842 12.186 1.00 91.50 379 VAL A O 1
ATOM 3129 N N . LEU A 1 380 ? -21.427 -3.835 14.041 1.00 88.69 380 LEU A N 1
ATOM 3130 C CA . LEU A 1 380 ? -20.143 -4.172 13.445 1.00 88.69 380 LEU A CA 1
ATOM 3131 C C . LEU A 1 380 ? -20.307 -5.351 12.472 1.00 88.69 380 LEU A C 1
ATOM 3133 O O . LEU A 1 380 ? -21.061 -6.285 12.749 1.00 88.69 380 LEU A O 1
ATOM 3137 N N . PRO A 1 381 ? -19.610 -5.345 11.322 1.00 84.62 381 PRO A N 1
ATOM 3138 C CA . PRO A 1 381 ? -19.584 -6.496 10.431 1.00 84.62 381 PRO A CA 1
ATOM 3139 C C . PRO A 1 381 ? -19.191 -7.782 11.169 1.00 84.62 381 PRO A C 1
ATOM 3141 O O . PRO A 1 381 ? -18.122 -7.852 11.765 1.00 84.62 381 PRO A O 1
ATOM 3144 N N . SER A 1 382 ? -19.991 -8.843 11.045 1.00 83.19 382 SER A N 1
ATOM 3145 C CA . SER A 1 382 ? -19.758 -10.122 11.745 1.00 83.19 382 SER A CA 1
ATOM 3146 C C . SER A 1 382 ? -18.419 -10.798 11.428 1.00 83.19 382 SER A C 1
ATOM 3148 O O . SER A 1 382 ? -17.967 -11.677 12.157 1.00 83.19 382 SER A O 1
ATOM 3150 N N . PHE A 1 383 ? -17.744 -10.413 10.338 1.00 81.31 383 PHE A N 1
ATOM 3151 C CA . PHE A 1 383 ? -16.404 -10.929 10.060 1.00 81.31 383 PHE A CA 1
ATOM 3152 C C . PHE A 1 383 ? -15.337 -10.356 11.004 1.00 81.31 383 PHE A C 1
ATOM 3154 O O . PHE A 1 383 ? -14.315 -11.007 11.177 1.00 81.31 383 PHE A O 1
ATOM 3161 N N . TYR A 1 384 ? -15.587 -9.205 11.637 1.00 80.94 384 TYR A N 1
ATOM 3162 C CA . TYR A 1 384 ? -14.722 -8.638 12.671 1.00 80.94 384 TYR A CA 1
ATOM 3163 C C . TYR A 1 384 ? -14.737 -9.470 13.953 1.00 80.94 384 TYR A C 1
ATOM 3165 O O . TYR A 1 384 ? -13.684 -9.710 14.528 1.00 80.94 384 TYR A O 1
ATOM 3173 N N . GLU A 1 385 ? -15.888 -10.019 14.345 1.00 77.56 385 GLU A N 1
ATOM 3174 C CA . GLU A 1 385 ? -15.970 -10.928 15.498 1.00 77.56 385 GLU A CA 1
ATOM 3175 C C . GLU A 1 385 ? -15.087 -12.162 15.304 1.00 77.56 385 GLU A C 1
ATOM 3177 O O . GLU A 1 385 ? -14.335 -12.540 16.197 1.00 77.56 385 GLU A O 1
ATOM 3182 N N . ARG A 1 386 ? -15.117 -12.748 14.102 1.00 68.12 386 ARG A N 1
ATOM 3183 C CA . ARG A 1 386 ? -14.279 -13.907 13.753 1.00 68.12 386 ARG A CA 1
ATOM 3184 C C . ARG A 1 386 ? -12.791 -13.576 13.679 1.00 68.12 386 ARG A C 1
ATOM 3186 O O . ARG A 1 386 ? -11.974 -14.476 13.812 1.00 68.12 386 ARG A O 1
ATOM 3193 N N . ALA A 1 387 ? -12.467 -12.309 13.439 1.00 68.12 387 ALA A N 1
ATOM 3194 C CA . ALA A 1 387 ? -11.108 -11.797 13.354 1.00 68.12 387 ALA A CA 1
ATOM 3195 C C . ALA A 1 387 ? -10.546 -11.343 14.709 1.00 68.12 387 ALA A C 1
ATOM 3197 O O . ALA A 1 387 ? -9.360 -11.039 14.790 1.00 68.12 387 ALA A O 1
ATOM 3198 N N . LYS A 1 388 ? -11.360 -11.307 15.776 1.00 73.25 388 LYS A N 1
ATOM 3199 C CA . LYS A 1 388 ? -10.946 -10.810 17.097 1.00 73.25 388 LYS A CA 1
ATOM 3200 C C . LYS A 1 388 ? -9.674 -11.485 17.600 1.00 73.25 388 LYS A C 1
ATOM 3202 O O . LYS A 1 388 ? -8.778 -10.803 18.080 1.00 73.25 388 LYS A O 1
ATOM 3207 N N . GLU A 1 389 ? -9.590 -12.805 17.472 1.00 68.44 389 GLU A N 1
ATOM 3208 C CA . GLU A 1 389 ? -8.422 -13.576 17.912 1.00 68.44 389 GLU A CA 1
ATOM 3209 C C . GLU A 1 389 ? -7.162 -13.177 17.141 1.00 68.44 389 GLU A C 1
ATOM 3211 O O . GLU A 1 389 ? -6.098 -13.054 17.730 1.00 68.44 389 GLU A O 1
ATOM 3216 N N . LEU A 1 390 ? -7.296 -12.882 15.846 1.00 64.75 390 LEU A N 1
ATOM 3217 C CA . LEU A 1 390 ? -6.196 -12.416 15.006 1.00 64.75 390 LEU A CA 1
ATOM 3218 C C . LEU A 1 390 ? -5.722 -11.006 15.386 1.00 64.75 390 LEU A C 1
ATOM 3220 O O . LEU A 1 390 ? -4.542 -10.708 15.266 1.00 64.75 390 LEU A O 1
ATOM 3224 N N . TRP A 1 391 ? -6.613 -10.150 15.878 1.00 67.69 391 TRP A N 1
ATOM 3225 C CA . TRP A 1 391 ? -6.251 -8.803 16.327 1.00 67.69 391 TRP A CA 1
ATOM 3226 C C . TRP A 1 391 ? -5.703 -8.747 17.748 1.00 67.69 391 TRP A C 1
ATOM 3228 O O . TRP A 1 391 ? -4.881 -7.894 18.061 1.00 67.69 391 TRP A O 1
ATOM 3238 N N . MET A 1 392 ? -6.179 -9.641 18.613 1.00 61.94 392 MET A N 1
ATOM 3239 C CA . MET A 1 392 ? -5.939 -9.581 20.054 1.00 61.94 392 MET A CA 1
ATOM 3240 C C . MET A 1 392 ? -4.966 -10.646 20.563 1.00 61.94 392 MET A C 1
ATOM 3242 O O . MET A 1 392 ? -4.680 -10.656 21.757 1.00 61.94 392 MET A O 1
ATOM 3246 N N . ALA A 1 393 ? -4.411 -11.507 19.701 1.00 55.62 393 ALA A N 1
ATOM 3247 C CA . ALA A 1 393 ? -3.389 -12.501 20.063 1.00 55.62 393 ALA A CA 1
ATOM 3248 C C . ALA A 1 393 ? -2.022 -11.894 20.468 1.00 55.62 393 ALA A C 1
ATOM 3250 O O . ALA A 1 393 ? -1.010 -12.593 20.452 1.00 55.62 393 ALA A O 1
ATOM 3251 N N . GLY A 1 394 ? -1.984 -10.611 20.843 1.00 48.94 394 GLY A N 1
ATOM 3252 C CA . GLY A 1 394 ? -0.782 -9.888 21.237 1.00 48.94 394 GLY A CA 1
ATOM 3253 C C . GLY A 1 394 ? -0.010 -10.599 22.350 1.00 48.94 394 GLY A C 1
ATOM 3254 O O . GLY A 1 394 ? -0.469 -10.700 23.485 1.00 48.94 394 GLY A O 1
ATOM 3255 N N . GLY A 1 395 ? 1.189 -11.053 22.005 1.00 53.31 395 GLY A N 1
ATOM 3256 C CA . GLY A 1 395 ? 2.337 -11.149 22.902 1.00 53.31 395 GLY A CA 1
ATOM 3257 C C . GLY A 1 395 ? 3.429 -10.214 22.379 1.00 53.31 395 GLY A C 1
ATOM 3258 O O . GLY A 1 395 ? 3.277 -9.662 21.291 1.00 53.31 395 GLY A O 1
ATOM 3259 N N . ASP A 1 396 ? 4.529 -10.046 23.115 1.00 52.34 396 ASP A N 1
ATOM 3260 C CA . ASP A 1 396 ? 5.701 -9.268 22.675 1.00 52.34 396 ASP A CA 1
ATOM 3261 C C . ASP A 1 396 ? 6.442 -9.957 21.507 1.00 52.34 396 ASP A C 1
ATOM 3263 O O . ASP A 1 396 ? 7.598 -10.355 21.633 1.00 52.34 396 ASP A O 1
ATOM 3267 N N . LYS A 1 397 ? 5.778 -10.149 20.368 1.00 52.56 397 LYS A N 1
ATOM 3268 C CA . LYS A 1 397 ? 6.338 -10.761 19.162 1.00 52.56 397 LYS A CA 1
ATOM 3269 C C . LYS A 1 397 ? 6.263 -9.781 18.000 1.00 52.56 397 LYS A C 1
ATOM 3271 O O . LYS A 1 397 ? 5.282 -9.048 17.874 1.00 52.56 397 LYS A O 1
ATOM 3276 N N . LYS A 1 398 ? 7.289 -9.762 17.146 1.00 52.25 398 LYS A N 1
ATOM 3277 C CA . LYS A 1 398 ? 7.276 -8.968 15.907 1.00 52.25 398 LYS A CA 1
ATOM 3278 C C . LYS A 1 398 ? 6.340 -9.631 14.883 1.00 52.25 398 LYS A C 1
ATOM 3280 O O . LYS A 1 398 ? 5.653 -8.916 14.158 1.00 52.25 398 LYS A O 1
ATOM 3285 N N . TYR A 1 399 ? 6.249 -10.971 14.903 1.00 51.38 399 TYR A N 1
ATOM 3286 C CA . TYR A 1 399 ? 5.308 -11.820 14.143 1.00 51.38 399 TYR A CA 1
ATOM 3287 C C . TYR A 1 399 ? 4.968 -13.096 14.951 1.00 51.38 399 TYR A C 1
ATOM 3289 O O . TYR A 1 399 ? 5.806 -13.542 15.733 1.00 51.38 399 TYR A O 1
ATOM 3297 N N . PRO A 1 400 ? 3.784 -13.732 14.835 1.00 48.38 400 PRO A N 1
ATOM 3298 C CA . PRO A 1 400 ? 2.747 -13.614 13.808 1.00 48.38 400 PRO A CA 1
ATOM 3299 C C . PRO A 1 400 ? 1.583 -12.712 14.254 1.00 48.38 400 PRO A C 1
ATOM 3301 O O . PRO A 1 400 ? 1.320 -12.604 15.449 1.00 48.38 400 PRO A O 1
ATOM 3304 N N . MET A 1 401 ? 0.876 -12.102 13.294 1.00 54.75 401 MET A N 1
ATOM 3305 C CA . MET A 1 401 ? -0.205 -11.103 13.452 1.00 54.75 401 MET A CA 1
ATOM 3306 C C . MET A 1 401 ? 0.219 -9.624 13.589 1.00 54.75 401 MET A C 1
ATOM 3308 O O . MET A 1 401 ? -0.559 -8.795 14.059 1.00 54.75 401 MET A O 1
ATOM 3312 N N . GLY A 1 402 ? 1.437 -9.281 13.156 1.00 55.53 402 GLY A N 1
ATOM 3313 C CA . GLY A 1 402 ? 2.013 -7.928 13.220 1.00 55.53 402 GLY A CA 1
ATOM 3314 C C . GLY A 1 402 ? 1.386 -6.890 12.268 1.00 55.53 402 GLY A C 1
ATOM 3315 O O . GLY A 1 402 ? 0.711 -7.230 11.294 1.00 55.53 402 GLY A O 1
ATOM 3316 N N . ARG A 1 403 ? 1.666 -5.598 12.506 1.00 71.50 403 ARG A N 1
ATOM 3317 C CA . ARG A 1 403 ? 1.289 -4.503 11.595 1.00 71.50 403 ARG A CA 1
ATOM 3318 C C . ARG A 1 403 ? 2.220 -4.494 10.391 1.00 71.50 403 ARG A C 1
ATOM 3320 O O . ARG A 1 403 ? 3.391 -4.141 10.499 1.00 71.50 403 ARG A O 1
ATOM 3327 N N . TYR A 1 404 ? 1.697 -4.847 9.224 1.00 73.19 404 TYR A N 1
ATOM 3328 C CA . TYR A 1 404 ? 2.454 -4.737 7.979 1.00 73.19 404 TYR A CA 1
ATOM 3329 C C . TYR A 1 404 ? 2.544 -3.282 7.529 1.00 73.19 404 TYR A C 1
ATOM 3331 O O . TYR A 1 404 ? 1.618 -2.501 7.739 1.00 73.19 404 TYR A O 1
ATOM 3339 N N . SER A 1 405 ? 3.626 -2.906 6.849 1.00 70.94 405 SER A N 1
ATOM 3340 C CA . SER A 1 405 ? 3.666 -1.613 6.165 1.00 70.94 405 SER A CA 1
ATOM 3341 C C . SER A 1 405 ? 2.530 -1.531 5.146 1.00 70.94 405 SER A C 1
ATOM 3343 O O . SER A 1 405 ? 2.297 -2.461 4.368 1.00 70.94 405 SER A O 1
ATOM 3345 N N . TYR A 1 406 ? 1.826 -0.402 5.131 1.00 70.56 406 TYR A N 1
ATOM 3346 C CA . TYR A 1 406 ? 0.784 -0.175 4.143 1.00 70.56 406 TYR A CA 1
ATOM 3347 C C . TYR A 1 406 ? 1.430 0.012 2.763 1.00 70.56 406 TYR A C 1
ATOM 3349 O O . TYR A 1 406 ? 2.118 1.000 2.520 1.00 70.56 406 TYR A O 1
ATOM 3357 N N . SER A 1 407 ? 1.257 -0.962 1.867 1.00 68.44 407 SER A N 1
ATOM 3358 C CA . SER A 1 407 ? 1.900 -0.973 0.544 1.00 68.44 407 SER A CA 1
ATOM 3359 C C . SER A 1 407 ? 1.073 -0.318 -0.563 1.00 68.44 407 SER A C 1
ATOM 3361 O O . SER A 1 407 ? 1.621 -0.043 -1.631 1.00 68.44 407 SER A O 1
ATOM 3363 N N . GLY A 1 408 ? -0.213 -0.052 -0.315 1.00 59.31 408 GLY A N 1
ATOM 3364 C CA . GLY A 1 408 ? -1.123 0.530 -1.303 1.00 59.31 408 GLY A CA 1
ATOM 3365 C C . GLY A 1 408 ? -1.513 -0.399 -2.460 1.00 59.31 408 GLY A C 1
ATOM 3366 O O . GLY A 1 408 ? -2.008 0.052 -3.492 1.00 59.31 408 GLY A O 1
ATOM 3367 N N . GLU A 1 409 ? -1.273 -1.701 -2.316 1.00 67.31 409 GLU A N 1
ATOM 3368 C CA . GLU A 1 409 ? -1.643 -2.706 -3.309 1.00 67.31 409 GLU A CA 1
ATOM 3369 C C . GLU A 1 409 ? -3.169 -2.780 -3.470 1.00 67.31 409 GLU A C 1
ATOM 3371 O O . GLU A 1 409 ? -3.922 -2.994 -2.517 1.00 67.31 409 GLU A O 1
ATOM 3376 N N . LEU A 1 410 ? -3.646 -2.613 -4.703 1.00 58.81 410 LEU A N 1
ATOM 3377 C CA . LEU A 1 410 ? -5.070 -2.649 -5.010 1.00 58.81 410 LEU A CA 1
ATOM 3378 C C . LEU A 1 410 ? -5.513 -4.090 -5.320 1.00 58.81 410 LEU A C 1
ATOM 3380 O O . LEU A 1 410 ? -5.103 -4.637 -6.339 1.00 58.81 410 LEU A O 1
ATOM 3384 N N . PRO A 1 411 ? -6.410 -4.711 -4.531 1.00 58.16 411 PRO A N 1
ATOM 3385 C CA . PRO A 1 411 ? -7.012 -5.991 -4.885 1.00 58.16 411 PRO A CA 1
ATOM 3386 C C . PRO A 1 411 ? -7.651 -5.973 -6.276 1.00 58.16 411 PRO A C 1
ATOM 3388 O O . PRO A 1 411 ? -8.364 -5.033 -6.614 1.00 58.16 411 PRO A O 1
ATOM 3391 N N . PHE A 1 412 ? -7.488 -7.063 -7.039 1.00 45.38 412 PHE A N 1
ATOM 3392 C CA . PHE A 1 412 ? -8.085 -7.294 -8.371 1.00 45.38 412 PHE A CA 1
ATOM 3393 C C . PHE A 1 412 ? -9.524 -6.756 -8.559 1.00 45.38 412 PHE A C 1
ATOM 3395 O O . PHE A 1 412 ? -9.802 -6.115 -9.577 1.00 45.38 412 PHE A O 1
ATOM 3402 N N . PRO A 1 413 ? -10.485 -6.961 -7.628 1.00 51.12 413 PRO A N 1
ATOM 3403 C CA . PRO A 1 413 ? -11.826 -6.406 -7.804 1.00 51.12 413 PRO A CA 1
ATOM 3404 C C . PRO A 1 413 ? -11.901 -4.870 -7.742 1.00 51.12 413 PRO A C 1
ATOM 3406 O O . PRO A 1 413 ? -12.894 -4.322 -8.215 1.00 51.12 413 PRO A O 1
ATOM 3409 N N . MET A 1 414 ? -10.896 -4.177 -7.198 1.00 52.06 414 MET A N 1
ATOM 3410 C CA . MET A 1 414 ? -10.863 -2.717 -7.086 1.00 52.06 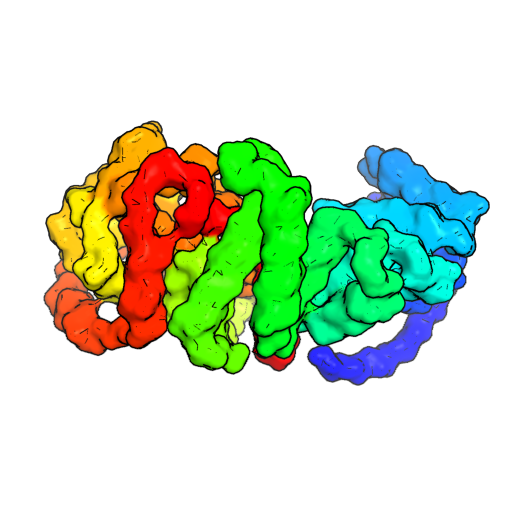414 MET A CA 1
ATOM 3411 C C . MET A 1 414 ? -10.400 -2.006 -8.352 1.00 52.06 414 MET A C 1
ATOM 3413 O O . MET A 1 414 ? -10.955 -0.956 -8.649 1.00 52.06 414 MET A O 1
ATOM 3417 N N . VAL A 1 415 ? -9.493 -2.574 -9.155 1.00 52.44 415 VAL A N 1
ATOM 3418 C CA . VAL A 1 415 ? -9.009 -1.918 -10.394 1.00 52.44 415 VAL A CA 1
ATOM 3419 C C . VAL A 1 415 ? -10.142 -1.615 -11.381 1.00 52.44 415 VAL A C 1
ATOM 3421 O O . VAL A 1 415 ? -10.047 -0.695 -12.181 1.00 52.44 415 VAL A O 1
ATOM 3424 N N . LYS A 1 416 ? -11.239 -2.385 -11.336 1.00 44.50 416 LYS A N 1
ATOM 3425 C CA . LYS A 1 416 ? -12.419 -2.158 -12.190 1.00 44.50 416 LYS A CA 1
ATOM 3426 C C . LYS A 1 416 ? -13.454 -1.203 -11.590 1.00 44.50 416 LYS A C 1
ATOM 3428 O O . LYS A 1 416 ? -14.340 -0.768 -12.321 1.00 44.50 416 LYS A O 1
ATOM 3433 N N . ILE A 1 417 ? -13.406 -0.978 -10.277 1.00 44.28 417 ILE A N 1
ATOM 3434 C CA . ILE A 1 417 ? -14.296 -0.052 -9.556 1.00 44.28 417 ILE A CA 1
ATOM 3435 C C . ILE A 1 417 ? -13.679 1.351 -9.542 1.00 44.28 417 ILE A C 1
ATOM 3437 O O . ILE A 1 417 ? -14.412 2.338 -9.509 1.00 44.28 417 ILE A O 1
ATOM 3441 N N . LEU A 1 418 ? -12.345 1.420 -9.572 1.00 42.97 418 LEU A N 1
ATOM 3442 C CA . LEU A 1 418 ? -11.579 2.647 -9.719 1.00 42.97 418 LEU A CA 1
ATOM 3443 C C . LEU A 1 418 ? -11.507 3.120 -11.173 1.00 42.97 418 LEU A C 1
ATOM 3445 O O . LEU A 1 418 ? -11.428 4.365 -11.326 1.00 42.97 418 LEU A O 1
#

Solvent-accessible surface area (backbone atoms only — not comparable to full-atom values): 22752 Å² total; per-residue (Å²): 132,83,80,75,83,66,74,83,78,58,67,68,59,54,51,53,52,36,51,53,31,44,76,71,69,36,28,71,57,25,49,57,56,53,62,76,44,44,79,82,40,72,89,38,68,72,62,53,58,66,48,36,65,35,30,49,77,71,68,36,61,72,60,27,46,42,47,48,50,21,62,78,34,70,87,37,45,63,35,37,42,56,47,19,48,55,30,42,77,72,67,35,26,85,69,14,42,51,36,27,54,52,22,30,74,76,40,64,84,40,62,73,39,38,46,51,37,22,50,33,28,35,61,70,21,38,26,69,59,16,36,50,51,50,71,70,37,72,90,88,78,64,55,72,67,48,41,50,54,41,21,53,24,22,49,73,64,67,41,49,76,60,18,51,53,33,50,56,55,47,56,77,74,44,62,78,81,43,77,84,40,70,62,27,48,51,49,47,52,52,51,51,26,51,54,37,43,62,61,49,55,78,49,84,75,43,60,47,45,49,44,27,23,75,49,66,18,49,51,70,46,77,42,87,81,71,52,56,88,47,101,73,84,44,42,48,53,54,61,69,59,51,50,54,32,53,39,50,52,49,44,47,42,70,76,68,50,59,62,69,33,34,26,21,37,76,52,71,62,5,48,52,53,32,51,55,49,23,72,74,68,75,34,57,71,48,73,62,84,54,80,85,73,39,53,21,13,40,38,25,21,62,40,36,66,50,46,59,76,74,65,37,48,51,45,49,46,45,42,36,35,19,58,47,43,40,44,82,56,56,47,46,45,39,43,46,32,29,25,29,54,36,84,56,73,71,51,55,42,46,65,76,69,70,48,54,67,70,60,53,51,55,50,48,64,75,40,41,68,62,52,56,52,50,36,75,69,59,79,75,64,71,54,54,68,70,39,41,63,62,73,62,67,60,50,97,44,68,65,84,75,46,52,43,66,39,72,39,70,44,56,52,67,45,63,80,75,104

Radius of gyration: 24.17 Å; Cα contacts (8 Å, |Δi|>4): 670; chains: 1; bounding box: 52×53×65 Å